Protein AF-A0A2G9SB66-F1 (afdb_monomer_lite)

Foldseek 3Di:
DPVLLVVVVVVVVVVCVVVPPDDDDPPDLVPDQQNVHCVSVQPDPVNDDDQDHPVCSVVGDDPDDDDAPDPPDPVVPDDDDPPPDDPDDDPDDPDDDCPCVVCVPVDDDDDDDDDDDDDDDDYDDYYDDDDDDVCPVVVVVVVVVVVVVVVVVVVVVVVVVVVVVVVVVVVVVVVVVVVVVVVVVVVVVVVVVVVVVVVVVVVVVVVVVVVVVVVVVVVVVVVVVVVVVVVVVVVVVVVVVVVVVVVVVVVVVVVVVVVVVVVVVVVVVVVVVVVVVVVVVVVVVVVVVVVVVVVVVVVVVVVVVVVVVVVVVVVVVVVVVVVVVVVVVVVVVVVVVVVVVVVVVVVVVVVVVVVVVVVVVVVVVVVVVVVVVDDDDDDDDDDD

Secondary structure (DSSP, 8-state):
--HHHHHHHHHHHHHHHHTTS--S-TT-TTS-TTTT-HHHHHT-GGG--SS--TTTTTTSPPS-----SSTT--TTSPPPP-------PPP--SS---TTGGGTT----S----------------------TTHHHHHHHHHHHHHHHHHHHHHHHHHHHHHHHHHHHHHHHHHHHHHHHHHHHHHHHHHHHHHHHHHHHHHHHHHHHHHHHHHHHHHHHHHHHHHHHHHHHHHHHHHHHHHHHHHHHHHHHHHHHHHHHHHHHHHHHHHHHHHHHHHHHHHHHHHHHHHHHHHHHHHHHHHHHHHHHHHHHHHHHHHHHHHHHHHHHHHHHHHHHHHHHHHHHHHHHHHHHHHHHHHHHHHHHHHHHHHHS-----------

Organism: Aquarana catesbeiana (NCBI:txid8400)

Radius of gyration: 98.51 Å; chains: 1; bounding box: 204×55×291 Å

Structure (mmCIF, N/CA/C/O backbone):
data_AF-A0A2G9SB66-F1
#
_entry.id   AF-A0A2G9SB66-F1
#
loop_
_atom_site.group_PDB
_atom_site.id
_atom_site.type_symbol
_atom_site.label_atom_id
_atom_site.label_alt_id
_atom_site.label_comp_id
_atom_site.label_asym_id
_atom_site.label_entity_id
_atom_site.label_seq_id
_atom_site.pdbx_PDB_ins_code
_atom_site.Cartn_x
_atom_site.Cartn_y
_atom_site.Cartn_z
_atom_site.occupancy
_atom_site.B_iso_or_equiv
_atom_site.auth_seq_id
_atom_site.auth_comp_id
_atom_site.auth_asym_id
_atom_site.auth_atom_id
_atom_site.pdbx_PDB_model_num
ATOM 1 N N . MET A 1 1 ? -60.143 -0.992 37.366 1.00 46.59 1 MET A N 1
ATOM 2 C CA . MET A 1 1 ? -60.555 -1.541 36.050 1.00 46.59 1 MET A CA 1
ATOM 3 C C . MET A 1 1 ? -60.877 -0.515 34.950 1.00 46.59 1 MET A C 1
ATOM 5 O O . MET A 1 1 ? -60.920 -0.914 33.799 1.00 46.59 1 MET A O 1
ATOM 9 N N . GLY A 1 2 ? -61.050 0.791 35.213 1.00 39.53 2 GLY A N 1
ATOM 10 C CA . GLY A 1 2 ? -61.321 1.770 34.135 1.00 39.53 2 GLY A CA 1
ATOM 11 C C . GLY A 1 2 ? -60.092 2.332 33.397 1.00 39.53 2 GLY A C 1
ATOM 12 O O . GLY A 1 2 ? -60.243 2.923 32.334 1.00 39.53 2 GLY A O 1
ATOM 13 N N . PHE A 1 3 ? -58.884 2.172 33.949 1.00 41.81 3 PHE A N 1
ATOM 14 C CA . PHE A 1 3 ? -57.670 2.823 33.432 1.00 41.81 3 PHE A CA 1
ATOM 15 C C . PHE A 1 3 ? -57.090 2.136 32.185 1.00 41.81 3 PHE A C 1
ATOM 17 O O . PHE A 1 3 ? -56.619 2.819 31.282 1.00 41.81 3 PHE A O 1
ATOM 24 N N . VAL A 1 4 ? -57.191 0.805 32.088 1.00 47.50 4 VAL A N 1
ATOM 25 C CA . VAL A 1 4 ? -56.616 0.025 30.974 1.00 47.50 4 VAL A CA 1
ATOM 26 C C . VAL A 1 4 ? -57.403 0.225 29.675 1.00 47.50 4 VAL A C 1
ATOM 28 O O . VAL A 1 4 ? -56.800 0.349 28.615 1.00 47.50 4 VAL A O 1
ATOM 31 N N . LEU A 1 5 ? -58.733 0.371 29.747 1.00 48.47 5 LEU A N 1
ATOM 32 C CA . LEU A 1 5 ? -59.561 0.734 28.587 1.00 48.47 5 LEU A CA 1
ATOM 33 C C . LEU A 1 5 ? -59.215 2.133 28.055 1.00 48.47 5 LEU A C 1
ATOM 35 O O . LEU A 1 5 ? -59.156 2.329 26.845 1.00 48.47 5 LEU A O 1
ATOM 39 N N . ILE A 1 6 ? -58.928 3.088 28.945 1.00 52.72 6 ILE A N 1
ATOM 40 C CA . ILE A 1 6 ? -58.537 4.452 28.563 1.00 52.72 6 ILE A CA 1
ATOM 41 C C . ILE A 1 6 ? -57.126 4.462 27.963 1.00 52.72 6 ILE A C 1
ATOM 43 O O . ILE A 1 6 ? -56.923 5.090 26.927 1.00 52.72 6 ILE A O 1
ATOM 47 N N . LEU A 1 7 ? -56.169 3.730 28.547 1.00 50.16 7 LEU A N 1
ATOM 48 C CA . LEU A 1 7 ? -54.811 3.630 28.004 1.00 50.16 7 LEU A CA 1
ATOM 49 C C . LEU A 1 7 ? -54.794 2.961 26.627 1.00 50.16 7 LEU A C 1
ATOM 51 O O . LEU A 1 7 ? -54.100 3.442 25.740 1.00 50.16 7 LEU A O 1
ATOM 55 N N . ASN A 1 8 ? -55.592 1.908 26.417 1.00 50.53 8 ASN A N 1
ATOM 56 C CA . ASN A 1 8 ? -55.697 1.255 25.111 1.00 50.53 8 ASN A CA 1
ATOM 57 C C . ASN A 1 8 ? -56.425 2.127 24.081 1.00 50.53 8 ASN A C 1
ATOM 59 O O . ASN A 1 8 ? -56.052 2.113 22.912 1.00 50.53 8 ASN A O 1
ATOM 63 N N . LEU A 1 9 ? -57.413 2.931 24.494 1.00 56.03 9 LEU A N 1
ATOM 64 C CA . LEU A 1 9 ? -57.993 3.960 23.628 1.00 56.03 9 LEU A CA 1
ATOM 65 C C . LEU A 1 9 ? -56.943 5.004 23.227 1.00 56.03 9 LEU A C 1
ATOM 67 O O . LEU A 1 9 ? -56.914 5.387 22.065 1.00 56.03 9 LEU A O 1
ATOM 71 N N . ILE A 1 10 ? -56.066 5.424 24.146 1.00 55.38 10 ILE A N 1
ATOM 72 C CA . ILE A 1 10 ? -54.988 6.398 23.895 1.00 55.38 10 ILE A CA 1
ATOM 73 C C . ILE A 1 10 ? -53.865 5.797 23.029 1.00 55.38 10 ILE A C 1
ATOM 75 O O . ILE A 1 10 ? -53.384 6.461 22.114 1.00 55.38 10 ILE A O 1
ATOM 79 N N . LEU A 1 11 ? -53.479 4.540 23.255 1.00 50.62 11 LEU A N 1
ATOM 80 C CA . LEU A 1 11 ? -52.480 3.817 22.456 1.00 50.62 11 LEU A CA 1
ATOM 81 C C . LEU A 1 11 ? -52.990 3.523 21.040 1.00 50.62 11 LEU A C 1
ATOM 83 O O . LEU A 1 11 ? -52.266 3.759 20.077 1.00 50.62 11 LEU A O 1
ATOM 87 N N . ASN A 1 12 ? -54.261 3.138 20.885 1.00 51.59 12 ASN A N 1
ATOM 88 C CA . ASN A 1 12 ? -54.898 3.036 19.568 1.00 51.59 12 ASN A CA 1
ATOM 89 C C . ASN A 1 12 ? -55.065 4.413 18.897 1.00 51.59 12 ASN A C 1
ATOM 91 O O . ASN A 1 12 ? -54.964 4.515 17.675 1.00 51.59 12 ASN A O 1
ATOM 95 N N . PHE A 1 13 ? -55.250 5.490 19.674 1.00 55.44 13 PHE A N 1
ATOM 96 C CA . PHE A 1 13 ? -55.208 6.871 19.171 1.00 55.44 13 PHE A CA 1
ATOM 97 C C . PHE A 1 13 ? -53.812 7.266 18.659 1.00 55.44 13 PHE A C 1
ATOM 99 O O . PHE A 1 13 ? -53.699 8.048 17.715 1.00 55.44 13 PHE A O 1
ATOM 106 N N . LEU A 1 14 ? -52.746 6.704 19.242 1.00 51.25 14 LEU A N 1
ATOM 107 C CA . LEU A 1 14 ? -51.374 6.840 18.747 1.00 51.25 14 LEU A CA 1
ATOM 108 C C . LEU A 1 14 ? -51.097 5.950 17.524 1.00 51.25 14 LEU A C 1
ATOM 110 O O . LEU A 1 14 ? -50.378 6.368 16.623 1.00 51.25 14 LEU A O 1
ATOM 114 N N . GLU A 1 15 ? -51.680 4.756 17.424 1.00 46.62 15 GLU A N 1
ATOM 115 C CA . GLU A 1 15 ? -51.518 3.900 16.236 1.00 46.62 15 GLU A CA 1
ATOM 116 C C . GLU A 1 15 ? -52.249 4.477 15.003 1.00 46.62 15 GLU A C 1
ATOM 118 O O . GLU A 1 15 ? -51.768 4.409 13.869 1.00 46.62 15 GLU A O 1
ATOM 123 N N . LEU A 1 16 ? -53.366 5.170 15.238 1.00 50.53 16 LEU A N 1
ATOM 124 C CA . LEU A 1 16 ? -54.054 6.067 14.298 1.00 50.53 16 LEU A CA 1
ATOM 125 C C . LEU A 1 16 ? -53.162 7.188 13.740 1.00 50.53 16 LEU A C 1
ATOM 127 O O . LEU A 1 16 ? -53.366 7.634 12.607 1.00 50.53 16 LEU A O 1
ATOM 131 N N . TYR A 1 17 ? -52.186 7.636 14.534 1.00 52.22 17 TYR A N 1
ATOM 132 C CA . TYR A 1 17 ? -51.200 8.648 14.156 1.00 52.22 17 TYR A CA 1
ATOM 133 C C . TYR A 1 17 ? -50.240 8.126 13.076 1.00 52.22 17 TYR A C 1
ATOM 135 O O . TYR A 1 17 ? -49.825 8.875 12.194 1.00 52.22 17 TYR A O 1
ATOM 143 N N . LEU A 1 18 ? -49.936 6.823 13.106 1.00 49.81 18 LEU A N 1
ATOM 144 C CA . LEU A 1 18 ? -49.008 6.156 12.187 1.00 49.81 18 LEU A CA 1
ATOM 145 C C . LEU A 1 18 ? -49.665 5.715 10.868 1.00 49.81 18 LEU A C 1
ATOM 147 O O . LEU A 1 18 ? -48.988 5.655 9.845 1.00 49.81 18 LEU A O 1
ATOM 151 N N . LYS A 1 19 ? -50.980 5.448 10.853 1.00 49.50 19 LYS A N 1
ATOM 152 C CA . LYS A 1 19 ? -51.727 4.979 9.662 1.00 49.50 19 LYS A CA 1
ATOM 153 C C . LYS A 1 19 ? -52.372 6.093 8.815 1.00 49.50 19 LYS A C 1
ATOM 155 O O . LYS A 1 19 ? -53.178 5.806 7.935 1.00 49.50 19 LYS A O 1
ATOM 160 N N . GLY A 1 20 ? -52.006 7.360 9.031 1.00 49.94 20 GLY A N 1
ATOM 161 C CA . GLY A 1 20 ? -52.327 8.457 8.103 1.00 49.94 20 GLY A CA 1
ATOM 162 C C . GLY A 1 20 ? -53.784 8.939 8.098 1.00 49.94 20 GLY A C 1
ATOM 163 O O . GLY A 1 20 ? -54.185 9.631 7.167 1.00 49.94 20 GLY A O 1
ATOM 164 N N . CYS A 1 21 ? -54.580 8.622 9.125 1.00 48.62 21 CYS A N 1
ATOM 165 C CA . CYS A 1 21 ? -55.985 9.053 9.207 1.00 48.62 21 CYS A CA 1
ATOM 166 C C . CYS A 1 21 ? -56.178 10.443 9.859 1.00 48.62 21 CYS A C 1
ATOM 168 O O . CYS A 1 21 ? -57.268 11.003 9.802 1.00 48.62 21 CYS A O 1
ATOM 170 N N . PHE A 1 22 ? -55.121 11.038 10.429 1.00 49.59 22 PHE A N 1
ATOM 171 C CA . PHE A 1 22 ? -55.110 12.407 10.967 1.00 49.59 22 PHE A CA 1
ATOM 172 C C . PHE A 1 22 ? -54.059 13.281 10.259 1.00 49.59 22 PHE A C 1
ATOM 174 O O . PHE A 1 22 ? -53.043 13.663 10.838 1.00 49.59 22 PHE A O 1
ATOM 181 N N . SER A 1 23 ? -54.279 13.619 8.986 1.00 50.44 23 SER A N 1
ATOM 182 C CA . SER A 1 23 ? -53.474 14.629 8.283 1.00 50.44 23 SER A CA 1
ATOM 183 C C . SER A 1 23 ? -53.982 16.053 8.588 1.00 50.44 23 SER A C 1
ATOM 185 O O . SER A 1 23 ? -54.852 16.558 7.878 1.00 50.44 23 SER A O 1
ATOM 187 N N . SER A 1 24 ? -53.382 16.677 9.617 1.00 48.66 24 SER A N 1
ATOM 188 C CA . SER A 1 24 ? -53.450 18.088 10.099 1.00 48.66 24 SER A CA 1
ATOM 189 C C . SER A 1 24 ? -54.167 18.315 11.445 1.00 48.66 24 SER A C 1
ATOM 191 O O . SER A 1 24 ? -55.290 17.856 11.625 1.00 48.66 24 SER A O 1
ATOM 193 N N . PRO A 1 25 ? -53.643 19.193 12.331 1.00 48.09 25 PRO A N 1
ATOM 194 C CA . PRO A 1 25 ? -52.315 19.195 12.951 1.00 48.09 25 PRO A CA 1
ATOM 195 C C . PRO A 1 25 ? -52.434 19.093 14.492 1.00 48.09 25 PRO A C 1
ATOM 197 O O . PRO A 1 25 ? -53.213 19.813 15.116 1.00 48.09 25 PRO A O 1
ATOM 200 N N . LEU A 1 26 ? -51.609 18.269 15.147 1.00 53.44 26 LEU A N 1
ATOM 201 C CA . LEU A 1 26 ? -51.664 18.043 16.605 1.00 53.44 26 LEU A CA 1
ATOM 202 C C . LEU A 1 26 ? -51.288 19.238 17.507 1.00 53.44 26 LEU A C 1
ATOM 204 O O . LEU A 1 26 ? -51.261 19.088 18.727 1.00 53.44 26 LEU A O 1
ATOM 208 N N . PHE A 1 27 ? -51.036 20.434 16.971 1.00 53.94 27 PHE A N 1
ATOM 209 C CA . PHE A 1 27 ? -50.392 21.496 17.755 1.00 53.94 27 PHE A CA 1
ATOM 210 C C . PHE A 1 27 ? -51.130 22.834 17.866 1.00 53.94 27 PHE A C 1
ATOM 212 O O . PHE A 1 27 ? -50.735 23.635 18.709 1.00 53.94 27 PHE A O 1
ATOM 219 N N . ASN A 1 28 ? -52.234 23.082 17.150 1.00 62.19 28 ASN A N 1
ATOM 220 C CA . ASN A 1 28 ? -53.003 24.317 17.361 1.00 62.19 28 ASN A CA 1
ATOM 221 C C . ASN A 1 28 ? -54.268 24.056 18.198 1.00 62.19 28 ASN A C 1
ATOM 223 O O . ASN A 1 28 ? -55.139 23.279 17.803 1.00 62.19 28 ASN A O 1
ATOM 227 N N . ARG A 1 29 ? -54.384 24.724 19.360 1.00 72.38 29 ARG A N 1
ATOM 228 C CA . ARG A 1 29 ? -55.591 24.695 20.215 1.00 72.38 29 ARG A CA 1
ATOM 229 C C . ARG A 1 29 ? -56.839 25.076 19.419 1.00 72.38 29 ARG A C 1
ATOM 231 O O . ARG A 1 29 ? -57.927 24.602 19.735 1.00 72.38 29 ARG A O 1
ATOM 238 N N . GLU A 1 30 ? -56.685 25.914 18.397 1.00 75.25 30 GLU A N 1
ATOM 239 C CA . GLU A 1 30 ? -57.812 26.451 17.650 1.00 75.25 30 GLU A CA 1
ATOM 240 C C . GLU A 1 30 ? -58.467 25.453 16.695 1.00 75.25 30 GLU A C 1
ATOM 242 O O . GLU A 1 30 ? -59.670 25.557 16.461 1.00 75.25 30 GLU A O 1
ATOM 247 N N . THR A 1 31 ? -57.709 24.477 16.196 1.00 73.50 31 THR A N 1
ATOM 248 C CA . THR A 1 31 ? -58.155 23.504 15.185 1.00 73.50 31 THR A CA 1
ATOM 249 C C . THR A 1 31 ? -58.199 22.073 15.722 1.00 73.50 31 THR A C 1
ATOM 251 O O . THR A 1 31 ? -58.334 21.125 14.954 1.00 73.50 31 THR A O 1
ATOM 254 N N . ARG A 1 32 ? -58.035 21.890 17.038 1.00 78.44 32 ARG A N 1
ATOM 255 C CA . ARG A 1 32 ? -57.995 20.571 17.677 1.00 78.44 32 ARG A CA 1
ATOM 256 C C . ARG A 1 32 ? -59.386 19.933 17.697 1.00 78.44 32 ARG A C 1
ATOM 258 O O . ARG A 1 32 ? -60.339 20.546 18.178 1.00 78.44 32 ARG A O 1
ATOM 265 N N . LEU A 1 33 ? -59.477 18.678 17.252 1.00 77.38 33 LEU A N 1
ATOM 266 C CA . LEU A 1 33 ? -60.689 17.866 17.384 1.00 77.38 33 LEU A CA 1
ATOM 267 C C . LEU A 1 33 ? -61.138 17.801 18.854 1.00 77.38 33 LEU A C 1
ATOM 269 O O . LEU A 1 33 ? -60.320 17.555 19.741 1.00 77.38 33 LEU A O 1
ATOM 273 N N . GLY A 1 34 ? -62.429 18.028 19.113 1.00 80.56 34 GLY A N 1
ATOM 274 C CA . GLY A 1 34 ? -62.985 18.071 20.467 1.00 80.56 34 GLY A CA 1
ATOM 275 C C . GLY A 1 34 ? -63.014 19.467 21.088 1.00 80.56 34 GLY A C 1
ATOM 276 O O . GLY A 1 34 ? -63.507 19.620 22.206 1.00 80.56 34 GLY A O 1
ATOM 277 N N . ARG A 1 35 ? -62.545 20.505 20.375 1.00 81.69 35 ARG A N 1
ATOM 278 C CA . ARG A 1 35 ? -62.674 21.904 20.811 1.00 81.69 35 ARG A CA 1
ATOM 279 C C . ARG A 1 35 ? -64.134 22.293 21.047 1.00 81.69 35 ARG A C 1
ATOM 281 O O . ARG A 1 35 ? -64.403 22.994 22.019 1.00 81.69 35 ARG A O 1
ATOM 288 N N . ASN A 1 36 ? -65.060 21.850 20.194 1.00 84.88 36 ASN A N 1
ATOM 289 C CA . ASN A 1 36 ? -66.479 22.192 20.345 1.00 84.88 36 ASN A CA 1
ATOM 290 C C . ASN A 1 36 ? -67.245 21.164 21.199 1.00 84.88 36 ASN A C 1
ATOM 292 O O . ASN A 1 36 ? -68.473 21.190 21.244 1.00 84.88 36 ASN A O 1
ATOM 296 N N . GLY A 1 37 ? -66.530 20.269 21.891 1.00 84.00 37 GLY A N 1
ATOM 297 C CA . GLY A 1 37 ? -67.088 19.291 22.820 1.00 84.00 37 GLY A CA 1
ATOM 298 C C . GLY A 1 37 ? -66.748 17.842 22.467 1.00 84.00 37 GLY A C 1
ATOM 299 O O . GLY A 1 37 ? -66.375 17.507 21.344 1.00 84.00 37 GLY A O 1
ATOM 300 N N . VAL A 1 38 ? -66.919 16.956 23.451 1.00 85.94 38 VAL A N 1
ATOM 301 C CA . VAL A 1 38 ? -66.577 15.524 23.341 1.00 85.94 38 VAL A CA 1
ATOM 302 C C . VAL A 1 38 ? -67.373 14.789 22.255 1.00 85.94 38 VAL A C 1
ATOM 304 O O . VAL A 1 38 ? -66.909 13.795 21.705 1.00 85.94 38 VAL A O 1
ATOM 307 N N . GLU A 1 39 ? -68.549 15.298 21.892 1.00 90.00 39 GLU A N 1
ATOM 308 C CA . GLU A 1 39 ? -69.418 14.692 20.881 1.00 90.00 39 GLU A CA 1
ATOM 309 C C . GLU A 1 39 ? -68.798 14.670 19.473 1.00 90.00 39 GLU A C 1
ATOM 311 O O . GLU A 1 39 ? -69.117 13.794 18.670 1.00 90.00 39 GLU A O 1
ATOM 316 N N . GLU A 1 40 ? -67.873 15.588 19.169 1.00 86.56 40 GLU A N 1
ATOM 317 C CA . GLU A 1 40 ? -67.088 15.545 17.926 1.00 86.56 40 GLU A CA 1
ATOM 318 C C . GLU A 1 40 ? -66.171 14.320 17.871 1.00 86.56 40 GLU A C 1
ATOM 320 O O . GLU A 1 40 ? -66.023 13.700 16.821 1.00 86.56 40 GLU A O 1
ATOM 325 N N . ILE A 1 41 ? -65.591 13.952 19.016 1.00 83.50 41 ILE A N 1
ATOM 326 C CA . ILE A 1 41 ? -64.713 12.789 19.148 1.00 83.50 41 ILE A CA 1
ATOM 327 C C . ILE A 1 41 ? -65.552 11.513 19.056 1.00 83.50 41 ILE A C 1
ATOM 329 O O . ILE A 1 41 ? -65.206 10.605 18.304 1.00 83.50 41 ILE A O 1
ATOM 333 N N . LYS A 1 42 ? -66.696 11.464 19.755 1.00 85.31 42 LYS A N 1
ATOM 334 C CA . LYS A 1 42 ? -67.567 10.279 19.785 1.00 85.31 42 LYS A CA 1
ATOM 335 C C . LYS A 1 42 ? -68.100 9.862 18.413 1.00 85.31 42 LYS A C 1
ATOM 337 O O . LYS A 1 42 ? -68.255 8.669 18.162 1.00 85.31 42 LYS A O 1
ATOM 342 N N . ARG A 1 43 ? -68.383 10.825 17.527 1.00 87.25 43 ARG A N 1
ATOM 343 C CA . ARG A 1 43 ? -68.896 10.571 16.166 1.00 87.25 43 ARG A CA 1
ATOM 344 C C . ARG A 1 43 ? -67.809 10.269 15.131 1.00 87.25 43 ARG A C 1
ATOM 346 O O . ARG A 1 43 ? -68.138 10.045 13.967 1.00 87.25 43 ARG A O 1
ATOM 353 N N . HIS A 1 44 ? -66.532 10.292 15.513 1.00 84.25 44 HIS A N 1
ATOM 354 C CA . HIS A 1 44 ? -65.445 10.052 14.574 1.00 84.25 44 HIS A CA 1
ATOM 355 C C . HIS A 1 44 ? -65.490 8.614 14.039 1.00 84.25 44 HIS A C 1
ATOM 357 O O . HIS A 1 44 ? -65.635 7.662 14.805 1.00 84.25 44 HIS A O 1
ATOM 363 N N . LEU A 1 45 ? -65.315 8.454 12.722 1.00 84.00 45 LEU A N 1
ATOM 364 C CA . LEU A 1 45 ? -65.464 7.169 12.023 1.00 84.00 45 LEU A CA 1
ATOM 365 C C . LEU A 1 45 ? -64.574 6.058 12.591 1.00 84.00 45 LEU A C 1
ATOM 367 O O . LEU A 1 45 ? -64.977 4.902 12.577 1.00 84.00 45 LEU A O 1
ATOM 371 N N . PHE A 1 46 ? -63.406 6.409 13.134 1.00 78.69 46 PHE A N 1
ATOM 372 C CA . PHE A 1 46 ? -62.510 5.454 13.789 1.00 78.69 46 PHE A CA 1
ATOM 373 C C . PHE A 1 46 ? -63.166 4.676 14.940 1.00 78.69 46 PHE A C 1
ATOM 375 O O . PHE A 1 46 ? -62.918 3.487 15.091 1.00 78.69 46 PHE A O 1
ATOM 382 N N . PHE A 1 47 ? -63.999 5.331 15.753 1.00 83.19 47 PHE A N 1
ATOM 383 C CA . PHE A 1 47 ? -64.610 4.693 16.922 1.00 83.19 47 PHE A CA 1
ATOM 384 C C . PHE A 1 47 ? -65.852 3.872 16.569 1.00 83.19 47 PHE A C 1
ATOM 386 O O . PHE A 1 47 ? -66.436 3.239 17.446 1.00 83.19 47 PHE A O 1
ATOM 393 N N . LYS A 1 48 ? -66.262 3.851 15.295 1.00 84.44 48 LYS A N 1
ATOM 394 C CA . LYS A 1 48 ? -67.388 3.039 14.847 1.00 84.44 48 LYS A CA 1
ATOM 395 C C . LYS A 1 48 ? -66.962 1.575 14.767 1.00 84.44 48 LYS A C 1
ATOM 397 O O . LYS A 1 48 ? -66.122 1.211 13.950 1.00 84.44 48 LYS A O 1
ATOM 402 N N . ASN A 1 49 ? -67.565 0.745 15.604 1.00 82.62 49 ASN A N 1
ATOM 403 C CA . ASN A 1 49 ? -67.326 -0.689 15.658 1.00 82.62 49 ASN A CA 1
ATOM 404 C C . ASN A 1 49 ? -68.590 -1.415 16.147 1.00 82.62 49 ASN A C 1
ATOM 406 O O . ASN A 1 49 ? -69.517 -0.771 16.638 1.00 82.62 49 ASN A O 1
ATOM 410 N N . ASP A 1 50 ? -68.594 -2.742 16.030 1.00 87.00 50 ASP A N 1
ATOM 411 C CA . ASP A 1 50 ? -69.740 -3.584 16.403 1.00 87.00 50 ASP A CA 1
ATOM 412 C C . ASP A 1 50 ? -69.571 -4.251 17.785 1.00 87.00 50 ASP A C 1
ATOM 414 O O . ASP A 1 50 ? -70.434 -5.010 18.218 1.00 87.00 50 ASP A O 1
ATOM 418 N N . GLN A 1 51 ? -68.452 -4.003 18.479 1.00 82.69 51 GLN A N 1
ATOM 419 C CA . GLN A 1 51 ? -68.100 -4.653 19.749 1.00 82.69 51 GLN A CA 1
ATOM 420 C C . GLN A 1 51 ? -68.561 -3.860 20.978 1.00 82.69 51 GLN A C 1
ATOM 422 O O . GLN A 1 51 ? -68.857 -4.455 22.012 1.00 82.69 51 GLN A O 1
ATOM 427 N N . TRP A 1 52 ? -68.620 -2.530 20.891 1.00 89.50 52 TRP A N 1
ATOM 428 C CA . TRP A 1 52 ? -69.023 -1.661 21.996 1.00 89.50 52 TRP A CA 1
ATOM 429 C C . TRP A 1 52 ? -69.662 -0.354 21.507 1.00 89.50 52 TRP A C 1
ATOM 431 O O . TRP A 1 52 ? -69.403 0.113 20.399 1.00 89.50 52 TRP A O 1
ATOM 441 N N . ALA A 1 53 ? -70.469 0.268 22.373 1.00 89.50 53 ALA A N 1
ATOM 442 C CA . ALA A 1 53 ? -70.999 1.624 22.210 1.00 89.50 53 ALA A CA 1
ATOM 443 C C . ALA A 1 53 ? -70.528 2.519 23.369 1.00 89.50 53 ALA A C 1
ATOM 445 O O . ALA A 1 53 ? -70.099 2.020 24.409 1.00 89.50 53 ALA A O 1
ATOM 446 N N . TRP A 1 54 ? -70.589 3.846 23.216 1.00 88.62 54 TRP A N 1
ATOM 447 C CA . TRP A 1 54 ? -70.078 4.785 24.227 1.00 88.62 54 TRP A CA 1
ATOM 448 C C . TRP A 1 54 ? -70.766 4.644 25.590 1.00 88.62 54 TRP A C 1
ATOM 450 O O . TRP A 1 54 ? -70.129 4.852 26.621 1.00 88.62 54 TRP A O 1
ATOM 460 N N . GLU A 1 55 ? -72.046 4.279 25.600 1.00 89.62 55 GLU A N 1
ATOM 461 C CA . GLU A 1 55 ? -72.861 4.095 26.801 1.00 89.62 55 GLU A CA 1
ATOM 462 C C . GLU A 1 55 ? -72.535 2.785 27.528 1.00 89.62 55 GLU A C 1
ATOM 464 O O . GLU A 1 55 ? -72.644 2.723 28.749 1.00 89.62 55 GLU A O 1
ATOM 469 N N . THR A 1 56 ? -72.106 1.758 26.789 1.00 87.62 56 THR A N 1
ATOM 470 C CA . THR A 1 56 ? -71.864 0.396 27.297 1.00 87.62 56 THR A CA 1
ATOM 471 C C . THR A 1 56 ? -70.382 0.033 27.373 1.00 87.62 56 THR A C 1
ATOM 473 O O . THR A 1 56 ? -70.032 -1.078 27.760 1.00 87.62 56 THR A O 1
ATOM 476 N N . LEU A 1 57 ? -69.485 0.967 27.044 1.00 87.69 57 LEU A N 1
ATOM 477 C CA . LEU A 1 57 ? -68.040 0.735 26.954 1.00 87.69 57 LEU A CA 1
ATOM 478 C C . LEU A 1 57 ? -67.433 0.146 28.238 1.00 87.69 57 LEU A C 1
ATOM 480 O O . LEU A 1 57 ? -66.476 -0.615 28.164 1.00 87.69 57 LEU A O 1
ATOM 484 N N . ARG A 1 58 ? -67.967 0.502 29.416 1.00 85.81 58 ARG A N 1
ATOM 485 C CA . ARG A 1 58 ? -67.479 -0.016 30.708 1.00 85.81 58 ARG A CA 1
ATOM 486 C C . ARG A 1 58 ? -67.901 -1.455 30.989 1.00 85.81 58 ARG A C 1
ATOM 488 O O . ARG A 1 58 ? -67.225 -2.114 31.772 1.00 85.81 58 ARG A O 1
ATOM 495 N N . ASP A 1 59 ? -68.980 -1.901 30.357 1.00 86.38 59 ASP A N 1
ATOM 496 C CA . ASP A 1 59 ? -69.529 -3.247 30.512 1.00 86.38 59 ASP A CA 1
ATOM 497 C C . ASP A 1 59 ? -69.034 -4.191 29.402 1.00 86.38 59 ASP A C 1
ATOM 499 O O . ASP A 1 59 ? -69.139 -5.410 29.523 1.00 86.38 59 ASP A O 1
ATOM 503 N N . ALA A 1 60 ? -68.478 -3.641 28.315 1.00 86.31 60 ALA A N 1
ATOM 504 C CA . ALA A 1 60 ? -67.828 -4.412 27.263 1.00 86.31 60 ALA A CA 1
ATOM 505 C C . ALA A 1 60 ? -66.553 -5.099 27.781 1.00 86.31 60 ALA A C 1
ATOM 507 O O . ALA A 1 60 ? -65.825 -4.566 28.622 1.00 86.31 60 ALA A O 1
ATOM 508 N N . VAL A 1 61 ? -66.255 -6.286 27.247 1.00 85.19 61 VAL A N 1
ATOM 509 C CA . VA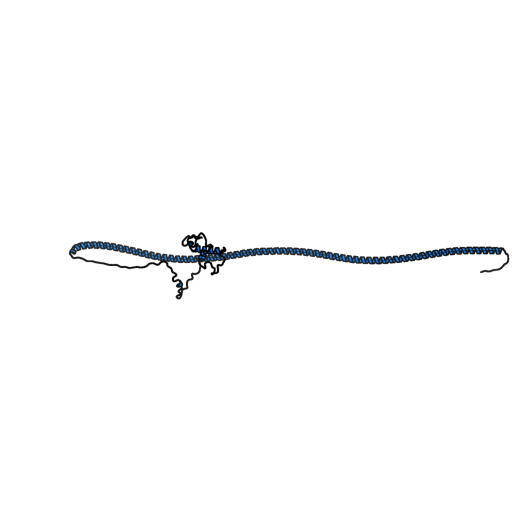L A 1 61 ? -65.052 -7.036 27.626 1.00 85.19 61 VAL A CA 1
ATOM 510 C C . VAL A 1 61 ? -63.813 -6.261 27.178 1.00 85.19 61 VAL A C 1
ATOM 512 O O . VAL A 1 61 ? -63.638 -5.980 25.991 1.00 85.19 61 VAL A O 1
ATOM 515 N N . ALA A 1 62 ? -62.954 -5.903 28.136 1.00 83.25 62 ALA A N 1
ATOM 516 C CA . ALA A 1 62 ? -61.713 -5.203 27.840 1.00 83.25 62 ALA A CA 1
ATOM 517 C C . ALA A 1 62 ? -60.774 -6.095 27.001 1.00 83.25 62 ALA A C 1
ATOM 519 O O . ALA A 1 62 ? -60.693 -7.294 27.266 1.00 83.25 62 ALA A O 1
ATOM 520 N N . PRO A 1 63 ? -60.020 -5.534 26.034 1.00 84.50 63 PRO A N 1
ATOM 521 C CA . PRO A 1 63 ? -59.123 -6.317 25.177 1.00 84.50 63 PRO A CA 1
ATOM 522 C C . PRO A 1 63 ? -58.061 -7.118 25.938 1.00 84.50 63 PRO A C 1
ATOM 524 O O . PRO A 1 63 ? -57.637 -8.175 25.483 1.00 84.50 63 PRO A O 1
ATOM 527 N N . VAL A 1 64 ? -57.628 -6.600 27.089 1.00 84.81 64 VAL A N 1
ATOM 528 C CA . VAL A 1 64 ? -56.709 -7.271 28.006 1.00 84.81 64 VAL A CA 1
ATOM 529 C C . VAL A 1 64 ? -57.369 -7.286 29.374 1.00 84.81 64 VAL A C 1
ATOM 531 O O . VAL A 1 64 ? -57.603 -6.231 29.970 1.00 84.81 64 VAL A O 1
ATOM 534 N N . VAL A 1 65 ? -57.683 -8.486 29.847 1.00 86.44 65 VAL A N 1
ATOM 535 C CA . VAL A 1 65 ? -58.136 -8.732 31.214 1.00 86.44 65 VAL A CA 1
ATOM 536 C C . VAL A 1 65 ? -56.919 -9.247 31.981 1.00 86.44 65 VAL A C 1
ATOM 538 O O . VAL A 1 65 ? -56.395 -10.290 31.600 1.00 86.44 65 VAL A O 1
ATOM 541 N N . PRO A 1 66 ? -56.410 -8.516 32.989 1.00 86.69 66 PRO A N 1
ATOM 542 C CA . PRO A 1 66 ? -55.270 -8.984 33.761 1.00 86.69 66 PRO A CA 1
ATOM 543 C C . PRO A 1 66 ? -55.690 -10.163 34.640 1.00 86.69 66 PRO A C 1
ATOM 545 O O . PRO A 1 66 ? -56.687 -10.079 35.362 1.00 86.69 66 PRO A O 1
ATOM 548 N N . ASP A 1 67 ? -54.907 -11.235 34.596 1.00 89.75 67 ASP A N 1
ATOM 549 C CA . ASP A 1 67 ? -55.059 -12.368 35.502 1.00 89.75 67 ASP A CA 1
ATOM 550 C C . ASP A 1 67 ? -54.456 -11.991 36.858 1.00 89.75 67 ASP A C 1
ATOM 552 O O . ASP A 1 67 ? -53.238 -11.946 37.018 1.00 89.75 67 ASP A O 1
ATOM 556 N N . LEU A 1 68 ? -55.317 -11.669 37.826 1.00 90.06 68 LEU A N 1
ATOM 557 C CA . LEU A 1 68 ? -54.904 -11.307 39.182 1.00 90.06 68 LEU A CA 1
ATOM 558 C C . LEU A 1 68 ? -54.918 -12.540 40.083 1.00 90.06 68 LEU A C 1
ATOM 560 O O . LEU A 1 68 ? -55.924 -13.245 40.182 1.00 90.06 68 LEU A O 1
ATOM 564 N N . THR A 1 69 ? -53.807 -12.775 40.771 1.00 90.56 69 THR A N 1
ATOM 565 C CA . THR A 1 69 ? -53.636 -13.900 41.699 1.00 90.56 69 THR A CA 1
ATOM 566 C C . THR A 1 69 ? -54.155 -13.599 43.107 1.00 90.56 69 THR A C 1
ATOM 568 O O . THR A 1 69 ? -54.530 -14.520 43.832 1.00 90.56 69 THR A O 1
ATOM 571 N N . SER A 1 70 ? -54.202 -12.320 43.498 1.00 92.88 70 SER A N 1
ATOM 572 C CA . SER A 1 70 ? -54.695 -11.850 44.800 1.00 92.88 70 SER A CA 1
ATOM 573 C C . SER A 1 70 ? -55.173 -10.391 44.746 1.00 92.88 70 SER A C 1
ATOM 575 O O . SER A 1 70 ? -54.990 -9.699 43.746 1.00 92.88 70 SER A O 1
ATOM 577 N N . ASP A 1 71 ? -55.789 -9.913 45.828 1.00 91.06 71 ASP A N 1
ATOM 578 C CA . ASP A 1 71 ? -56.216 -8.517 46.004 1.00 91.06 71 ASP A CA 1
ATOM 579 C C . ASP A 1 71 ? -55.049 -7.529 46.177 1.00 91.06 71 ASP A C 1
ATOM 581 O O . ASP A 1 71 ? -55.229 -6.326 45.984 1.00 91.06 71 ASP A O 1
ATOM 585 N N . VAL A 1 72 ? -53.857 -8.040 46.489 1.00 90.31 72 VAL A N 1
ATOM 586 C CA . VAL A 1 72 ? -52.598 -7.291 46.614 1.00 90.31 72 VAL A CA 1
ATOM 587 C C . VAL A 1 72 ? -51.628 -7.557 45.456 1.00 90.31 72 VAL A C 1
ATOM 589 O O . VAL A 1 72 ? -50.446 -7.243 45.560 1.00 90.31 72 VAL A O 1
ATOM 592 N N . ASP A 1 73 ? -52.097 -8.148 44.353 1.00 88.69 73 ASP A N 1
ATOM 593 C CA . ASP A 1 73 ? -51.266 -8.452 43.185 1.00 88.69 73 ASP A CA 1
ATOM 594 C C . ASP A 1 73 ? -50.814 -7.168 42.462 1.00 88.69 73 ASP A C 1
ATOM 596 O O . ASP A 1 73 ? -51.626 -6.429 41.895 1.00 88.69 73 ASP A O 1
ATOM 600 N N . THR A 1 74 ? -49.504 -6.912 42.472 1.00 89.94 74 THR A N 1
ATOM 601 C CA . THR A 1 74 ? -48.869 -5.757 41.822 1.00 89.94 74 THR A CA 1
ATOM 602 C C . THR A 1 74 ? -48.133 -6.112 40.527 1.00 89.94 74 THR A C 1
ATOM 604 O O . THR A 1 74 ? -47.418 -5.271 40.002 1.00 89.94 74 THR A O 1
ATOM 607 N N . SER A 1 75 ? -48.320 -7.311 39.964 1.00 90.50 75 SER A N 1
ATOM 608 C CA . SER A 1 75 ? -47.582 -7.806 38.780 1.00 90.50 75 SER A CA 1
ATOM 609 C C . SER A 1 75 ? -47.731 -6.965 37.506 1.00 90.50 75 SER A C 1
ATOM 611 O O . SER A 1 75 ? -46.907 -7.060 36.602 1.00 90.50 75 SER A O 1
ATOM 613 N N . ASN A 1 76 ? -48.783 -6.147 37.415 1.00 89.44 76 ASN A N 1
ATOM 614 C CA . ASN A 1 76 ? -49.007 -5.221 36.300 1.00 89.44 76 ASN A CA 1
ATOM 615 C C . ASN A 1 76 ? -48.389 -3.825 36.540 1.00 89.44 76 ASN A C 1
ATOM 617 O O . ASN A 1 76 ? -48.663 -2.903 35.770 1.00 89.44 76 ASN A O 1
ATOM 621 N N . PHE A 1 77 ? -47.618 -3.649 37.615 1.00 87.94 77 PHE A N 1
ATOM 622 C CA . PHE A 1 77 ? -46.839 -2.449 37.908 1.00 87.94 77 PHE A CA 1
ATOM 623 C C . PHE A 1 77 ? -45.353 -2.785 37.784 1.00 87.94 77 PHE A C 1
ATOM 625 O O . PHE A 1 77 ? -44.927 -3.849 38.225 1.00 87.94 77 PHE A O 1
ATOM 632 N N . ASP A 1 78 ? -44.577 -1.880 37.189 1.00 89.25 78 ASP A N 1
ATOM 633 C CA . ASP A 1 78 ? -43.124 -2.026 37.142 1.00 89.25 78 ASP A CA 1
ATOM 634 C C . ASP A 1 78 ? -42.537 -1.941 38.558 1.00 89.25 78 ASP A C 1
ATOM 636 O O . ASP A 1 78 ? -42.998 -1.147 39.388 1.00 89.25 78 ASP A O 1
ATOM 640 N N . ASP A 1 79 ? -41.492 -2.729 38.813 1.00 85.88 79 ASP A N 1
ATOM 641 C CA . ASP A 1 79 ? -40.730 -2.637 40.053 1.00 85.88 79 ASP A CA 1
ATOM 642 C C . ASP A 1 79 ? -40.058 -1.262 40.123 1.00 85.88 79 ASP A C 1
ATOM 644 O O . ASP A 1 79 ? -39.236 -0.895 39.279 1.00 85.88 79 ASP A O 1
ATOM 648 N N . LEU A 1 80 ? -40.424 -0.478 41.135 1.00 80.62 80 LEU A N 1
ATOM 649 C CA . LEU A 1 80 ? -39.758 0.787 41.408 1.00 80.62 80 LEU A CA 1
ATOM 650 C C . LEU A 1 80 ? -38.397 0.487 42.038 1.00 80.62 80 LEU A C 1
ATOM 652 O O . LEU A 1 80 ? -38.317 -0.226 43.039 1.00 80.62 80 LEU A O 1
ATOM 656 N N . GLU A 1 81 ? -37.328 1.042 41.466 1.00 80.31 81 GLU A N 1
ATOM 657 C CA . GLU A 1 81 ? -36.009 0.998 42.096 1.00 80.31 81 GLU A CA 1
ATOM 658 C C . GLU A 1 81 ? -36.089 1.673 43.474 1.00 80.31 81 GLU A C 1
ATOM 660 O O . GLU A 1 81 ? -36.619 2.780 43.602 1.00 80.31 81 GLU A O 1
ATOM 665 N N . GLU A 1 82 ? -35.582 1.009 44.519 1.00 71.44 82 GLU A N 1
ATOM 666 C CA . GLU A 1 82 ? -35.446 1.631 45.838 1.00 71.44 82 GLU A CA 1
ATOM 667 C C . GLU A 1 82 ? -34.503 2.832 45.713 1.00 71.44 82 GLU A C 1
ATOM 669 O O . GLU A 1 82 ? -33.284 2.665 45.597 1.00 71.44 82 GLU A O 1
ATOM 674 N N . ASP A 1 83 ? -35.056 4.044 45.745 1.00 65.69 83 ASP A N 1
ATOM 675 C CA . ASP A 1 83 ? -34.260 5.259 45.850 1.00 65.69 83 ASP A CA 1
ATOM 676 C C . ASP A 1 83 ? -33.629 5.281 47.247 1.00 65.69 83 ASP A C 1
ATOM 678 O O . ASP A 1 83 ? -34.286 5.505 48.264 1.00 65.69 83 ASP A O 1
ATOM 682 N N . LYS A 1 84 ? -32.338 4.946 47.313 1.00 57.09 84 LYS A N 1
ATOM 683 C CA . LYS A 1 84 ? -31.545 4.837 48.548 1.00 57.09 84 LYS A CA 1
ATOM 684 C C . LYS A 1 84 ? -31.107 6.224 49.031 1.00 57.09 84 LYS A C 1
ATOM 686 O O . LYS A 1 84 ? -29.937 6.415 49.360 1.00 57.09 84 LYS A O 1
ATOM 691 N N . GLY A 1 85 ? -32.029 7.181 49.021 1.00 59.75 85 GLY A N 1
ATOM 692 C CA . GLY A 1 85 ? -31.859 8.499 49.615 1.00 59.75 85 GLY A CA 1
ATOM 693 C C . GLY A 1 85 ? -32.130 8.435 51.114 1.00 59.75 85 GLY A C 1
ATOM 694 O O . GLY A 1 85 ? -33.094 7.804 51.546 1.00 59.75 85 GLY A O 1
ATOM 695 N N . ASP A 1 86 ? -31.268 9.066 51.909 1.00 62.78 86 ASP A N 1
ATOM 696 C CA . ASP A 1 86 ? -31.516 9.280 53.333 1.00 62.78 86 ASP A CA 1
ATOM 697 C C . ASP A 1 86 ? -32.891 9.946 53.507 1.00 62.78 86 ASP A C 1
ATOM 699 O O . ASP A 1 86 ? -33.193 10.921 52.819 1.00 62.78 86 ASP A O 1
ATOM 703 N N . GLU A 1 87 ? -33.737 9.422 54.399 1.00 64.62 87 GLU A N 1
ATOM 704 C CA . GLU A 1 87 ? -35.045 10.017 54.694 1.00 64.62 87 GLU A CA 1
ATOM 705 C C . GLU A 1 87 ? -34.857 11.481 55.144 1.00 64.62 87 GLU A C 1
ATOM 707 O O . GLU A 1 87 ? -34.490 11.765 56.289 1.00 64.62 87 GLU A O 1
ATOM 712 N N . GLU A 1 88 ? -35.082 12.432 54.231 1.00 70.38 88 GLU A N 1
ATOM 713 C CA . GLU A 1 88 ? -34.969 13.859 54.519 1.00 70.38 88 GLU A CA 1
ATOM 714 C C . GLU A 1 88 ? -36.101 14.278 55.460 1.00 70.38 88 GLU A C 1
ATOM 716 O O . GLU A 1 88 ? -37.252 14.490 55.072 1.00 70.38 88 GLU A O 1
ATOM 721 N N . THR A 1 89 ? -35.771 14.404 56.741 1.00 79.56 89 THR A N 1
ATOM 722 C CA . THR A 1 89 ? -36.688 14.927 57.751 1.00 79.56 89 THR A CA 1
ATOM 723 C C . THR A 1 89 ? -36.522 16.434 57.894 1.00 79.56 89 THR A C 1
ATOM 725 O O . THR A 1 89 ? -35.438 16.996 57.718 1.00 79.56 89 THR A O 1
ATOM 728 N N . PHE A 1 90 ? -37.611 17.126 58.240 1.00 82.94 90 PHE A N 1
ATOM 729 C CA . PHE A 1 90 ? -37.520 18.550 58.545 1.00 82.94 90 PHE A CA 1
ATOM 730 C C . PHE A 1 90 ? -36.544 18.785 59.714 1.00 82.94 90 PHE A C 1
ATOM 732 O O . PHE A 1 90 ? -36.631 18.092 60.732 1.00 82.94 90 PHE A O 1
ATOM 739 N N . PRO A 1 91 ? -35.653 19.789 59.628 1.00 84.50 91 PRO A N 1
ATOM 740 C CA . PRO A 1 91 ? -34.722 20.100 60.707 1.00 84.50 91 PRO A CA 1
ATOM 741 C C . PRO A 1 91 ? -35.467 20.551 61.968 1.00 84.50 91 PRO A C 1
ATOM 743 O O . PRO A 1 91 ? -36.521 21.184 61.880 1.00 84.50 91 PRO A O 1
ATOM 746 N N . MET A 1 92 ? -34.894 20.277 63.148 1.00 79.44 92 MET A N 1
ATOM 747 C CA . MET A 1 92 ? -35.506 20.611 64.441 1.00 79.44 92 MET A CA 1
ATOM 748 C C . MET A 1 92 ? -35.713 22.137 64.567 1.00 79.44 92 MET A C 1
ATOM 750 O O . MET A 1 92 ? -34.732 22.889 64.645 1.00 79.44 92 MET A O 1
ATOM 754 N N . PRO A 1 93 ? -36.965 22.630 64.567 1.00 82.38 93 PRO A N 1
ATOM 755 C CA . PRO A 1 93 ? -37.213 24.059 64.485 1.00 82.38 93 PRO A CA 1
ATOM 756 C C . PRO A 1 93 ? -37.012 24.731 65.852 1.00 82.38 93 PRO A C 1
ATOM 758 O O . PRO A 1 93 ? -37.493 24.258 66.878 1.00 82.38 93 PRO A O 1
ATOM 761 N N . LYS A 1 94 ? -36.305 25.869 65.867 1.00 82.75 94 LYS A N 1
ATOM 762 C CA . LYS A 1 94 ? -36.039 26.681 67.078 1.00 82.75 94 LYS A CA 1
ATOM 763 C C . LYS A 1 94 ? -37.172 27.663 67.423 1.00 82.75 94 LYS A C 1
ATOM 765 O O . LYS A 1 94 ? -37.105 28.346 68.440 1.00 82.75 94 LYS A O 1
ATOM 770 N N . ALA A 1 95 ? -38.183 27.756 66.561 1.00 87.81 95 ALA A N 1
ATOM 771 C CA . ALA A 1 95 ? -39.387 28.575 66.696 1.00 87.81 95 ALA A CA 1
ATOM 772 C C . ALA A 1 95 ? -40.539 27.925 65.902 1.00 87.81 95 ALA A C 1
ATOM 774 O O . ALA A 1 95 ? -40.326 26.942 65.195 1.00 87.81 95 ALA A O 1
ATOM 775 N N . PHE A 1 96 ? -41.763 28.449 65.995 1.00 88.12 96 PHE A N 1
ATOM 776 C CA . PHE A 1 96 ? -42.907 27.892 65.264 1.00 88.12 96 PHE A CA 1
ATOM 777 C C . PHE A 1 96 ? -42.776 28.113 63.745 1.00 88.12 96 PHE A C 1
ATOM 779 O O . PHE A 1 96 ? -42.748 29.253 63.290 1.00 88.12 96 PHE A O 1
ATOM 786 N N . VAL A 1 97 ? -42.720 27.024 62.969 1.00 88.31 97 VAL A N 1
ATOM 787 C CA . VAL A 1 97 ? -42.570 27.049 61.495 1.00 88.31 97 VAL A CA 1
ATOM 788 C C . VAL A 1 97 ? -43.834 26.634 60.735 1.00 88.31 97 VAL A C 1
ATOM 790 O O . VAL A 1 97 ? -43.959 26.918 59.551 1.00 88.31 97 VAL A O 1
ATOM 793 N N . GLY A 1 98 ? -44.797 25.989 61.402 1.00 87.44 98 GLY A N 1
ATOM 794 C CA . GLY A 1 98 ? -46.097 25.667 60.803 1.00 87.44 98 GLY A CA 1
ATOM 795 C C . GLY A 1 98 ? -46.067 24.666 59.639 1.00 87.44 98 GLY A C 1
ATOM 796 O O . GLY A 1 98 ? -47.038 24.605 58.894 1.00 87.44 98 GLY A O 1
ATOM 797 N N . ASN A 1 99 ? -45.009 23.859 59.487 1.00 87.00 99 ASN A N 1
ATOM 798 C CA . ASN A 1 99 ? -44.821 22.948 58.342 1.00 87.00 99 ASN A CA 1
ATOM 799 C C . ASN A 1 99 ? -45.997 21.986 58.089 1.00 87.00 99 ASN A C 1
ATOM 801 O O . ASN A 1 99 ? -46.187 21.545 56.963 1.00 87.00 99 ASN A O 1
ATOM 805 N N . GLN A 1 100 ? -46.787 21.669 59.120 1.00 89.19 100 GLN A N 1
ATOM 806 C CA . GLN A 1 100 ? -47.932 20.760 59.011 1.00 89.19 100 GLN A CA 1
ATOM 807 C C . GLN A 1 100 ? -49.260 21.461 58.675 1.00 89.19 100 GLN A C 1
ATOM 809 O O . GLN A 1 100 ? -50.258 20.800 58.398 1.00 89.19 100 GLN A O 1
ATOM 814 N N . LEU A 1 101 ? -49.296 22.799 58.681 1.00 90.56 101 LEU A N 1
ATOM 815 C CA . LEU A 1 101 ? -50.516 23.569 58.422 1.00 90.56 101 LEU A CA 1
ATOM 816 C C . LEU A 1 101 ? -51.100 23.365 57.010 1.00 90.56 101 LEU A C 1
ATOM 818 O O . LEU A 1 101 ? -52.325 23.281 56.921 1.00 90.56 101 LEU A O 1
ATOM 822 N N . PRO A 1 102 ? -50.305 23.220 55.925 1.00 92.25 102 PRO A N 1
ATOM 823 C CA . PRO A 1 102 ? -50.847 22.939 54.592 1.00 92.25 102 PRO A CA 1
ATOM 824 C C . PRO A 1 102 ? -51.626 21.621 54.492 1.00 92.25 102 PRO A C 1
ATOM 826 O O . PRO A 1 102 ? -52.392 21.453 53.548 1.00 92.25 102 PRO A O 1
ATOM 829 N N . PHE A 1 103 ? -51.451 20.700 55.449 1.00 91.00 103 PHE A N 1
ATOM 830 C CA . PHE A 1 103 ? -52.085 19.379 55.438 1.00 91.00 103 PHE A CA 1
ATOM 831 C C . PHE A 1 103 ? -53.336 19.293 56.324 1.00 91.00 103 PHE A C 1
ATOM 833 O O . PHE A 1 103 ? -54.001 18.256 56.384 1.00 91.00 103 PHE A O 1
ATOM 840 N N . VAL A 1 104 ? -53.703 20.377 57.012 1.00 89.88 104 VAL A N 1
ATOM 841 C CA . VAL A 1 104 ? -54.930 20.414 57.815 1.00 89.88 104 VAL A CA 1
ATOM 842 C C . VAL A 1 104 ? -56.141 20.289 56.885 1.00 89.88 104 VAL A C 1
ATOM 844 O O . VAL A 1 104 ? -56.318 21.082 55.968 1.00 89.88 104 VAL A O 1
ATOM 847 N N . GLY A 1 105 ? -56.985 19.282 57.127 1.00 87.56 105 GLY A N 1
ATOM 848 C CA . GLY A 1 105 ? -58.144 18.971 56.280 1.00 87.56 105 GLY A CA 1
ATOM 849 C C . GLY A 1 105 ? -57.892 17.897 55.217 1.00 87.56 105 GLY A C 1
ATOM 850 O O . GLY A 1 105 ? -58.832 17.526 54.521 1.00 87.56 105 GLY A O 1
ATOM 851 N N . PHE A 1 106 ? -56.672 17.347 55.124 1.00 88.19 106 PHE A N 1
ATOM 852 C CA . PHE A 1 106 ? -56.395 16.187 54.263 1.00 88.19 106 PHE A CA 1
ATOM 853 C C . PHE A 1 106 ? -57.057 14.904 54.766 1.00 88.19 106 PHE A C 1
ATOM 855 O O . PHE A 1 106 ? -57.349 14.002 53.983 1.00 88.19 106 PHE A O 1
ATOM 862 N N . THR A 1 107 ? -57.284 14.795 56.074 1.00 87.94 107 THR A N 1
ATOM 863 C CA . THR A 1 107 ? -57.900 13.604 56.650 1.00 87.94 107 THR A CA 1
ATOM 864 C C . THR A 1 107 ? -59.376 13.526 56.271 1.00 87.94 107 THR A C 1
ATOM 866 O O . THR A 1 107 ? -60.178 14.371 56.665 1.00 87.94 107 THR A O 1
ATOM 869 N N . TYR A 1 108 ? -59.737 12.463 55.557 1.00 85.12 108 TYR A N 1
ATOM 870 C CA . TYR A 1 108 ? -61.104 12.145 55.168 1.00 85.12 108 TYR A CA 1
ATOM 871 C C . TYR A 1 108 ? -61.528 10.815 55.802 1.00 85.12 108 TYR A C 1
ATOM 873 O O . TYR A 1 108 ? -60.846 9.806 55.644 1.00 85.12 108 TYR A O 1
ATOM 881 N N . TYR A 1 109 ? -62.666 10.808 56.501 1.00 80.44 109 TYR A N 1
ATOM 882 C CA . TYR A 1 109 ? -63.312 9.593 57.002 1.00 80.44 109 TYR A CA 1
ATOM 883 C C . TYR A 1 109 ? -64.760 9.571 56.528 1.00 80.44 109 TYR A C 1
ATOM 885 O O . TYR A 1 109 ? -65.478 10.559 56.686 1.00 80.44 109 TYR A O 1
ATOM 893 N N . SER A 1 110 ? -65.204 8.442 55.982 1.00 67.62 110 SER A N 1
ATOM 894 C CA . SER A 1 110 ? -66.544 8.314 55.409 1.00 67.62 110 SER A CA 1
ATOM 895 C C . SER A 1 110 ? -67.658 8.059 56.439 1.00 67.62 110 SER A C 1
ATOM 897 O O . SER A 1 110 ? -68.812 8.329 56.123 1.00 67.62 110 SER A O 1
ATOM 899 N N . ASN A 1 111 ? -67.355 7.619 57.674 1.00 59.94 111 ASN A N 1
ATOM 900 C CA . ASN A 1 111 ? -68.365 7.153 58.644 1.00 59.94 111 ASN A CA 1
ATOM 901 C C . ASN A 1 111 ? -68.217 7.793 60.052 1.00 59.94 111 ASN A C 1
ATOM 903 O O . ASN A 1 111 ? -67.180 7.641 60.693 1.00 59.94 111 ASN A O 1
ATOM 907 N N . ARG A 1 112 ? -69.270 8.445 60.583 1.00 44.78 112 ARG A N 1
ATOM 908 C CA . ARG A 1 112 ? -69.391 8.927 61.986 1.00 44.78 112 ARG A CA 1
ATOM 909 C C . ARG A 1 112 ? -70.772 8.591 62.562 1.00 44.78 112 ARG A C 1
ATOM 911 O O . ARG A 1 112 ? -71.755 9.123 62.054 1.00 44.78 112 ARG A O 1
ATOM 918 N N . GLN A 1 113 ? -70.852 7.822 63.657 1.00 46.72 113 GLN A N 1
ATOM 919 C CA . GLN A 1 113 ? -72.086 7.680 64.449 1.00 46.72 113 GLN A CA 1
ATOM 920 C C . GLN A 1 113 ? -71.847 7.132 65.888 1.00 46.72 113 GLN A C 1
ATOM 922 O O . GLN A 1 113 ? -71.241 6.079 66.047 1.00 46.72 113 GLN A O 1
ATOM 927 N N . TYR A 1 114 ? -72.396 7.865 66.880 1.00 47.19 114 TYR A N 1
ATOM 928 C CA . TYR A 1 114 ? -72.773 7.531 68.283 1.00 47.19 114 TYR A CA 1
ATOM 929 C C . TYR A 1 114 ? -71.776 7.605 69.465 1.00 47.19 114 TYR A C 1
ATOM 931 O O . TYR A 1 114 ? -70.828 6.837 69.525 1.00 47.19 114 TYR A O 1
ATOM 939 N N . LEU A 1 115 ? -72.128 8.430 70.478 1.00 45.41 115 LEU A N 1
ATOM 940 C CA . LEU A 1 115 ? -71.963 8.192 71.933 1.00 45.41 115 LEU A CA 1
ATOM 941 C C . LEU A 1 115 ? -73.016 8.990 72.752 1.00 45.41 115 LEU A C 1
ATOM 943 O O . LEU A 1 115 ? -73.182 10.188 72.519 1.00 45.41 115 LEU A O 1
ATOM 947 N N . ALA A 1 116 ? -73.682 8.329 73.713 1.00 43.44 116 ALA A N 1
ATOM 948 C CA . ALA A 1 116 ? -74.456 8.882 74.846 1.00 43.44 116 ALA A CA 1
ATOM 949 C C . ALA A 1 116 ? -74.563 7.820 75.985 1.00 43.44 116 ALA A C 1
ATOM 951 O O . ALA A 1 116 ? -74.541 6.631 75.677 1.00 43.44 116 ALA A O 1
ATOM 952 N N . ASP A 1 117 ? -74.683 8.244 77.255 1.00 45.75 117 ASP A N 1
ATOM 953 C CA . ASP A 1 117 ? -74.623 7.465 78.534 1.00 45.75 117 ASP A CA 1
ATOM 954 C C . ASP A 1 117 ? -75.849 7.772 79.454 1.00 45.75 117 ASP A C 1
ATOM 956 O O . ASP A 1 117 ? -76.480 8.801 79.160 1.00 45.75 117 ASP A O 1
ATOM 960 N N . PRO A 1 118 ? -76.281 6.952 80.476 1.00 52.00 118 PRO A N 1
ATOM 961 C CA . PRO A 1 118 ? -76.054 7.289 81.932 1.00 52.00 118 PRO A CA 1
ATOM 962 C C . PRO A 1 118 ? -76.271 6.223 83.104 1.00 52.00 118 PRO A C 1
ATOM 964 O O . PRO A 1 118 ? -77.100 5.324 82.987 1.00 52.00 118 PRO A O 1
ATOM 967 N N . ALA A 1 119 ? -75.640 6.481 84.290 1.00 42.00 119 ALA A N 1
ATOM 968 C CA . ALA A 1 119 ? -76.057 6.549 85.756 1.00 42.00 119 ALA A CA 1
ATOM 969 C C . ALA A 1 119 ? -76.534 5.380 86.728 1.00 42.00 119 ALA A C 1
ATOM 971 O O . ALA A 1 119 ? -77.113 4.383 86.313 1.00 42.00 119 ALA A O 1
ATOM 972 N N . GLU A 1 120 ? -76.320 5.594 88.068 1.00 50.66 120 GLU A N 1
ATOM 973 C CA . GLU A 1 120 ? -76.297 4.728 89.319 1.00 50.66 120 GLU A CA 1
ATOM 974 C C . GLU A 1 120 ? -77.527 4.740 90.319 1.00 50.66 120 GLU A C 1
ATOM 976 O O . GLU A 1 120 ? -78.333 5.668 90.223 1.00 50.66 120 GLU A O 1
ATOM 981 N N . ASN A 1 121 ? -77.611 3.810 91.340 1.00 39.38 121 ASN A N 1
ATOM 982 C CA . ASN A 1 121 ? -77.834 4.008 92.842 1.00 39.38 121 ASN A CA 1
ATOM 983 C C . ASN A 1 121 ? -78.330 2.773 93.740 1.00 39.38 121 ASN A C 1
ATOM 985 O O . ASN A 1 121 ? -78.742 1.776 93.148 1.00 39.38 121 ASN A O 1
ATOM 989 N N . PRO A 1 122 ? -78.312 2.812 95.132 1.00 64.81 122 PRO A N 1
ATOM 990 C CA . PRO A 1 122 ? -78.263 1.671 96.131 1.00 64.81 122 PRO A CA 1
ATOM 991 C C . PRO A 1 122 ? -79.225 1.656 97.413 1.00 64.81 122 PRO A C 1
ATOM 993 O O . PRO A 1 122 ? -80.074 2.535 97.523 1.00 64.81 122 PRO A O 1
ATOM 996 N N . ASP A 1 123 ? -79.024 0.697 98.384 1.00 40.94 123 ASP A N 1
ATOM 997 C CA . ASP A 1 123 ? -79.011 0.759 99.919 1.00 40.94 123 ASP A CA 1
ATOM 998 C C . ASP A 1 123 ? -80.024 0.070 100.957 1.00 40.94 123 ASP A C 1
ATOM 1000 O O . ASP A 1 123 ? -81.229 0.015 100.720 1.00 40.94 123 ASP A O 1
ATOM 1004 N N . ASP A 1 124 ? -79.471 -0.356 102.145 1.00 38.88 124 ASP A N 1
ATOM 1005 C CA . ASP A 1 124 ? -79.867 -0.404 103.630 1.00 38.88 124 ASP A CA 1
ATOM 1006 C C . ASP A 1 124 ? -80.772 -1.460 104.448 1.00 38.88 124 ASP A C 1
ATOM 1008 O O . ASP A 1 124 ? -81.217 -2.469 103.916 1.00 38.88 124 ASP A O 1
ATOM 1012 N N . ASN A 1 125 ? -81.005 -1.259 105.792 1.00 41.31 125 ASN A N 1
ATOM 1013 C CA . ASN A 1 125 ? -80.741 -2.095 107.044 1.00 41.31 125 ASN A CA 1
ATOM 1014 C C . ASN A 1 125 ? -81.892 -2.571 108.060 1.00 41.31 125 ASN A C 1
ATOM 1016 O O . ASN A 1 125 ? -83.001 -2.054 108.024 1.00 41.31 125 ASN A O 1
ATOM 1020 N N . ARG A 1 126 ? -81.518 -3.396 109.102 1.00 40.69 126 ARG A N 1
ATOM 1021 C CA . ARG A 1 126 ? -81.805 -3.465 110.618 1.00 40.69 126 ARG A CA 1
ATOM 1022 C C . ARG A 1 126 ? -83.069 -3.985 111.439 1.00 40.69 126 ARG A C 1
ATOM 1024 O O . ARG A 1 126 ? -84.176 -3.494 111.285 1.00 40.69 126 ARG A O 1
ATOM 1031 N N . SER A 1 127 ? -82.757 -4.700 112.574 1.00 39.06 127 SER A N 1
ATOM 1032 C CA . SER A 1 127 ? -83.268 -4.734 114.027 1.00 39.06 127 SER A CA 1
ATOM 1033 C C . SER A 1 127 ? -84.686 -5.255 114.456 1.00 39.06 127 SER A C 1
ATOM 1035 O O . SER A 1 127 ? -85.562 -5.249 113.614 1.00 39.06 127 SER A O 1
ATOM 1037 N N . SER A 1 128 ? -85.110 -5.587 115.720 1.00 40.19 128 SER A N 1
ATOM 1038 C CA . SER A 1 128 ? -84.615 -6.110 117.053 1.00 40.19 128 SER A CA 1
ATOM 1039 C C . SER A 1 128 ? -85.767 -6.178 118.137 1.00 40.19 128 SER A C 1
ATOM 1041 O O . SER A 1 128 ? -86.659 -5.335 118.085 1.00 40.19 128 SER A O 1
ATOM 1043 N N . SER A 1 129 ? -85.657 -7.050 119.182 1.00 38.12 129 SER A N 1
ATOM 1044 C CA . SER A 1 129 ? -86.062 -6.918 120.642 1.00 38.12 129 SER A CA 1
ATOM 1045 C C . SER A 1 129 ? -87.150 -7.838 121.319 1.00 38.12 129 SER A C 1
ATOM 1047 O O . SER A 1 129 ? -87.922 -8.494 120.634 1.00 38.12 129 SER A O 1
ATOM 1049 N N . LYS A 1 130 ? -87.110 -7.967 122.681 1.00 37.97 130 LYS A N 1
ATOM 1050 C CA . LYS A 1 130 ? -87.392 -9.148 123.588 1.00 37.97 130 LYS A CA 1
ATOM 1051 C C . LYS A 1 130 ? -88.488 -8.974 124.707 1.00 37.97 130 LYS A C 1
ATOM 1053 O O . LYS A 1 130 ? -89.016 -7.885 124.879 1.00 37.97 130 LYS A O 1
ATOM 1058 N N . VAL A 1 131 ? -88.754 -10.063 125.480 1.00 44.12 131 VAL A N 1
ATOM 1059 C CA . VAL A 1 131 ? -89.932 -10.481 126.330 1.00 44.12 131 VAL A CA 1
ATOM 1060 C C . VAL A 1 131 ? -89.628 -10.664 127.868 1.00 44.12 131 VAL A C 1
ATOM 1062 O O . VAL A 1 131 ? -88.470 -10.539 128.256 1.00 44.12 131 VAL A O 1
ATOM 1065 N N . ASP A 1 132 ? -90.639 -10.990 128.723 1.00 41.75 132 ASP A N 1
ATOM 1066 C CA . ASP A 1 132 ? -90.688 -11.092 130.222 1.00 41.75 132 ASP A CA 1
ATOM 1067 C C . ASP A 1 132 ? -90.986 -12.518 130.845 1.00 41.75 132 ASP A C 1
ATOM 1069 O O . ASP A 1 132 ? -91.415 -13.453 130.169 1.00 41.75 132 ASP A O 1
ATOM 1073 N N . LYS A 1 133 ? -90.774 -12.649 132.172 1.00 50.53 133 LYS A N 1
ATOM 1074 C CA . LYS A 1 133 ? -90.401 -13.753 133.120 1.00 50.53 133 LYS A CA 1
ATOM 1075 C C . LYS A 1 133 ? -91.035 -15.174 133.222 1.00 50.53 133 LYS A C 1
ATOM 1077 O O . LYS A 1 133 ? -90.401 -15.982 133.897 1.00 50.53 133 LYS A O 1
ATOM 1082 N N . ASN A 1 134 ? -92.130 -15.586 132.559 1.00 49.91 134 ASN A N 1
ATOM 1083 C CA . ASN A 1 134 ? -92.402 -17.051 132.352 1.00 49.91 134 ASN A CA 1
ATOM 1084 C C . ASN A 1 134 ? -91.395 -17.683 131.372 1.00 49.91 134 ASN A C 1
ATOM 1086 O O . ASN A 1 134 ? -91.271 -18.901 131.222 1.00 49.91 134 ASN A O 1
ATOM 1090 N N . LEU A 1 135 ? -90.658 -16.779 130.734 1.00 55.66 135 LEU A N 1
ATOM 1091 C CA . LEU A 1 135 ? -89.287 -16.917 130.320 1.00 55.66 135 LEU A CA 1
ATOM 1092 C C . LEU A 1 135 ? -88.461 -17.765 131.296 1.00 55.66 135 LEU A C 1
ATOM 1094 O O . LEU A 1 135 ? -88.003 -18.768 130.836 1.00 55.66 135 LEU A O 1
ATOM 1098 N N . VAL A 1 136 ? -88.264 -17.488 132.589 1.00 53.75 136 VAL A N 1
ATOM 1099 C CA . VAL A 1 136 ? -87.087 -17.995 133.359 1.00 53.75 136 VAL A CA 1
ATOM 1100 C C . VAL A 1 136 ? -86.842 -19.526 133.362 1.00 53.75 136 VAL A C 1
ATOM 1102 O O . VAL A 1 136 ? -85.697 -19.946 133.215 1.00 53.75 136 VAL A O 1
ATOM 1105 N N . GLU A 1 137 ? -87.866 -20.376 133.440 1.00 54.88 137 GLU A N 1
ATOM 1106 C CA . GLU A 1 137 ? -87.702 -21.849 133.393 1.00 54.88 137 GLU A CA 1
ATOM 1107 C C . GLU A 1 137 ? -87.668 -22.403 131.956 1.00 54.88 137 GLU A C 1
ATOM 1109 O O . GLU A 1 137 ? -86.842 -23.257 131.618 1.00 54.88 137 GLU A O 1
ATOM 1114 N N . ASN A 1 138 ? -88.502 -21.847 131.067 1.00 59.06 138 ASN A N 1
ATOM 1115 C CA . ASN A 1 138 ? -88.365 -22.038 129.619 1.00 59.06 138 ASN A CA 1
ATOM 1116 C C . ASN A 1 138 ? -87.029 -21.490 129.113 1.00 59.06 138 ASN A C 1
ATOM 1118 O O . ASN A 1 138 ? -86.500 -22.001 128.144 1.00 59.06 138 ASN A O 1
ATOM 1122 N N . LEU A 1 139 ? -86.472 -20.491 129.789 1.00 60.94 139 LEU A N 1
ATOM 1123 C CA . LEU A 1 139 ? -85.191 -19.857 129.570 1.00 60.94 139 LEU A CA 1
ATOM 1124 C C . LEU A 1 139 ? -84.120 -20.770 130.091 1.00 60.94 139 LEU A C 1
ATOM 1126 O O . LEU A 1 139 ? -83.116 -20.797 129.443 1.00 60.94 139 LEU A O 1
ATOM 1130 N N . GLN A 1 140 ? -84.270 -21.538 131.169 1.00 65.44 140 GLN A N 1
ATOM 1131 C CA . GLN A 1 140 ? -83.240 -22.516 131.540 1.00 65.44 140 GLN A CA 1
ATOM 1132 C C . GLN A 1 140 ? -83.130 -23.649 130.512 1.00 65.44 140 GLN A C 1
ATOM 1134 O O . GLN A 1 140 ? -82.027 -23.972 130.081 1.00 65.44 140 GLN A O 1
ATOM 1139 N N . LYS A 1 141 ? -84.257 -24.200 130.037 1.00 73.75 141 LYS A N 1
ATOM 1140 C CA . LYS A 1 141 ? -84.248 -25.158 128.912 1.00 73.75 141 LYS A CA 1
ATOM 1141 C C . LYS A 1 141 ? -83.805 -24.514 127.600 1.00 73.75 141 LYS A C 1
ATOM 1143 O O . LYS A 1 141 ? -83.039 -25.114 126.857 1.00 73.75 141 LYS A O 1
ATOM 1148 N N . SER A 1 142 ? -84.256 -23.294 127.330 1.00 74.69 142 SER A N 1
ATOM 1149 C CA . SER A 1 142 ? -83.839 -22.521 126.165 1.00 74.69 142 SER A CA 1
ATOM 1150 C C . SER A 1 142 ? -82.390 -22.075 126.293 1.00 74.69 142 SER A C 1
ATOM 1152 O O . SER A 1 142 ? -81.765 -21.936 125.268 1.00 74.69 142 SER A O 1
ATOM 1154 N N . ILE A 1 143 ? -81.835 -21.882 127.488 1.00 77.94 143 ILE A N 1
ATOM 1155 C CA . ILE A 1 143 ? -80.426 -21.569 127.750 1.00 77.94 143 ILE A CA 1
ATOM 1156 C C . ILE A 1 143 ? -79.623 -22.809 127.417 1.00 77.94 143 ILE A C 1
ATOM 1158 O O . ILE A 1 143 ? -78.701 -22.683 126.641 1.00 77.94 143 ILE A O 1
ATOM 1162 N N . TYR A 1 144 ? -80.028 -23.999 127.869 1.00 79.44 144 TYR A N 1
ATOM 1163 C CA . TYR A 1 144 ? -79.350 -25.240 127.486 1.00 79.44 144 TYR A CA 1
ATOM 1164 C C . TYR A 1 144 ? -79.398 -25.490 125.966 1.00 79.44 144 TYR A C 1
ATOM 1166 O O . TYR A 1 144 ? -78.386 -25.799 125.346 1.00 79.44 144 TYR A O 1
ATOM 1174 N N . GLN A 1 145 ? -80.557 -25.279 125.331 1.00 80.31 145 GLN A N 1
ATOM 1175 C CA . GLN A 1 145 ? -80.694 -25.361 123.870 1.00 80.31 145 GLN A CA 1
ATOM 1176 C C . GLN A 1 145 ? -79.909 -24.262 123.142 1.00 80.31 145 GLN A C 1
ATOM 1178 O O . GLN A 1 145 ? -79.362 -24.508 122.075 1.00 80.31 145 GLN A O 1
ATOM 1183 N N . LEU A 1 146 ? -79.840 -23.053 123.702 1.00 80.31 146 LEU A N 1
ATOM 1184 C CA . LEU A 1 146 ? -79.054 -21.944 123.165 1.00 80.31 146 LEU A CA 1
ATOM 1185 C C . LEU A 1 146 ? -77.558 -22.159 123.396 1.00 80.31 146 LEU A C 1
ATOM 1187 O O . LEU A 1 146 ? -76.778 -21.697 122.583 1.00 80.31 146 LEU A O 1
ATOM 1191 N N . GLU A 1 147 ? -77.150 -22.851 124.456 1.00 81.12 147 GLU A N 1
ATOM 1192 C CA . GLU A 1 147 ? -75.771 -23.261 124.729 1.00 81.12 147 GLU A CA 1
ATOM 1193 C C . GLU A 1 147 ? -75.338 -24.339 123.732 1.00 81.12 147 GLU A C 1
ATOM 1195 O O . GLU A 1 147 ? -74.252 -24.244 123.169 1.00 81.12 147 GLU A O 1
ATOM 1200 N N . GLU A 1 148 ? -76.208 -25.309 123.437 1.00 85.38 148 GLU A N 1
ATOM 1201 C CA . GLU A 1 148 ? -75.989 -26.313 122.391 1.00 85.38 148 GLU A CA 1
ATOM 1202 C C . GLU A 1 148 ? -75.964 -25.681 120.988 1.00 85.38 148 GLU A C 1
ATOM 1204 O O . GLU A 1 148 ? -75.063 -25.953 120.196 1.00 85.38 148 GLU A O 1
ATOM 1209 N N . GLN A 1 149 ? -76.900 -24.775 120.683 1.00 83.94 149 GLN A N 1
ATOM 1210 C CA . GLN A 1 149 ? -76.888 -24.005 119.434 1.00 83.94 149 GLN A CA 1
ATOM 1211 C C . GLN A 1 149 ? -75.656 -23.109 119.331 1.00 83.94 149 GLN A C 1
ATOM 1213 O O . GLN A 1 149 ? -75.042 -23.057 118.275 1.00 83.94 149 GLN A O 1
ATOM 1218 N N . LEU A 1 150 ? -75.254 -22.445 120.415 1.00 86.12 150 LEU A N 1
ATOM 1219 C CA . LEU A 1 150 ? -74.039 -21.639 120.461 1.00 86.12 150 LEU A CA 1
ATOM 1220 C C . LEU A 1 150 ? -72.800 -22.509 120.252 1.00 86.12 150 LEU A C 1
ATOM 1222 O O . LEU A 1 150 ? -71.877 -22.070 119.578 1.00 86.12 150 LEU A O 1
ATOM 1226 N N . HIS A 1 151 ? -72.774 -23.733 120.782 1.00 86.44 151 HIS A N 1
ATOM 1227 C CA . HIS A 1 151 ? -71.683 -24.674 120.549 1.00 86.44 151 HIS A CA 1
ATOM 1228 C C . HIS A 1 151 ? -71.608 -25.108 119.078 1.00 86.44 151 HIS A C 1
ATOM 1230 O O . HIS A 1 151 ? -70.534 -25.044 118.482 1.00 86.44 151 HIS A O 1
ATOM 1236 N N . ASN A 1 152 ? -72.746 -25.459 118.472 1.00 88.25 152 ASN A N 1
ATOM 1237 C CA . ASN A 1 152 ? -72.829 -25.810 117.051 1.00 88.25 152 ASN A CA 1
ATOM 1238 C C . ASN A 1 152 ? -72.451 -24.627 116.143 1.00 88.25 152 ASN A C 1
ATOM 1240 O O . ASN A 1 152 ? -71.677 -24.795 115.205 1.00 88.25 152 ASN A O 1
ATOM 1244 N N . GLU A 1 153 ? -72.940 -23.421 116.439 1.00 88.56 153 GLU A N 1
ATOM 1245 C CA . GLU A 1 153 ? -72.582 -22.191 115.722 1.00 88.56 153 GLU A CA 1
ATOM 1246 C C . GLU A 1 153 ? -71.105 -21.836 115.908 1.00 88.56 153 GLU A C 1
ATOM 1248 O O . GLU A 1 153 ? -70.451 -21.417 114.959 1.00 88.56 153 GLU A O 1
ATOM 1253 N N . MET A 1 154 ? -70.542 -22.045 117.100 1.00 91.12 154 MET A N 1
ATOM 1254 C CA . MET A 1 154 ? -69.115 -21.849 117.355 1.00 91.12 154 MET A CA 1
ATOM 1255 C C . MET A 1 154 ? -68.270 -22.827 116.530 1.00 91.12 154 MET A C 1
ATOM 1257 O O . MET A 1 154 ? -67.309 -22.398 115.897 1.00 91.12 154 MET A O 1
ATOM 1261 N N . GLN A 1 155 ? -68.668 -24.100 116.447 1.00 90.62 155 GLN A N 1
ATOM 1262 C CA . GLN A 1 155 ? -68.010 -25.091 115.594 1.00 90.62 155 GLN A CA 1
ATOM 1263 C C . GLN A 1 155 ? -68.118 -24.725 114.104 1.00 90.62 155 GLN A C 1
ATOM 1265 O O . GLN A 1 155 ? -67.123 -24.770 113.381 1.00 90.62 155 GLN A O 1
ATOM 1270 N N . LEU A 1 156 ? -69.297 -24.303 113.640 1.00 90.12 156 LEU A N 1
ATOM 1271 C CA . LEU A 1 156 ? -69.521 -23.908 112.247 1.00 90.12 156 LEU A CA 1
ATOM 1272 C C . LEU A 1 156 ? -68.745 -22.631 111.889 1.00 90.12 156 LEU A C 1
ATOM 1274 O O . LEU A 1 156 ? -68.174 -22.521 110.802 1.00 90.12 156 LEU A O 1
ATOM 1278 N N . LYS A 1 157 ? -68.663 -21.683 112.826 1.00 91.50 157 LYS A N 1
ATOM 1279 C CA . LYS A 1 157 ? -67.848 -20.470 112.726 1.00 91.50 157 LYS A CA 1
ATOM 1280 C C . LYS A 1 157 ? -66.363 -20.813 112.651 1.00 91.50 157 LYS A C 1
ATOM 1282 O O . LYS A 1 157 ? -65.684 -20.255 111.794 1.00 91.50 157 LYS A O 1
ATOM 1287 N N . ASP A 1 158 ? -65.869 -21.749 113.458 1.00 91.75 158 ASP A N 1
ATOM 1288 C CA . ASP A 1 158 ? -64.475 -22.202 113.405 1.00 91.75 158 ASP A CA 1
ATOM 1289 C C . ASP A 1 158 ? -64.158 -22.935 112.087 1.00 91.75 158 ASP A C 1
ATOM 1291 O O . ASP A 1 158 ? -63.119 -22.684 111.474 1.00 91.75 158 ASP A O 1
ATOM 1295 N N . GLU A 1 159 ? -65.073 -23.767 111.579 1.00 93.25 159 GLU A N 1
ATOM 1296 C CA . GLU A 1 159 ? -64.943 -24.412 110.265 1.00 93.25 159 GLU A CA 1
ATOM 1297 C C . GLU A 1 159 ? -64.929 -23.397 109.111 1.00 93.25 159 GLU A C 1
ATOM 1299 O O . GLU A 1 159 ? -64.124 -23.506 108.179 1.00 93.25 159 GLU A O 1
ATOM 1304 N N . MET A 1 160 ? -65.809 -22.393 109.153 1.00 91.81 160 MET A N 1
ATOM 1305 C CA . MET A 1 160 ? -65.858 -21.325 108.152 1.00 91.81 160 MET A CA 1
ATOM 1306 C C . MET A 1 160 ? -64.633 -20.416 108.238 1.00 91.81 160 MET A C 1
ATOM 1308 O O . MET A 1 160 ? -64.080 -20.031 107.206 1.00 91.81 160 MET A O 1
ATOM 1312 N N . GLU A 1 161 ? -64.154 -20.127 109.444 1.00 91.62 161 GLU A N 1
ATOM 1313 C CA . GLU A 1 161 ? -62.918 -19.387 109.668 1.00 91.62 161 GLU A CA 1
ATOM 1314 C C . GLU A 1 161 ? -61.712 -20.174 109.138 1.00 91.62 161 GLU A C 1
ATOM 1316 O O . GLU A 1 161 ? -60.860 -19.606 108.454 1.00 91.62 161 GLU A O 1
ATOM 1321 N N . GLN A 1 162 ? -61.669 -21.494 109.339 1.00 93.62 162 GLN A N 1
ATOM 1322 C CA . GLN A 1 162 ? -60.639 -22.355 108.763 1.00 93.62 162 GLN A CA 1
ATOM 1323 C C . GLN A 1 162 ? -60.710 -22.384 107.230 1.00 93.62 162 GLN A C 1
ATOM 1325 O O . GLN A 1 162 ? -59.676 -22.252 106.575 1.00 93.62 162 GLN A O 1
ATOM 1330 N N . LYS A 1 163 ? -61.903 -22.499 106.630 1.00 94.25 163 LYS A N 1
ATOM 1331 C CA . LYS A 1 163 ? -62.080 -22.423 105.167 1.00 94.25 163 LYS A CA 1
ATOM 1332 C C . LYS A 1 163 ? -61.647 -21.069 104.611 1.00 94.25 163 LYS A C 1
ATOM 1334 O O . LYS A 1 163 ? -60.959 -21.036 103.593 1.00 94.25 163 LYS A O 1
ATOM 1339 N N . CYS A 1 164 ? -61.986 -19.975 105.290 1.00 92.31 164 CYS A N 1
ATOM 1340 C CA . CYS A 1 164 ? -61.561 -18.627 104.925 1.00 92.31 164 CYS A CA 1
ATOM 1341 C C . CYS A 1 164 ? -60.031 -18.498 104.985 1.00 92.31 164 CYS A C 1
ATOM 1343 O O . CYS A 1 164 ? -59.407 -18.098 104.003 1.00 92.31 164 CYS A O 1
ATOM 1345 N N . ARG A 1 165 ? -59.399 -18.961 106.076 1.00 93.62 165 ARG A N 1
ATOM 1346 C CA . ARG A 1 165 ? -57.931 -19.016 106.209 1.00 93.62 165 ARG A CA 1
ATOM 1347 C C . ARG A 1 165 ? -57.290 -19.838 105.086 1.00 93.62 165 ARG A C 1
ATOM 1349 O O . ARG A 1 165 ? -56.337 -19.382 104.464 1.00 93.62 165 ARG A O 1
ATOM 1356 N N . MET A 1 166 ? -57.828 -21.019 104.781 1.00 93.56 166 MET A N 1
ATOM 1357 C CA . MET A 1 166 ? -57.326 -21.879 103.702 1.00 93.56 166 MET A CA 1
ATOM 1358 C C . MET A 1 166 ? -57.504 -21.255 102.312 1.00 93.56 166 MET A C 1
ATOM 1360 O O . MET A 1 166 ? -56.627 -21.408 101.462 1.00 93.56 166 MET A O 1
ATOM 1364 N N . SER A 1 167 ? -58.616 -20.558 102.069 1.00 92.69 167 SER A N 1
ATOM 1365 C CA . SER A 1 167 ? -58.868 -19.838 100.817 1.00 92.69 167 SER A CA 1
ATOM 1366 C C . SER A 1 167 ? -57.913 -18.658 100.649 1.00 92.69 167 SER A C 1
ATOM 1368 O O . SER A 1 167 ? -57.338 -18.509 99.576 1.00 92.69 167 SER A O 1
ATOM 1370 N N . ASN A 1 168 ? -57.670 -17.882 101.710 1.00 92.12 168 ASN A N 1
ATOM 1371 C CA . ASN A 1 168 ? -56.700 -16.784 101.692 1.00 92.12 168 ASN A CA 1
ATOM 1372 C C . ASN A 1 168 ? -55.284 -17.290 101.388 1.00 92.12 168 ASN A C 1
ATOM 1374 O O . ASN A 1 168 ? -54.623 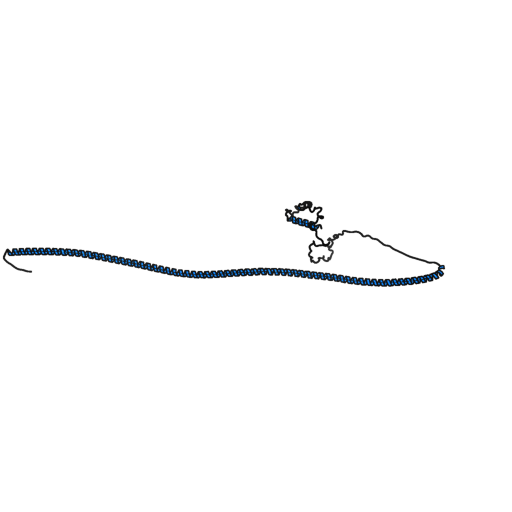-16.743 100.517 1.00 92.12 168 ASN A O 1
ATOM 1378 N N . ILE A 1 169 ? -54.858 -18.409 101.990 1.00 95.00 169 ILE A N 1
ATOM 1379 C CA . ILE A 1 169 ? -53.555 -19.025 101.676 1.00 95.00 169 ILE A CA 1
ATOM 1380 C C . ILE A 1 169 ? -53.459 -19.428 100.195 1.00 95.00 169 ILE A C 1
ATOM 1382 O O . ILE A 1 169 ? -52.393 -19.314 99.592 1.00 95.00 169 ILE A O 1
ATOM 1386 N N . LYS A 1 170 ? -54.543 -19.939 99.596 1.00 95.25 170 LYS A N 1
ATOM 1387 C CA . LYS A 1 170 ? -54.565 -20.278 98.163 1.00 95.25 170 LYS A CA 1
ATOM 1388 C C . LYS A 1 170 ? -54.520 -19.031 97.285 1.00 95.25 170 LYS A C 1
ATOM 1390 O O . LYS A 1 170 ? -53.804 -19.034 96.291 1.00 95.25 170 LYS A O 1
ATOM 1395 N N . LEU A 1 171 ? -55.255 -17.988 97.657 1.00 94.44 171 LEU A N 1
ATOM 1396 C CA . LEU A 1 171 ? -55.275 -16.723 96.933 1.00 94.44 171 LEU A CA 1
ATOM 1397 C C . LEU A 1 171 ? -53.894 -16.054 96.956 1.00 94.44 171 LEU A C 1
ATOM 1399 O O . LEU A 1 171 ? -53.396 -15.684 95.901 1.00 94.44 171 LEU A O 1
ATOM 1403 N N . ASP A 1 172 ? -53.224 -16.032 98.110 1.00 93.81 172 ASP A N 1
ATOM 1404 C CA . ASP A 1 172 ? -51.852 -15.524 98.243 1.00 93.81 172 ASP A CA 1
ATOM 1405 C C . ASP A 1 172 ? -50.852 -16.297 97.369 1.00 93.81 172 ASP A C 1
ATOM 1407 O O . ASP A 1 172 ? -49.913 -15.712 96.831 1.00 93.81 172 ASP A O 1
ATOM 1411 N N . LYS A 1 173 ? -51.034 -17.618 97.214 1.00 96.06 173 LYS A N 1
ATOM 1412 C CA . LYS A 1 173 ? -50.207 -18.429 96.305 1.00 96.06 173 LYS A CA 1
ATOM 1413 C C . LYS A 1 173 ? -50.440 -18.052 94.845 1.00 96.06 173 LYS A C 1
ATOM 1415 O O . LYS A 1 173 ? -49.472 -17.797 94.141 1.00 96.06 173 LYS A O 1
ATOM 1420 N N . ILE A 1 174 ? -51.700 -17.952 94.423 1.00 95.25 174 ILE A N 1
ATOM 1421 C CA . ILE A 1 174 ? -52.058 -17.561 93.051 1.00 95.25 174 ILE A CA 1
ATOM 1422 C C . ILE A 1 174 ? -51.562 -16.143 92.743 1.00 95.25 174 ILE A C 1
ATOM 1424 O O . ILE A 1 174 ? -51.062 -15.896 91.652 1.00 95.25 174 ILE A O 1
ATOM 1428 N N . MET A 1 175 ? -51.657 -15.214 93.699 1.00 93.25 175 MET A N 1
ATOM 1429 C CA . MET A 1 175 ? -51.126 -13.858 93.535 1.00 93.25 175 MET A CA 1
ATOM 1430 C C . MET A 1 175 ? -49.611 -13.865 93.308 1.00 93.25 175 MET A C 1
ATOM 1432 O O . MET A 1 175 ? -49.140 -13.203 92.391 1.00 93.25 175 MET A O 1
ATOM 1436 N N . LYS A 1 176 ? -48.855 -14.656 94.082 1.00 95.81 176 LYS A N 1
ATOM 1437 C CA . LYS A 1 176 ? -47.403 -14.795 93.885 1.00 95.81 176 LYS A CA 1
ATOM 1438 C C . LYS A 1 176 ? -47.053 -15.415 92.534 1.00 95.81 176 LYS A C 1
ATOM 1440 O O . LYS A 1 176 ? -46.164 -14.909 91.862 1.00 95.81 176 LYS A O 1
ATOM 1445 N N . GLU A 1 177 ? -47.763 -16.463 92.122 1.00 95.12 177 GLU A N 1
ATOM 1446 C CA . GLU A 1 177 ? -47.569 -17.095 90.809 1.00 95.12 177 GLU A CA 1
ATOM 1447 C C . GLU A 1 177 ? -47.869 -16.113 89.664 1.00 95.12 177 GLU A C 1
ATOM 1449 O O . GLU A 1 177 ? -47.122 -16.047 88.691 1.00 95.12 177 GLU A O 1
ATOM 1454 N N . LEU A 1 178 ? -48.917 -15.293 89.796 1.00 94.75 178 LEU A N 1
ATOM 1455 C CA . LEU A 1 178 ? -49.255 -14.259 88.816 1.00 94.75 178 LEU A CA 1
ATOM 1456 C C . LEU A 1 178 ? -48.186 -13.157 88.742 1.00 94.75 178 LEU A C 1
ATOM 1458 O O . LEU A 1 178 ? -47.848 -12.706 87.647 1.00 94.75 178 LEU A O 1
ATOM 1462 N N . ASP A 1 179 ? -47.642 -12.736 89.886 1.00 94.38 179 ASP A N 1
ATOM 1463 C CA . ASP A 1 179 ? -46.543 -11.767 89.946 1.00 94.38 179 ASP A CA 1
ATOM 1464 C C . ASP A 1 179 ? -45.258 -12.331 89.313 1.00 94.38 179 ASP A C 1
ATOM 1466 O O . ASP A 1 179 ? -44.564 -11.631 88.567 1.00 94.38 179 ASP A O 1
ATOM 1470 N N . GLU A 1 180 ? -44.943 -13.603 89.569 1.00 95.56 180 GLU A N 1
ATOM 1471 C CA . GLU A 1 180 ? -43.817 -14.315 88.956 1.00 95.56 180 GLU A CA 1
ATOM 1472 C C . GLU A 1 180 ? -43.981 -14.424 87.434 1.00 95.56 180 GLU A C 1
ATOM 1474 O O . GLU A 1 180 ? -43.057 -14.067 86.699 1.00 95.56 180 GLU A O 1
ATOM 1479 N N . GLU A 1 181 ? -45.160 -14.820 86.950 1.00 94.44 181 GLU A N 1
ATOM 1480 C CA . GLU A 1 181 ? -45.484 -14.892 85.519 1.00 94.44 181 GLU A CA 1
ATOM 1481 C C . GLU A 1 181 ? -45.422 -13.505 84.856 1.00 94.44 181 GLU A C 1
ATOM 1483 O O . GLU A 1 181 ? -44.871 -13.337 83.766 1.00 94.44 181 GLU A O 1
ATOM 1488 N N . GLY A 1 182 ? -45.913 -12.467 85.541 1.00 94.75 182 GLY A N 1
ATOM 1489 C CA . GLY A 1 182 ? -45.818 -11.081 85.085 1.00 94.75 182 GLY A CA 1
ATOM 1490 C C . GLY A 1 182 ? -44.369 -10.611 84.924 1.00 94.75 182 GLY A C 1
ATOM 1491 O O . GLY A 1 182 ? -44.039 -9.921 83.954 1.00 94.75 182 GLY A O 1
ATOM 1492 N N . ASN A 1 183 ? -43.481 -11.013 85.834 1.00 94.81 183 ASN A N 1
ATOM 1493 C CA . ASN A 1 183 ? -42.051 -10.727 85.734 1.00 94.81 183 ASN A CA 1
ATOM 1494 C C . ASN A 1 183 ? -41.379 -11.527 84.607 1.00 94.81 183 ASN A C 1
ATOM 1496 O O . ASN A 1 183 ? -40.577 -10.966 83.858 1.00 94.81 183 ASN A O 1
ATOM 1500 N N . GLN A 1 184 ? -41.732 -12.803 84.431 1.00 95.31 184 GLN A N 1
ATOM 1501 C CA . GLN A 1 184 ? -41.243 -13.618 83.314 1.00 95.31 184 GLN A CA 1
ATOM 1502 C C . GLN A 1 184 ? -41.660 -13.033 81.962 1.00 95.31 184 GLN A C 1
ATOM 1504 O O . GLN A 1 184 ? -40.826 -12.903 81.066 1.00 95.31 184 GLN A O 1
ATOM 1509 N N . ARG A 1 185 ? -42.915 -12.587 81.835 1.00 95.50 185 ARG A N 1
ATOM 1510 C CA . ARG A 1 185 ? -43.424 -11.938 80.623 1.00 95.50 185 ARG A CA 1
ATOM 1511 C C . ARG A 1 185 ? -42.647 -10.669 80.283 1.00 95.50 185 ARG A C 1
ATOM 1513 O O . ARG A 1 185 ? -42.233 -10.517 79.139 1.00 95.50 185 ARG A O 1
ATOM 1520 N N . LYS A 1 186 ? -42.379 -9.801 81.266 1.00 95.25 186 LYS A N 1
ATOM 1521 C CA . LYS A 1 186 ? -41.546 -8.597 81.069 1.00 95.25 186 LYS A CA 1
ATOM 1522 C C . LYS A 1 186 ? -40.128 -8.943 80.606 1.00 95.25 186 LYS A C 1
ATOM 1524 O O . LYS A 1 186 ? -39.585 -8.270 79.731 1.00 95.25 186 LYS A O 1
ATOM 1529 N N . ASN A 1 187 ? -39.531 -9.998 81.164 1.00 95.50 187 ASN A N 1
ATOM 1530 C CA . ASN A 1 187 ? -38.206 -10.461 80.748 1.00 95.50 187 ASN A CA 1
ATOM 1531 C C . ASN A 1 187 ? -38.217 -10.970 79.299 1.00 95.50 187 ASN A C 1
ATOM 1533 O O . ASN A 1 187 ? -37.349 -10.589 78.518 1.00 95.50 187 ASN A O 1
ATOM 1537 N N . LEU A 1 188 ? -39.210 -11.782 78.921 1.00 95.25 188 LEU A N 1
ATOM 1538 C CA . LEU A 1 188 ? -39.365 -12.273 77.549 1.00 95.25 188 LEU A CA 1
ATOM 1539 C C . LEU A 1 188 ? -39.607 -11.132 76.556 1.00 95.25 188 LEU A C 1
ATOM 1541 O O . LEU A 1 188 ? -38.991 -11.110 75.498 1.00 95.25 188 LEU A O 1
ATOM 1545 N N . GLU A 1 189 ? -40.443 -10.158 76.907 1.00 94.88 189 GLU A N 1
ATOM 1546 C CA . GLU A 1 189 ? -40.731 -8.987 76.072 1.00 94.88 189 GLU A CA 1
ATOM 1547 C C . GLU A 1 189 ? -39.471 -8.134 75.831 1.00 94.88 189 GLU A C 1
ATOM 1549 O O . GLU A 1 189 ? -39.210 -7.703 74.707 1.00 94.88 189 GLU A O 1
ATOM 1554 N N . SER A 1 190 ? -38.616 -7.988 76.851 1.00 95.44 190 SER A N 1
ATOM 1555 C CA . SER A 1 190 ? -37.294 -7.360 76.721 1.00 95.44 190 SER A CA 1
ATOM 1556 C C . SER A 1 190 ? -36.364 -8.141 75.782 1.00 95.44 190 SER A C 1
ATOM 1558 O O . SER A 1 190 ? -35.735 -7.553 74.899 1.00 95.44 190 SER A O 1
ATOM 1560 N N . VAL A 1 191 ? -36.311 -9.473 75.914 1.00 96.75 191 VAL A N 1
ATOM 1561 C CA . VAL A 1 191 ? -35.494 -10.343 75.048 1.00 96.75 191 VAL A CA 1
ATOM 1562 C C . VAL A 1 191 ? -35.979 -10.298 73.598 1.00 96.75 191 VAL A C 1
ATOM 1564 O O . VAL A 1 191 ? -35.156 -10.206 72.687 1.00 96.75 191 VAL A O 1
ATOM 1567 N N . VAL A 1 192 ? -37.293 -10.304 73.360 1.00 95.69 192 VAL A N 1
ATOM 1568 C CA . VAL A 1 192 ? -37.869 -10.175 72.013 1.00 95.69 192 VAL A CA 1
ATOM 1569 C C . VAL A 1 192 ? -37.506 -8.821 71.410 1.00 95.69 192 VAL A C 1
ATOM 1571 O O . VAL A 1 192 ? -36.946 -8.784 70.316 1.00 95.69 192 VAL A O 1
ATOM 1574 N N . SER A 1 193 ? -37.706 -7.724 72.149 1.00 95.88 193 SER A N 1
ATOM 1575 C CA . SER A 1 193 ? -37.347 -6.379 71.680 1.00 95.88 193 SER A CA 1
ATOM 1576 C C . SER A 1 193 ? -35.853 -6.254 71.350 1.00 95.88 193 SER A C 1
ATOM 1578 O O . SER A 1 193 ? -35.476 -5.628 70.357 1.00 95.88 193 SER A O 1
ATOM 1580 N N . GLN A 1 194 ? -34.981 -6.869 72.154 1.00 96.31 194 GLN A N 1
ATOM 1581 C CA . GLN A 1 194 ? -33.544 -6.907 71.888 1.00 96.31 194 GLN A CA 1
ATOM 1582 C C . GLN A 1 194 ? -33.217 -7.727 70.629 1.00 96.31 194 GLN A C 1
ATOM 1584 O O . GLN A 1 194 ? -32.450 -7.273 69.779 1.00 96.31 194 GLN A O 1
ATOM 1589 N N . THR A 1 195 ? -33.846 -8.893 70.466 1.00 95.38 195 THR A N 1
ATOM 1590 C CA . THR A 1 195 ? -33.661 -9.767 69.296 1.00 95.38 195 THR A CA 1
ATOM 1591 C C . THR A 1 195 ? -34.119 -9.089 68.002 1.00 95.38 195 THR A C 1
ATOM 1593 O O . THR A 1 195 ? -33.461 -9.200 66.969 1.00 95.38 195 THR A O 1
ATOM 1596 N N . GLU A 1 196 ? -35.223 -8.342 68.039 1.00 95.06 196 GLU A N 1
ATOM 1597 C CA . GLU A 1 196 ? -35.725 -7.578 66.892 1.00 95.06 196 GLU A CA 1
ATOM 1598 C C . GLU A 1 196 ? -34.752 -6.476 66.460 1.00 95.06 196 GLU A C 1
ATOM 1600 O O . GLU A 1 196 ? -34.493 -6.310 65.264 1.00 95.06 196 GLU A O 1
ATOM 1605 N N . LYS A 1 197 ? -34.146 -5.768 67.423 1.00 96.56 197 LYS A N 1
ATOM 1606 C CA . LYS A 1 197 ? -33.089 -4.782 67.145 1.00 96.56 197 LYS A CA 1
ATOM 1607 C C . LYS A 1 197 ? -31.860 -5.438 66.521 1.00 96.56 197 LYS A C 1
ATOM 1609 O O . LYS A 1 197 ? -31.325 -4.928 65.538 1.00 96.56 197 LYS A O 1
ATOM 1614 N N . GLU A 1 198 ? -31.423 -6.578 67.051 1.00 96.00 198 GLU A N 1
ATOM 1615 C CA . GLU A 1 198 ? -30.295 -7.336 66.496 1.00 96.00 198 GLU A CA 1
ATOM 1616 C C . GLU A 1 198 ? -30.581 -7.836 65.076 1.00 96.00 198 GLU A C 1
ATOM 1618 O O . GLU A 1 198 ? -29.729 -7.702 64.197 1.00 96.00 198 GLU A O 1
ATOM 1623 N N . LYS A 1 199 ? -31.800 -8.321 64.811 1.00 96.19 199 LYS A N 1
ATOM 1624 C CA . LYS A 1 199 ? -32.248 -8.708 63.468 1.00 96.19 199 LYS A CA 1
ATOM 1625 C C . LYS A 1 199 ? -32.191 -7.530 62.496 1.00 96.19 199 LYS A C 1
ATOM 1627 O O . LYS A 1 199 ? -31.672 -7.691 61.394 1.00 96.19 199 LYS A O 1
ATOM 1632 N N . MET A 1 200 ? -32.684 -6.355 62.891 1.00 95.62 200 MET A N 1
ATOM 1633 C CA . MET A 1 200 ? -32.643 -5.152 62.052 1.00 95.62 200 MET A CA 1
ATOM 1634 C C . MET A 1 200 ? -31.196 -4.737 61.736 1.00 95.62 200 MET A C 1
ATOM 1636 O O . MET A 1 200 ? -30.866 -4.461 60.583 1.00 95.62 200 MET A O 1
ATOM 1640 N N . MET A 1 201 ? -30.308 -4.779 62.733 1.00 95.94 201 MET A N 1
ATOM 1641 C CA . MET A 1 201 ? -28.879 -4.490 62.556 1.00 95.94 201 MET A CA 1
ATOM 1642 C C . MET A 1 201 ? -28.189 -5.490 61.619 1.00 95.94 201 MET A C 1
ATOM 1644 O O . MET A 1 201 ? -27.382 -5.095 60.774 1.00 95.94 201 MET A O 1
ATOM 1648 N N . LEU A 1 202 ? -28.489 -6.785 61.749 1.00 95.88 202 LEU A N 1
ATOM 1649 C CA . LEU A 1 202 ? -27.952 -7.815 60.860 1.00 95.88 202 LEU A CA 1
ATOM 1650 C C . LEU A 1 202 ? -28.485 -7.661 59.435 1.00 95.88 202 LEU A C 1
ATOM 1652 O O . LEU A 1 202 ? -27.696 -7.766 58.501 1.00 95.88 202 LEU A O 1
ATOM 1656 N N . GLN A 1 203 ? -29.771 -7.344 59.265 1.00 95.81 203 GLN A N 1
ATOM 1657 C CA . GLN A 1 203 ? -30.365 -7.085 57.953 1.00 95.81 203 GLN A CA 1
ATOM 1658 C C . GLN A 1 203 ? -29.695 -5.893 57.259 1.00 95.81 203 GLN A C 1
ATOM 1660 O O . GLN A 1 203 ? -29.333 -5.993 56.089 1.00 95.81 203 GLN A O 1
ATOM 1665 N N . HIS A 1 204 ? -29.464 -4.794 57.985 1.00 96.31 204 HIS A N 1
ATOM 1666 C CA . HIS A 1 204 ? -28.741 -3.640 57.450 1.00 96.31 204 HIS A CA 1
ATOM 1667 C C . HIS A 1 204 ? -27.328 -4.025 56.995 1.00 96.31 204 HIS A C 1
ATOM 1669 O O . HIS A 1 204 ? -26.929 -3.704 55.878 1.00 96.31 204 HIS A O 1
ATOM 1675 N N . ARG A 1 205 ? -26.581 -4.771 57.823 1.00 96.81 205 ARG A N 1
ATOM 1676 C CA . ARG A 1 205 ? -25.240 -5.258 57.454 1.00 96.81 205 ARG A CA 1
ATOM 1677 C C . ARG A 1 205 ? -25.274 -6.146 56.213 1.00 96.81 205 ARG A C 1
ATOM 1679 O O . ARG A 1 205 ? -24.403 -6.017 55.362 1.00 96.81 205 ARG A O 1
ATOM 1686 N N . LEU A 1 206 ? -26.264 -7.030 56.096 1.00 95.56 206 LEU A N 1
ATOM 1687 C CA . LEU A 1 206 ? -26.426 -7.922 54.945 1.00 95.56 206 LEU A CA 1
ATOM 1688 C C . LEU A 1 206 ? -26.684 -7.119 53.663 1.00 95.56 206 LEU A C 1
ATOM 1690 O O . LEU A 1 206 ? -25.999 -7.330 52.665 1.00 95.56 206 LEU A O 1
ATOM 1694 N N . ASN A 1 207 ? -27.573 -6.126 53.730 1.00 95.31 207 ASN A N 1
ATOM 1695 C CA . ASN A 1 207 ? -27.843 -5.208 52.625 1.00 95.31 207 ASN A CA 1
ATOM 1696 C C . ASN A 1 207 ? -26.600 -4.375 52.248 1.00 95.31 207 ASN A C 1
ATOM 1698 O O . ASN A 1 207 ? -26.345 -4.157 51.065 1.00 95.31 207 ASN A O 1
ATOM 1702 N N . GLU A 1 208 ? -25.796 -3.926 53.219 1.00 95.62 208 GLU A N 1
ATOM 1703 C CA . GLU A 1 208 ? -24.525 -3.242 52.941 1.00 95.62 208 GLU A CA 1
ATOM 1704 C C . GLU A 1 208 ? -23.503 -4.156 52.258 1.00 95.62 208 GLU A C 1
ATOM 1706 O O . GLU A 1 208 ? -22.841 -3.730 51.310 1.00 95.62 208 GLU A O 1
ATOM 1711 N N . TYR A 1 209 ? -23.364 -5.406 52.711 1.00 94.19 209 TYR A N 1
ATOM 1712 C CA . TYR A 1 209 ? -22.492 -6.381 52.052 1.00 94.19 209 TYR A CA 1
ATOM 1713 C C . TYR A 1 209 ? -22.960 -6.685 50.632 1.00 94.19 209 TYR A C 1
ATOM 1715 O O . TYR A 1 209 ? -22.131 -6.771 49.728 1.00 94.19 209 TYR A O 1
ATOM 1723 N N . GLN A 1 210 ? -24.270 -6.783 50.421 1.00 95.25 210 GLN A N 1
ATOM 1724 C CA . GLN A 1 210 ? -24.841 -6.998 49.101 1.00 95.25 210 GLN A CA 1
ATOM 1725 C C . GLN A 1 210 ? -24.569 -5.814 48.163 1.00 95.25 210 GLN A C 1
ATOM 1727 O O . GLN A 1 210 ? -24.046 -6.027 47.074 1.00 95.25 210 GLN A O 1
ATOM 1732 N N . ARG A 1 211 ? -24.786 -4.566 48.609 1.00 95.12 211 ARG A N 1
ATOM 1733 C CA . ARG A 1 211 ? -24.437 -3.362 47.824 1.00 95.12 211 ARG A CA 1
ATOM 1734 C C . ARG A 1 211 ? -22.951 -3.317 47.461 1.00 95.12 211 ARG A C 1
ATOM 1736 O O . ARG A 1 211 ? -22.607 -2.978 46.333 1.00 95.12 211 ARG A O 1
ATOM 1743 N N . LYS A 1 212 ? -22.064 -3.666 48.402 1.00 95.75 212 LYS A N 1
ATOM 1744 C CA . LYS A 1 212 ? -20.613 -3.725 48.148 1.00 95.75 212 LYS A CA 1
ATOM 1745 C C . LYS A 1 212 ? -20.266 -4.784 47.104 1.00 95.75 212 LYS A C 1
ATOM 1747 O O . LYS A 1 212 ? -19.520 -4.487 46.178 1.00 95.75 212 LYS A O 1
ATOM 1752 N N . ALA A 1 213 ? -20.842 -5.980 47.212 1.00 94.12 213 ALA A N 1
ATOM 1753 C CA . ALA A 1 213 ? -20.636 -7.048 46.239 1.00 94.12 213 ALA A CA 1
ATOM 1754 C C . ALA A 1 213 ? -21.168 -6.671 44.844 1.00 94.12 213 ALA A C 1
ATOM 1756 O O . ALA A 1 213 ? -20.500 -6.922 43.845 1.00 94.12 213 ALA A O 1
ATOM 1757 N N . GLU A 1 214 ? -22.335 -6.027 44.760 1.00 94.50 214 GLU A N 1
ATOM 1758 C CA . GLU A 1 214 ? -22.905 -5.519 43.503 1.00 94.50 214 GLU A CA 1
ATOM 1759 C C . GLU A 1 214 ? -22.003 -4.455 42.861 1.00 94.50 214 GLU A C 1
ATOM 1761 O O . GLU A 1 214 ? -21.750 -4.496 41.655 1.00 94.50 214 GLU A O 1
ATOM 1766 N N . GLN A 1 215 ? -21.451 -3.544 43.666 1.00 94.56 215 GLN A N 1
ATOM 1767 C CA . GLN A 1 215 ? -20.516 -2.525 43.194 1.00 94.56 215 GLN A CA 1
ATOM 1768 C C . GLN A 1 215 ? -19.202 -3.142 42.690 1.00 94.56 215 GLN A C 1
ATOM 1770 O O . GLN A 1 215 ? -18.735 -2.797 41.602 1.00 94.56 215 GLN A O 1
ATOM 1775 N N . GLU A 1 216 ? -18.621 -4.092 43.426 1.00 94.88 216 GLU A N 1
ATOM 1776 C CA . GLU A 1 216 ? -17.434 -4.838 42.986 1.00 94.88 216 GLU A CA 1
ATOM 1777 C C . GLU A 1 216 ? -17.711 -5.611 41.690 1.00 94.88 216 GLU A C 1
ATOM 1779 O O . GLU A 1 216 ? -16.925 -5.536 40.747 1.00 94.88 216 GLU A O 1
ATOM 1784 N N . MET A 1 217 ? -18.867 -6.269 41.580 1.00 94.12 217 MET A N 1
ATOM 1785 C CA . MET A 1 217 ? -19.280 -6.963 40.358 1.00 94.12 217 MET A CA 1
ATOM 1786 C C . MET A 1 217 ? -19.426 -6.016 39.165 1.00 94.12 217 MET A C 1
ATOM 1788 O O . MET A 1 217 ? -18.984 -6.358 38.067 1.00 94.12 217 MET A O 1
ATOM 1792 N N . SER A 1 218 ? -20.001 -4.825 39.360 1.00 94.38 218 SER A N 1
ATOM 1793 C CA . SER A 1 218 ? -20.093 -3.811 38.304 1.00 94.38 218 SER A CA 1
ATOM 1794 C C . SER A 1 218 ? -18.704 -3.360 37.853 1.00 94.38 218 SER A C 1
ATOM 1796 O O . SER A 1 218 ? -18.410 -3.381 36.662 1.00 94.38 218 SER A O 1
ATOM 1798 N N . THR A 1 219 ? -17.815 -3.034 38.796 1.00 95.81 219 THR A N 1
ATOM 1799 C CA . THR A 1 219 ? -16.456 -2.574 38.461 1.00 95.81 219 THR A CA 1
ATOM 1800 C C . THR A 1 219 ? -15.628 -3.656 37.763 1.00 95.81 219 THR A C 1
ATOM 1802 O O . THR A 1 219 ? -14.937 -3.363 36.788 1.00 95.81 219 THR A O 1
ATOM 1805 N N . LEU A 1 220 ? -15.727 -4.919 38.192 1.00 95.81 220 LEU A N 1
ATOM 1806 C CA . LEU A 1 220 ? -15.069 -6.049 37.528 1.00 95.81 220 LEU A CA 1
ATOM 1807 C C . LEU A 1 220 ? -15.625 -6.293 36.121 1.00 95.81 220 LEU A C 1
ATOM 1809 O O . LEU A 1 220 ? -14.870 -6.640 35.212 1.00 95.81 220 LEU A O 1
ATOM 1813 N N . LYS A 1 221 ? -16.932 -6.098 35.920 1.00 96.00 221 LYS A N 1
ATOM 1814 C CA . LYS A 1 221 ? -17.565 -6.210 34.602 1.00 96.00 221 LYS A CA 1
ATOM 1815 C C . LYS A 1 221 ? -17.062 -5.125 33.648 1.00 96.00 221 LYS A C 1
ATOM 1817 O O . LYS A 1 221 ? -16.725 -5.450 32.511 1.00 96.00 221 LYS A O 1
ATOM 1822 N N . ASP A 1 222 ? -16.942 -3.887 34.121 1.00 95.88 222 ASP A N 1
ATOM 1823 C CA . ASP A 1 222 ? -16.397 -2.774 33.336 1.00 95.88 222 ASP A CA 1
ATOM 1824 C C . ASP A 1 222 ? -14.922 -3.017 32.975 1.00 95.88 222 ASP A C 1
ATOM 1826 O O . ASP A 1 222 ? -14.536 -2.905 31.810 1.00 95.88 222 ASP A O 1
ATOM 1830 N N . GLN A 1 223 ? -14.107 -3.468 33.938 1.00 96.44 223 GLN A N 1
ATOM 1831 C CA . GLN A 1 223 ? -12.705 -3.837 33.698 1.00 96.44 223 GLN A CA 1
ATOM 1832 C C . GLN A 1 223 ? -12.564 -4.972 32.675 1.00 96.44 223 GLN A C 1
ATOM 1834 O O . GLN A 1 223 ? -11.672 -4.938 31.825 1.00 96.44 223 GLN A O 1
ATOM 1839 N N . LEU A 1 224 ? -13.439 -5.981 32.731 1.00 95.94 224 LEU A N 1
ATOM 1840 C CA . LEU A 1 224 ? -13.441 -7.082 31.770 1.00 95.94 224 LEU A CA 1
ATOM 1841 C C . LEU A 1 224 ? -13.791 -6.597 30.357 1.00 95.94 224 LEU A C 1
ATOM 1843 O O . LEU A 1 224 ? -13.185 -7.050 29.385 1.00 95.94 224 LEU A O 1
ATOM 1847 N N . GLU A 1 225 ? -14.755 -5.687 30.235 1.00 95.62 225 GLU A N 1
ATOM 1848 C CA . GLU A 1 225 ? -15.154 -5.113 28.951 1.00 95.62 225 GLU A CA 1
ATOM 1849 C C . GLU A 1 225 ? -14.033 -4.256 28.346 1.00 95.62 225 GLU A C 1
ATOM 1851 O O . GLU A 1 225 ? -13.731 -4.367 27.156 1.00 95.62 225 GLU A O 1
ATOM 1856 N N . ASP A 1 226 ? -13.331 -3.473 29.163 1.00 96.62 226 ASP A N 1
ATOM 1857 C CA . ASP A 1 226 ? -12.180 -2.696 28.706 1.00 96.62 226 ASP A CA 1
ATOM 1858 C C . ASP A 1 226 ? -10.993 -3.585 28.313 1.00 96.62 226 ASP A C 1
ATOM 1860 O O . ASP A 1 226 ? -10.371 -3.355 27.271 1.00 96.62 226 ASP A O 1
ATOM 1864 N N . LEU A 1 227 ? -10.724 -4.666 29.055 1.00 95.88 227 LEU A N 1
ATOM 1865 C CA . LEU A 1 227 ? -9.727 -5.668 28.659 1.00 95.88 227 LEU A CA 1
ATOM 1866 C C . LEU A 1 227 ? -10.079 -6.334 27.321 1.00 95.88 227 LEU A C 1
ATOM 1868 O O . LEU A 1 227 ? -9.188 -6.543 26.492 1.00 95.88 227 LEU A O 1
ATOM 1872 N N . LYS A 1 228 ? -11.362 -6.625 27.063 1.00 96.25 228 LYS A N 1
ATOM 1873 C CA . LYS A 1 228 ? -11.816 -7.141 25.760 1.00 96.25 228 LYS A CA 1
ATOM 1874 C C . LYS A 1 228 ? -11.581 -6.136 24.636 1.00 96.25 228 LYS A C 1
ATOM 1876 O O . LYS A 1 228 ? -11.041 -6.523 23.600 1.00 96.25 228 LYS A O 1
ATOM 1881 N N . LYS A 1 229 ? -11.908 -4.854 24.838 1.00 96.31 229 LYS A N 1
ATOM 1882 C CA . LYS A 1 229 ? -11.638 -3.792 23.849 1.00 96.31 229 LYS A CA 1
ATOM 1883 C C . LYS A 1 229 ? -10.145 -3.666 23.552 1.00 96.31 229 LYS A C 1
ATOM 1885 O O . LYS A 1 229 ? -9.756 -3.580 22.390 1.00 96.31 229 LYS A O 1
ATOM 1890 N N . VAL A 1 230 ? -9.294 -3.691 24.581 1.00 96.06 230 VAL A N 1
ATOM 1891 C CA . VAL A 1 230 ? -7.830 -3.651 24.416 1.00 96.06 230 VAL A CA 1
ATOM 1892 C C . VAL A 1 230 ? -7.333 -4.879 23.651 1.00 96.06 230 VAL A C 1
ATOM 1894 O O . VAL A 1 230 ? -6.520 -4.740 22.738 1.00 96.06 230 VAL A O 1
ATOM 1897 N N . SER A 1 231 ? -7.846 -6.070 23.967 1.00 95.44 231 SER A N 1
ATOM 1898 C CA . SER A 1 231 ? -7.508 -7.308 23.257 1.00 95.44 231 SER A CA 1
ATOM 1899 C C . SER A 1 231 ? -7.898 -7.248 21.774 1.00 95.44 231 SER A C 1
ATOM 1901 O O . SER A 1 231 ? -7.071 -7.545 20.911 1.00 95.44 231 SER A O 1
ATOM 1903 N N . GLN A 1 232 ? -9.110 -6.783 21.464 1.00 95.62 232 GLN A N 1
ATOM 1904 C CA . GLN A 1 232 ? -9.583 -6.619 20.089 1.00 95.62 232 GLN A CA 1
ATOM 1905 C C . GLN A 1 232 ? -8.760 -5.573 19.323 1.00 95.62 232 GLN A C 1
ATOM 1907 O O . GLN A 1 232 ? -8.347 -5.812 18.188 1.00 95.62 232 GLN A O 1
ATOM 1912 N N . ASN A 1 233 ? -8.450 -4.436 19.952 1.00 95.94 233 ASN A N 1
ATOM 1913 C CA . ASN A 1 233 ? -7.581 -3.418 19.360 1.00 95.94 233 ASN A CA 1
ATOM 1914 C C . ASN A 1 233 ? -6.178 -3.970 19.075 1.00 95.94 233 ASN A C 1
ATOM 1916 O O . ASN A 1 233 ? -5.636 -3.714 18.002 1.00 95.94 233 ASN A O 1
ATOM 1920 N N . SER A 1 234 ? -5.621 -4.768 19.992 1.00 96.00 234 SER A N 1
ATOM 1921 C CA . SER A 1 234 ? -4.332 -5.445 19.811 1.00 96.00 234 SER A CA 1
ATOM 1922 C C . SER A 1 234 ? -4.345 -6.385 18.597 1.00 96.00 234 SER A C 1
ATOM 1924 O O . SER A 1 234 ? -3.430 -6.345 17.770 1.00 96.00 234 SER A O 1
ATOM 1926 N N . GLN A 1 235 ? -5.417 -7.167 18.416 1.00 95.81 235 GLN A N 1
ATOM 1927 C CA . GLN A 1 235 ? -5.594 -8.022 17.235 1.00 95.81 235 GLN A CA 1
ATOM 1928 C C . GLN A 1 235 ? -5.617 -7.205 15.935 1.00 95.81 235 GLN A C 1
ATOM 1930 O O . GLN A 1 235 ? -4.846 -7.499 15.023 1.00 95.81 235 GLN A O 1
ATOM 1935 N N . ILE A 1 236 ? -6.400 -6.122 15.884 1.00 96.62 236 ILE A N 1
ATOM 1936 C CA . ILE A 1 236 ? -6.464 -5.226 14.715 1.00 96.62 236 ILE A CA 1
ATOM 1937 C C . ILE A 1 236 ? -5.090 -4.608 14.417 1.00 96.62 236 ILE A C 1
ATOM 1939 O O . ILE A 1 236 ? -4.688 -4.498 13.257 1.00 96.62 236 ILE A O 1
ATOM 1943 N N . THR A 1 237 ? -4.346 -4.186 15.444 1.00 95.44 237 THR A N 1
ATOM 1944 C CA . THR A 1 237 ? -2.996 -3.643 15.244 1.00 95.44 237 THR A CA 1
ATOM 1945 C C . THR A 1 237 ? -2.020 -4.699 14.737 1.00 95.44 237 THR A C 1
ATOM 1947 O O . THR A 1 237 ? -1.229 -4.394 13.850 1.00 95.44 237 THR A O 1
ATOM 1950 N N . ASN A 1 238 ? -2.109 -5.941 15.218 1.00 97.31 238 ASN A N 1
ATOM 1951 C CA . ASN A 1 238 ? -1.268 -7.038 14.740 1.00 97.31 238 ASN A CA 1
ATOM 1952 C C . ASN A 1 238 ? -1.563 -7.380 13.276 1.00 97.31 238 ASN A C 1
ATOM 1954 O O . ASN A 1 238 ? -0.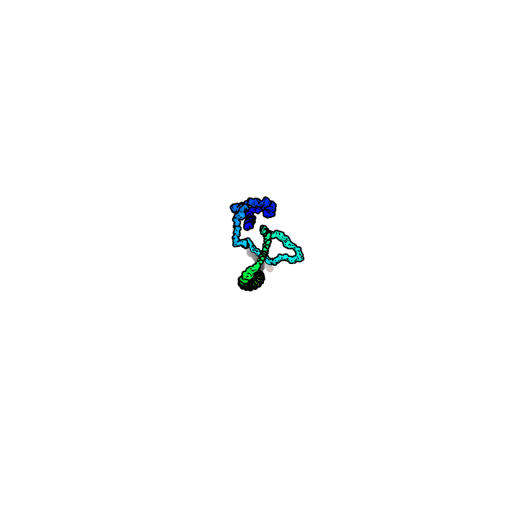633 -7.543 12.490 1.00 97.31 238 ASN A O 1
ATOM 1958 N N . GLU A 1 239 ? -2.834 -7.412 12.872 1.00 97.75 239 GLU A N 1
ATOM 1959 C CA . GLU A 1 239 ? -3.214 -7.600 11.467 1.00 97.75 239 GLU A CA 1
ATOM 1960 C C . GLU A 1 239 ? -2.670 -6.480 10.574 1.00 97.75 239 GLU A C 1
ATOM 1962 O O . GLU A 1 239 ? -2.113 -6.754 9.509 1.00 97.75 239 GLU A O 1
ATOM 1967 N N . LYS A 1 240 ? -2.756 -5.220 11.022 1.00 97.81 240 LYS A N 1
ATOM 1968 C CA . LYS A 1 240 ? -2.160 -4.081 10.307 1.00 97.81 240 LYS A CA 1
ATOM 1969 C C . LYS A 1 240 ? -0.643 -4.203 10.194 1.00 97.81 240 LYS A C 1
ATOM 1971 O O . LYS A 1 240 ? -0.103 -3.927 9.128 1.00 97.81 240 LYS A O 1
ATOM 1976 N N . ILE A 1 241 ? 0.042 -4.630 11.255 1.00 98.00 241 ILE A N 1
ATOM 1977 C CA . ILE A 1 241 ? 1.492 -4.868 11.228 1.00 98.00 241 ILE A CA 1
ATOM 1978 C C . ILE A 1 241 ? 1.831 -5.946 10.195 1.00 98.00 241 ILE A C 1
ATOM 1980 O O . ILE A 1 241 ? 2.723 -5.732 9.382 1.00 98.00 241 ILE A O 1
ATOM 1984 N N . ILE A 1 242 ? 1.091 -7.059 10.158 1.00 98.19 242 ILE A N 1
ATOM 1985 C CA . ILE A 1 242 ? 1.296 -8.131 9.169 1.00 98.19 242 ILE A CA 1
ATOM 1986 C C . ILE A 1 242 ? 1.079 -7.612 7.739 1.00 98.19 242 ILE A C 1
ATOM 1988 O O . ILE A 1 242 ? 1.872 -7.912 6.847 1.00 98.19 242 ILE A O 1
ATOM 1992 N N . GLN A 1 243 ? 0.040 -6.806 7.508 1.00 98.06 243 GLN A N 1
ATOM 1993 C CA . GLN A 1 243 ? -0.221 -6.202 6.196 1.00 98.06 243 GLN A CA 1
ATOM 1994 C C . GLN A 1 243 ? 0.900 -5.247 5.766 1.00 98.06 243 GLN A C 1
ATOM 1996 O O . GLN A 1 243 ? 1.354 -5.320 4.626 1.00 98.06 243 GLN A O 1
ATOM 2001 N N . LEU A 1 244 ? 1.371 -4.385 6.672 1.00 98.12 244 LEU A N 1
ATOM 2002 C CA . LEU A 1 244 ? 2.482 -3.469 6.405 1.00 98.12 244 LEU A CA 1
ATOM 2003 C C . LEU A 1 244 ? 3.791 -4.223 6.151 1.00 98.12 244 LEU A C 1
ATOM 2005 O O . LEU A 1 244 ? 4.536 -3.855 5.247 1.00 98.12 244 LEU A O 1
ATOM 2009 N N . GLN A 1 245 ? 4.048 -5.301 6.894 1.00 98.06 245 GLN A N 1
ATOM 2010 C CA . GLN A 1 245 ? 5.211 -6.161 6.681 1.00 98.06 245 GLN A CA 1
ATOM 2011 C C . GLN A 1 245 ? 5.178 -6.783 5.280 1.00 98.06 245 GLN A C 1
ATOM 2013 O O . GLN A 1 245 ? 6.166 -6.726 4.556 1.00 98.06 245 GLN A O 1
ATOM 2018 N N . LYS A 1 246 ? 4.013 -7.286 4.855 1.00 98.25 246 LYS A N 1
ATOM 2019 C CA . LYS A 1 246 ? 3.833 -7.844 3.513 1.00 98.25 246 LYS A CA 1
ATOM 2020 C C . LYS A 1 246 ? 4.051 -6.797 2.415 1.00 98.25 246 LYS A C 1
ATOM 2022 O O . LYS A 1 246 ? 4.725 -7.080 1.433 1.00 98.25 246 LYS A O 1
ATOM 2027 N N . GLN A 1 247 ? 3.519 -5.586 2.589 1.00 98.06 247 GLN A N 1
ATOM 2028 C CA . GLN A 1 247 ? 3.743 -4.483 1.646 1.00 98.06 247 GLN A CA 1
ATOM 2029 C C . GLN A 1 247 ? 5.224 -4.098 1.552 1.00 98.06 247 GLN A C 1
ATOM 2031 O O . GLN A 1 247 ? 5.713 -3.792 0.466 1.00 98.06 247 GLN A O 1
ATOM 2036 N N . LEU A 1 248 ? 5.943 -4.127 2.677 1.00 98.31 248 LEU A N 1
ATOM 2037 C CA . LEU A 1 248 ? 7.379 -3.871 2.710 1.00 98.31 248 LEU A CA 1
ATOM 2038 C C . LEU A 1 248 ? 8.162 -4.958 1.959 1.00 98.31 248 LEU A C 1
ATOM 2040 O O . LEU A 1 248 ? 9.067 -4.632 1.192 1.00 98.31 248 LEU A O 1
ATOM 2044 N N . ASP A 1 249 ? 7.805 -6.228 2.147 1.00 98.19 249 ASP A N 1
ATOM 2045 C CA . ASP A 1 249 ? 8.438 -7.354 1.454 1.00 98.19 249 ASP A CA 1
ATOM 2046 C C . ASP A 1 249 ? 8.183 -7.291 -0.062 1.00 98.19 249 ASP A C 1
ATOM 2048 O O . ASP A 1 249 ? 9.128 -7.368 -0.847 1.00 98.19 249 ASP A O 1
ATOM 2052 N N . GLU A 1 250 ? 6.940 -7.029 -0.480 1.00 98.25 250 GLU A N 1
ATOM 2053 C CA . GLU A 1 250 ? 6.577 -6.843 -1.892 1.00 98.25 250 GLU A CA 1
ATOM 2054 C C . GLU A 1 250 ? 7.358 -5.674 -2.525 1.00 98.25 250 GLU A C 1
ATOM 2056 O O . GLU A 1 250 ? 7.932 -5.816 -3.607 1.00 98.25 250 GLU A O 1
ATOM 2061 N N . ALA A 1 251 ? 7.451 -4.526 -1.843 1.00 97.94 251 ALA A N 1
ATOM 2062 C CA . ALA A 1 251 ? 8.224 -3.378 -2.320 1.00 97.94 251 ALA A CA 1
ATOM 2063 C C . ALA A 1 251 ? 9.729 -3.686 -2.438 1.00 97.94 251 ALA A C 1
ATOM 2065 O O . ALA A 1 251 ? 10.378 -3.255 -3.394 1.00 97.94 251 ALA A O 1
ATOM 2066 N N . ASN A 1 252 ? 10.287 -4.455 -1.501 1.00 98.12 252 ASN A N 1
ATOM 2067 C CA . ASN A 1 252 ? 11.684 -4.885 -1.552 1.00 98.12 252 ASN A CA 1
ATOM 2068 C C . ASN A 1 252 ? 11.958 -5.829 -2.730 1.00 98.12 252 ASN A C 1
ATOM 2070 O O . ASN A 1 252 ? 13.000 -5.701 -3.380 1.00 98.12 252 ASN A O 1
ATOM 2074 N N . ASP A 1 253 ? 11.036 -6.742 -3.035 1.00 98.44 253 ASP A N 1
ATOM 2075 C CA . ASP A 1 253 ? 11.147 -7.627 -4.197 1.00 98.44 253 ASP A CA 1
ATOM 2076 C C . ASP A 1 253 ? 11.091 -6.839 -5.512 1.00 98.44 253 ASP A C 1
ATOM 2078 O O . ASP A 1 253 ? 11.905 -7.077 -6.411 1.00 98.44 253 ASP A O 1
ATOM 2082 N N . PHE A 1 254 ? 10.215 -5.830 -5.603 1.00 98.38 254 PHE A N 1
ATOM 2083 C CA . PHE A 1 254 ? 10.190 -4.911 -6.744 1.00 98.38 254 PHE A CA 1
ATOM 2084 C C . PHE A 1 254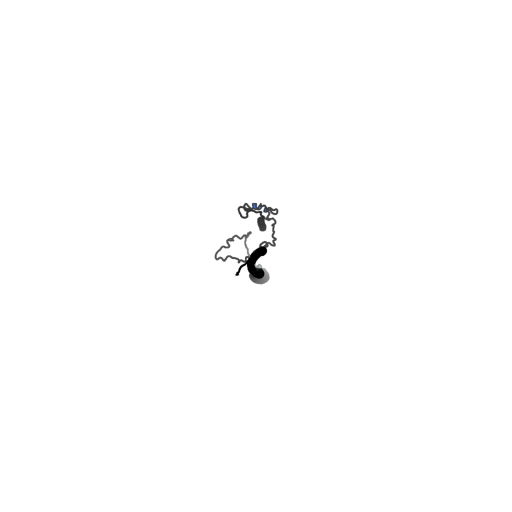 ? 11.506 -4.142 -6.901 1.00 98.38 254 PHE A C 1
ATOM 2086 O O . PHE A 1 254 ? 12.053 -4.101 -8.003 1.00 98.38 254 PHE A O 1
ATOM 2093 N N . LEU A 1 255 ? 12.059 -3.594 -5.813 1.00 98.19 255 LEU A N 1
ATOM 2094 C CA . LEU A 1 255 ? 13.342 -2.882 -5.846 1.00 98.19 255 LEU A CA 1
ATOM 2095 C C . LEU A 1 255 ? 14.499 -3.787 -6.289 1.00 98.19 255 LEU A C 1
ATOM 2097 O O . LEU A 1 255 ? 15.369 -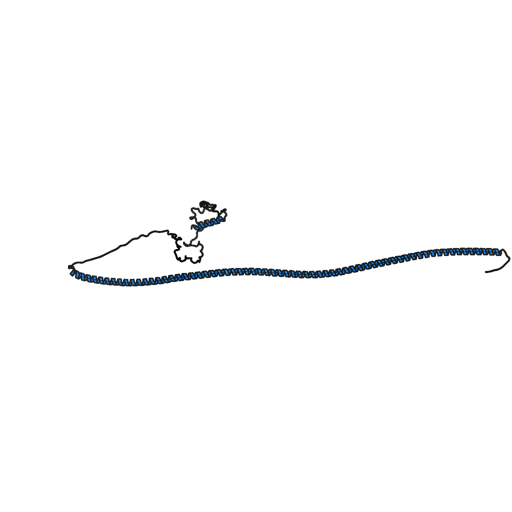3.352 -7.049 1.00 98.19 255 LEU A O 1
ATOM 2101 N N . ARG A 1 256 ? 14.519 -5.056 -5.859 1.00 98.31 256 ARG A N 1
ATOM 2102 C CA . ARG A 1 256 ? 15.516 -6.034 -6.328 1.00 98.31 256 ARG A CA 1
ATOM 2103 C C . ARG A 1 256 ? 15.372 -6.308 -7.820 1.00 98.31 256 ARG A C 1
ATOM 2105 O O . ARG A 1 256 ? 16.367 -6.249 -8.540 1.00 98.31 256 ARG A O 1
ATOM 2112 N N . ALA A 1 257 ? 14.150 -6.550 -8.292 1.00 98.06 257 ALA A N 1
ATOM 2113 C CA . ALA A 1 257 ? 13.887 -6.781 -9.708 1.00 98.06 257 ALA A CA 1
ATOM 2114 C C . ALA A 1 257 ? 14.289 -5.570 -10.569 1.00 98.06 257 ALA A C 1
ATOM 2116 O O . ALA A 1 257 ? 14.930 -5.738 -11.610 1.00 98.06 257 ALA A O 1
ATOM 2117 N N . GLU A 1 258 ? 13.980 -4.351 -10.122 1.00 97.69 258 GLU A N 1
ATOM 2118 C CA . GLU A 1 258 ? 14.368 -3.117 -10.807 1.00 97.69 258 GLU A CA 1
ATOM 2119 C C . GLU A 1 258 ? 15.895 -2.953 -10.850 1.00 97.69 258 GLU A C 1
ATOM 2121 O O . GLU A 1 258 ? 16.461 -2.736 -11.925 1.00 97.69 258 GLU A O 1
ATOM 2126 N N . SER A 1 259 ? 16.586 -3.165 -9.727 1.00 98.19 259 SER A N 1
ATOM 2127 C CA . SER A 1 259 ? 18.054 -3.156 -9.662 1.00 98.19 259 SER A CA 1
ATOM 2128 C C . SER A 1 259 ? 18.687 -4.152 -10.647 1.00 98.19 259 SER A C 1
ATOM 2130 O O . SER A 1 259 ? 19.591 -3.794 -11.409 1.00 98.19 259 SER A O 1
ATOM 2132 N N . ASP A 1 260 ? 18.160 -5.377 -10.719 1.00 98.38 260 ASP A N 1
ATOM 2133 C CA . ASP A 1 260 ? 18.627 -6.402 -11.657 1.00 98.38 260 ASP A CA 1
ATOM 2134 C C . ASP A 1 260 ? 18.394 -5.998 -13.120 1.00 98.38 260 ASP A C 1
ATOM 2136 O O . ASP A 1 260 ? 19.254 -6.216 -13.983 1.00 98.38 260 ASP A O 1
ATOM 2140 N N . THR A 1 261 ? 17.245 -5.387 -13.431 1.00 97.94 261 THR A N 1
ATOM 2141 C CA . THR A 1 261 ? 16.982 -4.861 -14.781 1.00 97.94 261 THR A CA 1
ATOM 2142 C C . THR A 1 261 ? 17.934 -3.722 -15.137 1.00 97.94 261 THR A C 1
ATOM 2144 O O . THR A 1 261 ? 18.490 -3.722 -16.237 1.00 97.94 261 THR A O 1
ATOM 2147 N N . ALA A 1 262 ? 18.211 -2.810 -14.203 1.00 98.38 262 ALA A N 1
ATOM 2148 C CA . ALA A 1 262 ? 19.156 -1.720 -14.398 1.00 98.38 262 ALA A CA 1
ATOM 2149 C C . ALA A 1 262 ? 20.582 -2.246 -14.624 1.00 98.38 262 ALA A C 1
ATOM 2151 O O . ALA A 1 262 ? 21.291 -1.752 -15.503 1.00 98.38 262 ALA A O 1
ATOM 2152 N N . ALA A 1 263 ? 21.001 -3.283 -13.893 1.00 98.31 263 ALA A N 1
ATOM 2153 C CA . ALA A 1 263 ? 22.292 -3.936 -14.096 1.00 98.31 263 ALA A CA 1
ATOM 2154 C C . ALA A 1 263 ? 22.400 -4.573 -15.494 1.00 98.31 263 ALA A C 1
ATOM 2156 O O . ALA A 1 263 ? 23.411 -4.392 -16.181 1.00 98.31 263 ALA A O 1
ATOM 2157 N N . ARG A 1 264 ? 21.344 -5.257 -15.961 1.00 98.12 264 ARG A N 1
ATOM 2158 C CA . ARG A 1 264 ? 21.280 -5.811 -17.327 1.00 98.12 264 ARG A CA 1
ATOM 2159 C C . ARG A 1 264 ? 21.356 -4.720 -18.395 1.00 98.12 264 ARG A C 1
ATOM 2161 O O . ARG A 1 264 ? 22.131 -4.860 -19.340 1.00 98.12 264 ARG A O 1
ATOM 2168 N N . LEU A 1 265 ? 20.618 -3.623 -18.225 1.00 98.19 265 LEU A N 1
ATOM 2169 C CA . LEU A 1 265 ? 20.651 -2.486 -19.149 1.00 98.19 265 LEU A CA 1
ATOM 2170 C C . LEU A 1 265 ? 22.036 -1.833 -19.204 1.00 98.19 265 LEU A C 1
ATOM 2172 O O . LEU A 1 265 ? 22.538 -1.581 -20.295 1.00 98.19 265 LEU A O 1
ATOM 2176 N N . ARG A 1 266 ? 22.705 -1.635 -18.059 1.00 98.38 266 ARG A N 1
ATOM 2177 C CA . ARG A 1 266 ? 24.089 -1.123 -18.018 1.00 98.38 266 ARG A CA 1
ATOM 2178 C C . ARG A 1 266 ? 25.064 -2.050 -18.740 1.00 98.38 266 ARG A C 1
ATOM 2180 O O . ARG A 1 266 ? 25.941 -1.577 -19.460 1.00 98.38 266 ARG A O 1
ATOM 2187 N N . LYS A 1 267 ? 24.915 -3.370 -18.583 1.00 98.25 267 LYS A N 1
ATOM 2188 C CA . LYS A 1 267 ? 25.734 -4.344 -19.319 1.00 98.25 267 LYS A CA 1
ATOM 2189 C C . LYS A 1 267 ? 25.510 -4.226 -20.831 1.00 98.25 267 LYS A C 1
ATOM 2191 O O . LYS A 1 267 ? 26.488 -4.107 -21.565 1.00 98.25 267 LYS A O 1
ATOM 2196 N N . GLY A 1 268 ? 24.252 -4.166 -21.273 1.00 98.06 268 GLY A N 1
ATOM 2197 C CA . GLY A 1 268 ? 23.904 -3.967 -22.685 1.00 98.06 268 GLY A CA 1
ATOM 2198 C C . GLY A 1 268 ? 24.421 -2.638 -23.246 1.00 98.06 268 GLY A C 1
ATOM 2199 O O . GLY A 1 268 ? 24.971 -2.602 -24.343 1.00 98.06 268 GLY A O 1
ATOM 2200 N N . GLN A 1 269 ? 24.340 -1.553 -22.470 1.00 97.94 269 GLN A N 1
ATOM 2201 C CA . GLN A 1 269 ? 24.907 -0.255 -22.841 1.00 97.94 269 GLN A CA 1
ATOM 2202 C C . GLN A 1 269 ? 26.428 -0.340 -23.027 1.00 97.94 269 GLN A C 1
ATOM 2204 O O . GLN A 1 269 ? 26.956 0.174 -24.008 1.00 97.94 269 GLN A O 1
ATOM 2209 N N . ASN A 1 270 ? 27.141 -1.014 -22.122 1.00 98.00 270 ASN A N 1
ATOM 2210 C CA . ASN A 1 270 ? 28.591 -1.186 -22.229 1.00 98.00 270 ASN A CA 1
ATOM 2211 C C . ASN A 1 270 ? 28.991 -2.016 -23.458 1.00 98.00 270 ASN A C 1
ATOM 2213 O O . ASN A 1 270 ? 30.003 -1.721 -24.093 1.00 98.00 270 ASN A O 1
ATOM 2217 N N . GLU A 1 271 ? 28.218 -3.048 -23.799 1.00 98.31 271 GLU A N 1
ATOM 2218 C CA . GLU A 1 271 ? 28.422 -3.841 -25.015 1.00 98.31 271 GLU A CA 1
ATOM 2219 C C . GLU A 1 271 ? 28.176 -2.998 -26.273 1.00 98.31 271 GLU A C 1
ATOM 2221 O O . GLU A 1 271 ? 29.042 -2.950 -27.146 1.00 98.31 271 GLU A O 1
ATOM 2226 N N . MET A 1 272 ? 27.074 -2.242 -26.322 1.00 98.00 272 MET A N 1
ATOM 2227 C CA . MET A 1 272 ? 26.776 -1.333 -27.433 1.00 98.00 272 MET A CA 1
ATOM 2228 C C . MET A 1 272 ? 27.878 -0.279 -27.611 1.00 98.00 272 MET A C 1
ATOM 2230 O O . MET A 1 272 ? 28.387 -0.101 -28.715 1.00 98.00 272 MET A O 1
ATOM 2234 N N . THR A 1 273 ? 28.339 0.355 -26.530 1.00 98.56 273 THR A N 1
ATOM 2235 C CA . THR A 1 273 ? 29.447 1.325 -26.573 1.00 98.56 273 THR A CA 1
ATOM 2236 C C . THR A 1 273 ? 30.727 0.712 -27.149 1.00 98.56 273 THR A C 1
ATOM 2238 O O . THR A 1 273 ? 31.406 1.353 -27.951 1.00 98.56 273 THR A O 1
ATOM 2241 N N . LYS A 1 274 ? 31.049 -0.547 -26.812 1.00 98.44 274 LYS A N 1
ATOM 2242 C CA . LYS A 1 274 ? 32.190 -1.255 -27.419 1.00 98.44 274 LYS A CA 1
ATOM 2243 C C . LYS A 1 274 ? 31.996 -1.458 -28.921 1.00 98.44 274 LYS A C 1
ATOM 2245 O O . LYS A 1 274 ? 32.940 -1.237 -29.674 1.00 98.44 274 LYS A O 1
ATOM 2250 N N . THR A 1 275 ? 30.797 -1.846 -29.360 1.00 98.31 275 THR A N 1
ATOM 2251 C CA . THR A 1 275 ? 30.512 -2.018 -30.796 1.00 98.31 275 THR A CA 1
ATOM 2252 C C . THR A 1 275 ? 30.591 -0.699 -31.564 1.00 98.31 275 THR A C 1
ATOM 2254 O O . THR A 1 275 ? 31.166 -0.665 -32.648 1.00 98.31 275 THR A O 1
ATOM 2257 N N . ILE A 1 276 ? 30.113 0.405 -30.981 1.00 98.50 276 ILE A N 1
ATOM 2258 C CA . ILE A 1 276 ? 30.232 1.746 -31.569 1.00 98.50 276 ILE A CA 1
ATOM 2259 C C . ILE A 1 276 ? 31.708 2.118 -31.730 1.00 98.50 276 ILE A C 1
ATOM 2261 O O . ILE A 1 276 ? 32.125 2.463 -32.832 1.00 98.50 276 ILE A O 1
ATOM 2265 N N . ALA A 1 277 ? 32.523 1.954 -30.684 1.00 98.31 277 ALA A N 1
ATOM 2266 C CA . ALA A 1 277 ? 33.954 2.252 -30.750 1.00 98.31 277 ALA A CA 1
ATOM 2267 C C . ALA A 1 277 ? 34.688 1.416 -31.821 1.00 98.31 277 ALA A C 1
ATOM 2269 O O . ALA A 1 277 ? 35.583 1.921 -32.503 1.00 98.31 277 ALA A O 1
ATOM 2270 N N . GLN A 1 278 ? 34.300 0.148 -32.001 1.00 98.38 278 GLN A N 1
ATOM 2271 C CA . GLN A 1 278 ? 34.832 -0.713 -33.064 1.00 98.38 278 GLN A CA 1
ATOM 2272 C C . GLN A 1 278 ? 34.438 -0.214 -34.460 1.00 98.38 278 GLN A C 1
ATOM 2274 O O . GLN A 1 278 ? 35.292 -0.130 -35.342 1.00 98.38 278 GLN A O 1
ATOM 2279 N N . LEU A 1 279 ? 33.170 0.157 -34.662 1.00 98.19 279 LEU A N 1
ATOM 2280 C CA . LEU A 1 279 ? 32.695 0.703 -35.936 1.00 98.19 279 LEU A CA 1
ATOM 2281 C C . LEU A 1 279 ? 33.349 2.051 -36.261 1.00 98.19 279 LEU A C 1
ATOM 2283 O O . LEU A 1 279 ? 33.726 2.285 -37.406 1.00 98.19 279 LEU A O 1
ATOM 2287 N N . GLU A 1 280 ? 33.554 2.918 -35.270 1.00 98.31 280 GLU A N 1
ATOM 2288 C CA . GLU A 1 280 ? 34.277 4.183 -35.435 1.00 98.31 280 GLU A CA 1
ATOM 2289 C C . GLU A 1 280 ? 35.751 3.979 -35.810 1.00 98.31 280 GLU A C 1
ATOM 2291 O O . GLU A 1 280 ? 36.316 4.778 -36.560 1.00 98.31 280 GLU A O 1
ATOM 2296 N N . ALA A 1 281 ? 36.398 2.931 -35.291 1.00 98.31 281 ALA A N 1
ATOM 2297 C CA . ALA A 1 281 ? 37.759 2.572 -35.683 1.00 98.31 281 ALA A CA 1
ATOM 2298 C C . ALA A 1 281 ? 37.808 2.070 -37.135 1.00 98.31 281 ALA A C 1
ATOM 2300 O O . ALA A 1 281 ? 38.627 2.550 -37.917 1.00 98.31 281 ALA A O 1
ATOM 2301 N N . LEU A 1 282 ? 36.885 1.180 -37.518 1.00 98.31 282 LEU A N 1
ATOM 2302 C CA . LEU A 1 282 ? 36.789 0.673 -38.889 1.00 98.31 282 LEU A CA 1
ATOM 2303 C C . LEU A 1 282 ? 36.479 1.793 -39.892 1.00 98.31 282 LEU A C 1
ATOM 2305 O O . LEU A 1 282 ? 37.054 1.838 -40.976 1.00 98.31 282 LEU A O 1
ATOM 2309 N N . ASN A 1 283 ? 35.596 2.724 -39.529 1.00 98.19 283 ASN A N 1
ATOM 2310 C CA . ASN A 1 283 ? 35.255 3.857 -40.383 1.00 98.19 283 ASN A CA 1
ATOM 2311 C C . ASN A 1 283 ? 36.468 4.775 -40.609 1.00 98.19 283 ASN A C 1
ATOM 2313 O O . ASN A 1 283 ? 36.714 5.200 -41.735 1.00 98.19 283 ASN A O 1
ATOM 2317 N N . ARG A 1 284 ? 37.282 5.016 -39.569 1.00 98.12 284 ARG A N 1
ATOM 2318 C CA . ARG A 1 284 ? 38.556 5.743 -39.706 1.00 98.12 284 ARG A CA 1
ATOM 2319 C C . ARG A 1 284 ? 39.526 5.029 -40.650 1.00 98.12 284 ARG A C 1
ATOM 2321 O O . ARG A 1 284 ? 40.065 5.663 -41.550 1.00 98.12 284 ARG A O 1
ATOM 2328 N N . GLU A 1 285 ? 39.686 3.713 -40.511 1.00 98.25 285 GLU A N 1
ATOM 2329 C CA . GLU A 1 285 ? 40.546 2.920 -41.402 1.00 98.25 285 GLU A CA 1
ATOM 2330 C C . GLU A 1 285 ? 40.072 2.973 -42.866 1.00 98.25 285 GLU A C 1
ATOM 2332 O O . GLU A 1 285 ? 40.881 3.116 -43.785 1.00 98.25 285 GLU A O 1
ATOM 2337 N N . LEU A 1 286 ? 38.758 2.896 -43.101 1.00 98.00 286 LEU A N 1
ATOM 2338 C CA . LEU A 1 286 ? 38.180 3.030 -44.440 1.00 98.00 286 LEU A CA 1
ATOM 2339 C C . LEU A 1 286 ? 38.403 4.428 -45.024 1.00 98.00 286 LEU A C 1
ATOM 2341 O O . LEU A 1 286 ? 38.781 4.536 -46.189 1.00 98.00 286 LEU A O 1
ATOM 2345 N N . GLN A 1 287 ? 38.230 5.485 -44.228 1.00 98.38 287 GLN A N 1
ATOM 2346 C CA . GLN A 1 287 ? 38.518 6.857 -44.656 1.00 98.38 287 GLN A CA 1
ATOM 2347 C C . GLN A 1 287 ? 39.986 7.032 -45.058 1.00 98.38 287 GLN A C 1
ATOM 2349 O O . GLN A 1 287 ? 40.269 7.639 -46.093 1.00 98.38 287 GLN A O 1
ATOM 2354 N N . ASP A 1 288 ? 40.920 6.465 -44.295 1.00 98.25 288 ASP A N 1
ATOM 2355 C CA . ASP A 1 288 ? 42.345 6.529 -44.624 1.00 98.25 288 ASP A CA 1
ATOM 2356 C C . ASP A 1 288 ? 42.675 5.725 -45.891 1.00 98.25 288 ASP A C 1
ATOM 2358 O O . ASP A 1 288 ? 43.412 6.209 -46.752 1.00 98.25 288 ASP A O 1
ATOM 2362 N N . ARG A 1 289 ? 42.061 4.547 -46.086 1.00 98.00 289 ARG A N 1
ATOM 2363 C CA . ARG A 1 289 ? 42.168 3.800 -47.353 1.00 98.00 289 ARG A CA 1
ATOM 2364 C C . ARG A 1 289 ? 41.632 4.594 -48.542 1.00 98.00 289 ARG A C 1
ATOM 2366 O O . ARG A 1 289 ? 42.280 4.608 -49.586 1.00 98.00 289 ARG A O 1
ATOM 2373 N N . CYS A 1 290 ? 40.488 5.262 -48.399 1.00 98.00 290 CYS A N 1
ATOM 2374 C CA . CYS A 1 290 ? 39.933 6.119 -49.447 1.00 98.00 290 CYS A CA 1
ATOM 2375 C C . CYS A 1 290 ? 40.905 7.247 -49.816 1.00 98.00 290 CYS A C 1
ATOM 2377 O O . CYS A 1 290 ? 41.194 7.422 -50.997 1.00 98.00 290 CYS A O 1
ATOM 2379 N N . ARG A 1 291 ? 41.488 7.936 -48.826 1.00 98.25 291 ARG A N 1
ATOM 2380 C CA . ARG A 1 291 ? 42.503 8.981 -49.062 1.00 98.25 291 ARG A CA 1
ATOM 2381 C C . ARG A 1 291 ? 43.738 8.448 -49.791 1.00 98.25 291 ARG A C 1
ATOM 2383 O O . ARG A 1 291 ? 44.239 9.096 -50.708 1.00 98.25 291 ARG A O 1
ATOM 2390 N N . LEU A 1 292 ? 44.229 7.266 -49.407 1.00 98.25 292 LEU A N 1
ATOM 2391 C CA . LEU A 1 292 ? 45.367 6.627 -50.078 1.00 98.25 292 LEU A CA 1
ATOM 2392 C C . LEU A 1 292 ? 45.041 6.271 -51.532 1.00 98.25 292 LEU A C 1
ATOM 2394 O O . LEU A 1 292 ? 45.853 6.530 -52.419 1.00 98.25 292 LEU A O 1
ATOM 2398 N N . LEU A 1 293 ? 43.852 5.721 -51.789 1.00 97.81 293 LEU A N 1
ATOM 2399 C CA . LEU A 1 293 ? 43.396 5.40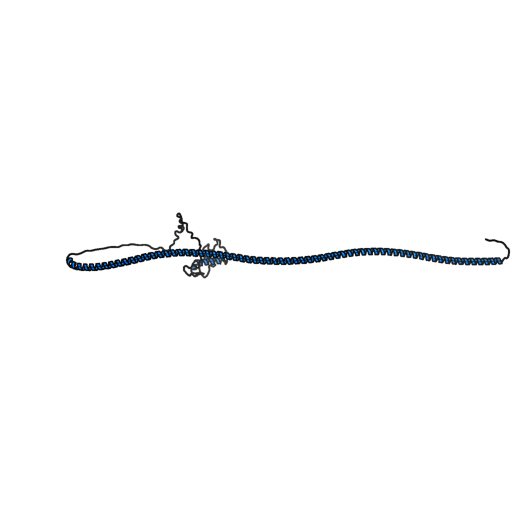1 -53.143 1.00 97.81 293 LEU A CA 1
ATOM 2400 C C . LEU A 1 293 ? 43.223 6.656 -54.004 1.00 97.81 293 LEU A C 1
ATOM 2402 O O . LEU A 1 293 ? 43.614 6.643 -55.168 1.00 97.81 293 LEU A O 1
ATOM 2406 N N . GLU A 1 294 ? 42.695 7.748 -53.449 1.00 98.19 294 GLU A N 1
ATOM 2407 C CA . GLU A 1 294 ? 42.602 9.037 -54.144 1.00 98.19 294 GLU A CA 1
ATOM 2408 C C . GLU A 1 294 ? 43.985 9.585 -54.511 1.00 98.19 294 GLU A C 1
ATOM 2410 O O . GLU A 1 294 ? 44.201 10.011 -55.646 1.00 98.19 294 GLU A O 1
ATOM 2415 N N . SER A 1 295 ? 44.948 9.519 -53.588 1.00 98.19 295 SER A N 1
ATOM 2416 C CA . SER A 1 295 ? 46.325 9.939 -53.858 1.00 98.19 295 SER A CA 1
ATOM 2417 C C . SER A 1 295 ? 46.993 9.070 -54.929 1.00 98.19 295 SER A C 1
ATOM 2419 O O . SER A 1 295 ? 47.619 9.611 -55.842 1.00 98.19 295 SER A O 1
ATOM 2421 N N . ALA A 1 296 ? 46.823 7.746 -54.863 1.00 98.06 296 ALA A N 1
ATOM 2422 C CA . ALA A 1 296 ? 47.344 6.821 -55.865 1.00 98.06 296 ALA A CA 1
ATOM 2423 C C . ALA A 1 296 ? 46.710 7.060 -57.243 1.00 98.06 296 ALA A C 1
ATOM 2425 O O . ALA A 1 296 ? 47.419 7.107 -58.246 1.00 98.06 296 ALA A O 1
ATOM 2426 N N . LYS A 1 297 ? 45.390 7.284 -57.294 1.00 98.38 297 LYS A N 1
ATOM 2427 C CA . LYS A 1 297 ? 44.673 7.650 -58.520 1.00 98.38 297 LYS A CA 1
ATOM 2428 C C . LYS A 1 297 ? 45.261 8.919 -59.140 1.00 98.38 297 LYS A C 1
ATOM 2430 O O . LYS A 1 297 ? 45.603 8.906 -60.318 1.00 98.38 297 LYS A O 1
ATOM 2435 N N . LEU A 1 298 ? 45.418 9.987 -58.353 1.00 98.25 298 LEU A N 1
ATOM 2436 C CA . LEU A 1 298 ? 46.003 11.248 -58.824 1.00 98.25 298 LEU A CA 1
ATOM 2437 C C . LEU A 1 298 ? 47.435 11.066 -59.342 1.00 98.25 298 LEU A C 1
ATOM 2439 O O . LEU A 1 298 ? 47.835 11.739 -60.290 1.00 98.25 298 LEU A O 1
ATOM 2443 N N . GLN A 1 299 ? 48.217 10.175 -58.729 1.00 98.12 299 GLN A N 1
ATOM 2444 C CA . GLN A 1 299 ? 49.563 9.869 -59.205 1.00 98.12 299 GLN A CA 1
ATOM 2445 C C . GLN A 1 299 ? 49.530 9.161 -60.565 1.00 98.12 299 GLN A C 1
ATOM 2447 O O . GLN A 1 299 ? 50.215 9.595 -61.485 1.00 98.12 299 GLN A O 1
ATOM 2452 N N . VAL A 1 300 ? 48.676 8.147 -60.725 1.00 97.88 300 VAL A N 1
ATOM 2453 C CA . VAL A 1 300 ? 48.506 7.442 -62.006 1.00 97.88 300 VAL A CA 1
ATOM 2454 C C . VAL A 1 300 ? 48.009 8.386 -63.104 1.00 97.88 300 VAL A C 1
ATOM 2456 O O . VAL A 1 300 ? 48.484 8.310 -64.234 1.00 97.88 300 VAL A O 1
ATOM 2459 N N . GLU A 1 301 ? 47.096 9.309 -62.791 1.00 98.12 301 GLU A N 1
ATOM 2460 C CA . GLU A 1 301 ? 46.645 10.334 -63.742 1.00 98.12 301 GLU A CA 1
ATOM 2461 C C . GLU A 1 301 ? 47.806 11.228 -64.205 1.00 98.12 301 GLU A C 1
ATOM 2463 O O . GLU A 1 301 ? 47.940 11.493 -65.400 1.00 98.12 301 GLU A O 1
ATOM 2468 N N . LYS A 1 302 ? 48.692 11.651 -63.292 1.00 98.19 302 LYS A N 1
ATOM 2469 C CA . LYS A 1 302 ? 49.901 12.412 -63.654 1.00 98.19 302 LYS A CA 1
ATOM 2470 C C . LYS A 1 302 ? 50.834 11.604 -64.549 1.00 98.19 302 LYS A C 1
ATOM 2472 O O . LYS A 1 302 ? 51.286 12.130 -65.564 1.00 98.19 302 LYS A O 1
ATOM 2477 N N . ASP A 1 303 ? 51.102 10.352 -64.191 1.00 97.94 303 ASP A N 1
ATOM 2478 C CA . ASP A 1 303 ? 51.987 9.471 -64.957 1.00 97.94 303 ASP A CA 1
ATOM 2479 C C . ASP A 1 303 ? 51.420 9.221 -66.365 1.00 97.94 303 ASP A C 1
ATOM 2481 O O . ASP A 1 303 ? 52.158 9.250 -67.351 1.00 97.94 303 ASP A O 1
ATOM 2485 N N . PHE A 1 304 ? 50.096 9.075 -66.489 1.00 98.12 304 PHE A N 1
ATOM 2486 C CA . PHE A 1 304 ? 49.405 8.979 -67.774 1.00 98.12 304 PHE A CA 1
ATOM 2487 C C . PHE A 1 304 ? 49.629 10.225 -68.641 1.00 98.12 304 PHE A C 1
ATOM 2489 O O . PHE A 1 304 ? 50.022 10.096 -69.800 1.00 98.12 304 PHE A O 1
ATOM 2496 N N . PHE A 1 305 ? 49.440 11.431 -68.093 1.00 98.06 305 PHE A N 1
ATOM 2497 C CA . PHE A 1 305 ? 49.691 12.668 -68.843 1.00 98.06 305 PHE A CA 1
ATOM 2498 C C . PHE A 1 305 ? 51.164 12.827 -69.240 1.00 98.06 305 PHE A C 1
ATOM 2500 O O . PHE A 1 305 ? 51.450 13.293 -70.344 1.00 98.06 305 PHE A O 1
ATOM 2507 N N . GLN A 1 306 ? 52.102 12.420 -68.381 1.00 98.00 306 GLN A N 1
ATOM 2508 C CA . GLN A 1 306 ? 53.533 12.440 -68.698 1.00 98.00 306 GLN A CA 1
ATOM 2509 C C . GLN A 1 306 ? 53.875 11.481 -69.842 1.00 98.00 306 GLN A C 1
ATOM 2511 O O . GLN A 1 306 ? 54.556 11.874 -70.790 1.00 98.00 306 GLN A O 1
ATOM 2516 N N . LEU A 1 307 ? 53.367 10.247 -69.791 1.00 97.62 307 LEU A N 1
ATOM 2517 C CA . LEU A 1 307 ? 53.547 9.259 -70.856 1.00 97.62 307 LEU A CA 1
ATOM 2518 C C . LEU A 1 307 ? 52.902 9.714 -72.167 1.00 97.62 307 LEU A C 1
ATOM 2520 O O . LEU A 1 307 ? 53.504 9.551 -73.226 1.00 97.62 307 LEU A O 1
ATOM 2524 N N . GLN A 1 308 ? 51.718 10.327 -72.105 1.00 98.00 308 GLN A N 1
ATOM 2525 C CA . GLN A 1 308 ? 51.051 10.897 -73.273 1.00 98.00 308 GLN A CA 1
ATOM 2526 C C . GLN A 1 308 ? 51.903 12.003 -73.914 1.00 98.00 308 GLN A C 1
ATOM 2528 O O . GLN A 1 308 ? 52.132 11.981 -75.122 1.00 98.00 308 GLN A O 1
ATOM 2533 N N . ALA A 1 309 ? 52.449 12.921 -73.112 1.00 97.88 309 ALA A N 1
ATOM 2534 C CA . ALA A 1 309 ? 53.331 13.978 -73.605 1.00 97.88 309 ALA A CA 1
ATOM 2535 C C . ALA A 1 309 ? 54.626 13.425 -74.230 1.00 97.88 309 ALA A C 1
ATOM 2537 O O . ALA A 1 309 ? 55.065 13.916 -75.275 1.00 97.88 309 ALA A O 1
ATOM 2538 N N . ALA A 1 310 ? 55.219 12.389 -73.623 1.00 97.94 310 ALA A N 1
ATOM 2539 C CA . ALA A 1 310 ? 56.396 11.705 -74.158 1.00 97.94 310 ALA A CA 1
ATOM 2540 C C . ALA A 1 310 ? 56.089 11.010 -75.495 1.00 97.94 310 ALA A C 1
ATOM 2542 O O . ALA A 1 310 ? 56.837 11.174 -76.458 1.00 97.94 310 ALA A O 1
ATOM 2543 N N . LEU A 1 311 ? 54.954 10.307 -75.585 1.00 97.88 311 LEU A N 1
ATOM 2544 C CA . LEU A 1 311 ? 54.482 9.674 -76.816 1.00 97.88 311 LEU A CA 1
ATOM 2545 C C . LEU A 1 311 ? 54.270 10.699 -77.937 1.00 97.88 311 LEU A C 1
ATOM 2547 O O . LEU A 1 311 ? 54.668 10.457 -79.076 1.00 97.88 311 LEU A O 1
ATOM 2551 N N . ASP A 1 312 ? 53.663 11.844 -77.629 1.00 97.81 312 ASP A N 1
ATOM 2552 C CA . ASP A 1 312 ? 53.445 12.903 -78.613 1.00 97.81 312 ASP A CA 1
ATOM 2553 C C . ASP A 1 312 ? 54.766 13.534 -79.078 1.00 97.81 312 ASP A C 1
ATOM 2555 O O . ASP A 1 312 ? 54.882 13.909 -80.246 1.00 97.81 312 ASP A O 1
ATOM 2559 N N . SER A 1 313 ? 55.783 13.614 -78.211 1.00 97.69 313 SER A N 1
ATOM 2560 C CA . SER A 1 313 ? 57.138 14.026 -78.608 1.00 97.69 313 SER A CA 1
ATOM 2561 C C . SER A 1 313 ? 57.778 13.030 -79.563 1.00 97.69 313 SER A C 1
ATOM 2563 O O . SER A 1 313 ? 58.170 13.402 -80.662 1.00 97.69 313 SER A O 1
ATOM 2565 N N . GLU A 1 314 ? 57.762 11.752 -79.204 1.00 97.19 314 GLU A N 1
ATOM 2566 C CA . GLU A 1 314 ? 58.266 10.654 -80.029 1.00 97.19 314 GLU A CA 1
ATOM 2567 C C . GLU A 1 314 ? 57.576 10.560 -81.399 1.00 97.19 314 GLU A C 1
ATOM 2569 O O . GLU A 1 314 ? 58.186 10.178 -82.401 1.00 97.19 314 GLU A O 1
ATOM 2574 N N . ARG A 1 315 ? 56.284 10.904 -81.473 1.00 97.62 315 ARG A N 1
ATOM 2575 C CA . ARG A 1 315 ? 55.555 11.015 -82.744 1.00 97.62 315 ARG A CA 1
ATOM 2576 C C . ARG A 1 315 ? 56.042 12.196 -83.578 1.00 97.62 315 ARG A C 1
ATOM 2578 O O . ARG A 1 315 ? 56.228 12.029 -84.780 1.00 97.62 315 ARG A O 1
ATOM 2585 N N . ARG A 1 316 ? 56.258 13.368 -82.966 1.00 97.06 316 ARG A N 1
ATOM 2586 C CA . ARG A 1 316 ? 56.822 14.538 -83.663 1.00 97.06 316 ARG A CA 1
ATOM 2587 C C . ARG A 1 316 ? 58.215 14.236 -84.204 1.00 97.06 316 ARG A C 1
ATOM 2589 O O . ARG A 1 316 ? 58.456 14.492 -85.378 1.00 97.06 316 ARG A O 1
ATOM 2596 N N . ASP A 1 317 ? 59.073 13.625 -83.394 1.00 96.75 317 ASP A N 1
ATOM 2597 C CA . ASP A 1 317 ? 60.445 13.289 -83.780 1.00 96.75 317 ASP A CA 1
ATOM 2598 C C . ASP A 1 317 ? 60.465 12.263 -84.925 1.00 96.75 317 ASP A C 1
ATOM 2600 O O . ASP A 1 317 ? 61.206 12.421 -85.895 1.00 96.75 317 ASP A O 1
ATOM 2604 N N . ARG A 1 318 ? 59.583 11.248 -84.891 1.00 96.44 318 ARG A N 1
ATOM 2605 C CA . ARG A 1 318 ? 59.411 10.314 -86.022 1.00 96.44 318 ARG A CA 1
ATOM 2606 C C . ARG A 1 318 ? 58.894 10.991 -87.284 1.00 96.44 318 ARG A C 1
ATOM 2608 O O . ARG A 1 318 ? 59.371 10.657 -88.365 1.00 96.44 318 ARG A O 1
ATOM 2615 N N . ASN A 1 319 ? 57.935 11.908 -87.169 1.00 96.38 319 ASN A N 1
ATOM 2616 C CA . ASN A 1 319 ? 57.425 12.651 -88.321 1.00 96.38 319 ASN A CA 1
ATOM 2617 C C . ASN A 1 319 ? 58.534 13.504 -88.951 1.00 96.38 319 ASN A C 1
ATOM 2619 O O . ASN A 1 319 ? 58.734 13.416 -90.157 1.00 96.38 319 ASN A O 1
ATOM 2623 N N . GLN A 1 320 ? 59.316 14.225 -88.140 1.00 96.44 320 GLN A N 1
ATOM 2624 C CA . GLN A 1 320 ? 60.492 14.970 -88.608 1.00 96.44 320 GLN A CA 1
ATOM 2625 C C . GLN A 1 320 ? 61.525 14.046 -89.269 1.00 96.44 320 GLN A C 1
ATOM 2627 O O . GLN A 1 320 ? 62.058 14.358 -90.332 1.00 96.44 320 GLN A O 1
ATOM 2632 N N . GLY A 1 321 ? 61.781 12.873 -88.681 1.00 96.12 321 GLY A N 1
ATOM 2633 C CA . GLY A 1 321 ? 62.633 11.852 -89.288 1.00 96.12 321 GLY A CA 1
ATOM 2634 C C . GLY A 1 321 ? 62.099 11.363 -90.640 1.00 96.12 321 GLY A C 1
ATOM 2635 O O . GLY A 1 321 ? 62.871 11.203 -91.583 1.00 96.12 321 GLY A O 1
ATOM 2636 N N . SER A 1 322 ? 60.783 11.169 -90.764 1.00 96.25 322 SER A N 1
ATOM 2637 C CA . SER A 1 322 ? 60.130 10.785 -92.020 1.00 96.25 322 SER A CA 1
ATOM 2638 C C . SER A 1 322 ? 60.214 11.884 -93.083 1.00 96.25 322 SER A C 1
ATOM 2640 O O . SER A 1 322 ? 60.445 11.564 -94.247 1.00 96.25 322 SER A O 1
ATOM 2642 N N . GLU A 1 323 ? 60.049 13.154 -92.704 1.00 96.12 323 GLU A N 1
ATOM 2643 C CA . GLU A 1 323 ? 60.224 14.309 -93.598 1.00 96.12 323 GLU A CA 1
ATOM 2644 C C . GLU A 1 323 ? 61.663 14.372 -94.126 1.00 96.12 323 GLU A C 1
ATOM 2646 O O . GLU A 1 323 ? 61.869 14.405 -95.337 1.00 96.12 323 GLU A O 1
ATOM 2651 N N . MET A 1 324 ? 62.660 14.243 -93.243 1.00 96.38 324 MET A N 1
ATOM 2652 C CA . MET A 1 324 ? 64.079 14.206 -93.622 1.00 96.38 324 MET A CA 1
ATOM 2653 C C . MET A 1 324 ? 64.399 13.053 -94.585 1.00 96.38 324 MET A C 1
ATOM 2655 O O . MET A 1 324 ? 65.145 13.227 -95.549 1.00 96.38 324 MET A O 1
ATOM 2659 N N . ILE A 1 325 ? 63.841 11.859 -94.346 1.00 95.81 325 ILE A N 1
ATOM 2660 C CA . ILE A 1 325 ? 63.988 10.724 -95.269 1.00 95.81 325 ILE A CA 1
ATOM 2661 C C . ILE A 1 325 ? 63.385 11.069 -96.636 1.00 95.81 325 ILE A C 1
ATOM 2663 O O . ILE A 1 325 ? 64.019 10.793 -97.655 1.00 95.81 325 ILE A O 1
ATOM 2667 N N . GLY A 1 326 ? 62.200 11.684 -96.664 1.00 96.38 326 GLY A N 1
ATOM 2668 C CA . GLY A 1 326 ? 61.555 12.149 -97.892 1.00 96.38 326 GLY A CA 1
ATOM 2669 C C . GLY A 1 326 ? 62.415 13.152 -98.667 1.00 96.38 326 GLY A C 1
ATOM 2670 O O . GLY A 1 326 ? 62.646 12.963 -99.862 1.00 96.38 326 GLY A O 1
ATOM 2671 N N . ASP A 1 327 ? 62.972 14.156 -97.985 1.00 96.50 327 ASP A N 1
ATOM 2672 C CA . ASP A 1 327 ? 63.864 15.159 -98.581 1.00 96.50 327 ASP A CA 1
ATOM 2673 C C . ASP A 1 327 ? 65.136 14.526 -99.162 1.00 96.50 327 ASP A C 1
ATOM 2675 O O . ASP A 1 327 ? 65.558 14.842 -100.281 1.00 96.50 327 ASP A O 1
ATOM 2679 N N . LEU A 1 328 ? 65.748 13.585 -98.434 1.00 95.88 328 LEU A N 1
ATOM 2680 C CA . LEU A 1 328 ? 66.917 12.845 -98.910 1.00 95.88 328 LEU A CA 1
ATOM 2681 C C . LEU A 1 328 ? 66.585 11.975 -100.130 1.00 95.88 328 LEU A C 1
ATOM 2683 O O . LEU A 1 328 ? 67.375 11.935 -101.075 1.00 95.88 328 LEU A O 1
ATOM 2687 N N . GLN A 1 329 ? 65.422 11.317 -100.155 1.00 96.62 329 GLN A N 1
ATOM 2688 C CA . GLN A 1 329 ? 64.951 10.546 -101.311 1.00 96.62 329 GLN A CA 1
ATOM 2689 C C . GLN A 1 329 ? 64.694 11.443 -102.535 1.00 96.62 329 GLN A C 1
ATOM 2691 O O . GLN A 1 329 ? 65.109 11.099 -103.647 1.00 96.62 329 GLN A O 1
ATOM 2696 N N . ALA A 1 330 ? 64.076 12.613 -102.349 1.00 96.44 330 ALA A N 1
ATOM 2697 C CA . ALA A 1 330 ? 63.872 13.604 -103.408 1.00 96.44 330 ALA A CA 1
ATOM 2698 C C . ALA A 1 330 ? 65.210 14.131 -103.963 1.00 96.44 330 ALA A C 1
ATOM 2700 O O . ALA A 1 330 ? 65.408 14.235 -105.173 1.00 96.44 330 ALA A O 1
ATOM 2701 N N . ARG A 1 331 ? 66.189 14.388 -103.089 1.00 96.69 331 ARG A N 1
ATOM 2702 C CA . ARG A 1 331 ? 67.535 14.795 -103.513 1.00 96.69 331 ARG A CA 1
ATOM 2703 C C . ARG A 1 331 ? 68.276 13.681 -104.251 1.00 96.69 331 ARG A C 1
ATOM 2705 O O . ARG A 1 331 ? 68.940 13.950 -105.248 1.00 96.69 331 ARG A O 1
ATOM 2712 N N . MET A 1 332 ? 68.167 12.435 -103.786 1.00 95.56 332 MET A N 1
ATOM 2713 C CA . MET A 1 332 ? 68.752 11.277 -104.466 1.00 95.56 332 MET A CA 1
ATOM 2714 C C . MET A 1 332 ? 68.177 11.088 -105.871 1.00 95.56 332 MET A C 1
ATOM 2716 O O . MET A 1 332 ? 68.942 10.843 -106.799 1.00 95.56 332 MET A O 1
ATOM 2720 N N . THR A 1 333 ? 66.858 11.199 -106.035 1.00 95.81 333 THR A N 1
ATOM 2721 C CA . THR A 1 333 ? 66.200 11.072 -107.347 1.00 95.81 333 THR A CA 1
ATOM 2722 C C . THR A 1 333 ? 66.614 12.196 -108.296 1.00 95.81 333 THR A C 1
ATOM 2724 O O . THR A 1 333 ? 67.018 11.903 -109.418 1.00 95.81 333 THR A O 1
ATOM 2727 N N . SER A 1 334 ? 66.658 13.446 -107.825 1.00 96.06 334 SER A N 1
ATOM 2728 C CA . SER A 1 334 ? 67.190 14.582 -108.595 1.00 96.06 334 SER A CA 1
ATOM 2729 C C . SER A 1 334 ? 68.644 14.358 -109.047 1.00 96.06 334 SER A C 1
ATOM 2731 O O . SER A 1 334 ? 68.948 14.435 -110.236 1.00 96.06 334 SER A O 1
ATOM 2733 N N . LEU A 1 335 ? 69.541 13.942 -108.142 1.00 95.25 335 LEU A N 1
ATOM 2734 C CA . LEU A 1 335 ? 70.931 13.614 -108.498 1.00 95.25 335 LEU A CA 1
ATOM 2735 C C . LEU A 1 335 ? 71.031 12.434 -109.482 1.00 95.25 335 LEU A C 1
ATOM 2737 O O . LEU A 1 335 ? 71.910 12.411 -110.343 1.00 95.25 335 LEU A O 1
ATOM 2741 N N . GLN A 1 336 ? 70.150 11.434 -109.378 1.00 95.75 336 GLN A N 1
ATOM 2742 C CA . GLN A 1 336 ? 70.083 10.331 -110.343 1.00 95.75 336 GLN A CA 1
ATOM 2743 C C . GLN A 1 336 ? 69.649 10.814 -111.733 1.00 95.75 336 GLN A C 1
ATOM 2745 O O . GLN A 1 336 ? 70.168 10.315 -112.735 1.00 95.75 336 GLN A O 1
ATOM 2750 N N . GLU A 1 337 ? 68.714 11.760 -111.809 1.00 95.19 337 GLU A N 1
ATOM 2751 C CA . GLU A 1 337 ? 68.290 12.401 -113.058 1.00 95.19 337 GLU A CA 1
ATOM 2752 C C . GLU A 1 337 ? 69.414 13.246 -113.664 1.00 95.19 337 GLU A C 1
ATOM 2754 O O . GLU A 1 337 ? 69.722 13.082 -114.847 1.00 95.19 337 GLU A O 1
ATOM 2759 N N . GLU A 1 338 ? 70.102 14.059 -112.858 1.00 94.75 338 GLU A N 1
ATOM 2760 C CA . GLU A 1 338 ? 71.284 14.818 -113.284 1.00 94.75 338 GLU A CA 1
ATOM 2761 C C . GLU A 1 338 ? 72.388 13.895 -113.817 1.00 94.75 338 GLU A C 1
ATOM 2763 O O . GLU A 1 338 ? 72.929 14.130 -114.897 1.00 94.75 338 GLU A O 1
ATOM 2768 N N . LEU A 1 339 ? 72.690 12.792 -113.121 1.00 93.88 339 LEU A N 1
ATOM 2769 C CA . LEU A 1 339 ? 73.662 11.798 -113.585 1.00 93.88 339 LEU A CA 1
ATOM 2770 C C . LEU A 1 339 ? 73.249 11.147 -114.911 1.00 93.88 339 LEU A C 1
ATOM 2772 O O . LEU A 1 339 ? 74.105 10.934 -115.771 1.00 93.88 339 LEU A O 1
ATOM 2776 N N . LYS A 1 340 ? 71.963 10.821 -115.100 1.00 95.06 340 LYS A N 1
ATOM 2777 C CA . LYS A 1 340 ? 71.453 10.312 -116.387 1.00 95.06 340 LYS A CA 1
ATOM 2778 C C . LYS A 1 340 ? 71.634 11.350 -117.493 1.00 95.06 340 LYS A C 1
ATOM 2780 O O . LYS A 1 340 ? 72.109 11.003 -118.572 1.00 95.06 340 LYS A O 1
ATOM 2785 N N . HIS A 1 341 ? 71.309 12.612 -117.217 1.00 94.81 341 HIS A N 1
ATOM 2786 C CA . HIS A 1 341 ? 71.475 13.700 -118.175 1.00 94.81 341 HIS A CA 1
ATOM 2787 C C . HIS A 1 341 ? 72.952 13.922 -118.535 1.00 94.81 341 HIS A C 1
ATOM 2789 O O . HIS A 1 341 ? 73.282 14.102 -119.708 1.00 94.81 341 HIS A O 1
ATOM 2795 N N . LEU A 1 342 ? 73.858 13.885 -117.555 1.00 93.88 342 LEU A N 1
ATOM 2796 C CA . LEU A 1 342 ? 75.299 14.012 -117.783 1.00 93.88 342 LEU A CA 1
ATOM 2797 C C . LEU A 1 342 ? 75.856 12.843 -118.598 1.00 93.88 342 LEU A C 1
ATOM 2799 O O . LEU A 1 342 ? 76.647 13.078 -119.507 1.00 93.88 342 LEU A O 1
ATOM 2803 N N . LYS A 1 343 ? 75.415 11.606 -118.333 1.00 95.00 343 LYS A N 1
ATOM 2804 C CA . LYS A 1 343 ? 75.775 10.437 -119.154 1.00 95.00 343 LYS A CA 1
ATOM 2805 C C . LYS A 1 343 ? 75.328 10.607 -120.603 1.00 95.00 343 LYS A C 1
ATOM 2807 O O . LYS A 1 343 ? 76.142 10.440 -121.501 1.00 95.00 343 LYS A O 1
ATOM 2812 N N . HIS A 1 344 ? 74.080 11.017 -120.824 1.00 94.31 344 HIS A N 1
ATOM 2813 C CA . HIS A 1 344 ? 73.558 11.285 -122.168 1.00 94.31 344 HIS A CA 1
ATOM 2814 C C . HIS A 1 344 ? 74.342 12.392 -122.889 1.00 94.31 344 HIS A C 1
ATOM 2816 O O . HIS A 1 344 ? 74.675 12.267 -124.066 1.00 94.31 344 HIS A O 1
ATOM 2822 N N . ASN A 1 345 ? 74.683 13.475 -122.182 1.00 93.69 345 ASN A N 1
ATOM 2823 C CA . ASN A 1 345 ? 75.509 14.550 -122.735 1.00 93.69 345 ASN A CA 1
ATOM 2824 C C . ASN A 1 345 ? 76.925 14.073 -123.080 1.00 93.69 345 ASN A C 1
ATOM 2826 O O . ASN A 1 345 ? 77.458 14.474 -124.111 1.00 93.69 345 ASN A O 1
ATOM 2830 N N . LEU A 1 346 ? 77.527 13.230 -122.236 1.00 93.62 346 LEU A N 1
ATOM 2831 C CA . LEU A 1 346 ? 78.839 12.639 -122.484 1.00 93.62 346 LEU A CA 1
ATOM 2832 C C . LEU A 1 346 ? 78.804 11.731 -123.717 1.00 93.62 346 LEU A C 1
ATOM 2834 O O . LEU A 1 346 ? 79.645 11.887 -124.594 1.00 93.62 346 LEU A O 1
ATOM 2838 N N . GLU A 1 347 ? 77.812 10.844 -123.820 1.00 93.69 347 GLU A N 1
ATOM 2839 C CA . GLU A 1 347 ? 77.616 9.978 -124.989 1.00 93.69 347 GLU A CA 1
ATOM 2840 C C . GLU A 1 347 ? 77.458 10.799 -126.273 1.00 93.69 347 GLU A C 1
ATOM 2842 O O . GLU A 1 347 ? 78.100 10.499 -127.279 1.00 93.69 347 GLU A O 1
ATOM 2847 N N . ARG A 1 348 ? 76.665 11.881 -126.232 1.00 93.50 348 ARG A N 1
ATOM 2848 C CA . ARG A 1 348 ? 76.530 12.821 -127.355 1.00 93.50 348 ARG A CA 1
ATOM 2849 C C . ARG A 1 348 ? 77.867 13.473 -127.708 1.00 93.50 348 ARG A C 1
ATOM 2851 O O . ARG A 1 348 ? 78.265 13.425 -128.864 1.00 93.50 348 ARG A O 1
ATOM 2858 N N . ALA A 1 349 ? 78.582 14.023 -126.728 1.00 91.56 349 ALA A N 1
ATOM 2859 C CA . ALA A 1 349 ? 79.876 14.663 -126.952 1.00 91.56 349 ALA A CA 1
ATOM 2860 C C . ALA A 1 349 ? 80.934 13.679 -127.483 1.00 91.56 349 ALA A C 1
ATOM 2862 O O . ALA A 1 349 ? 81.773 14.049 -128.302 1.00 91.56 349 ALA A O 1
ATOM 2863 N N . GLU A 1 350 ? 80.907 12.415 -127.053 1.00 91.69 350 GLU A N 1
ATOM 2864 C CA . GLU A 1 350 ? 81.764 11.363 -127.603 1.00 91.69 350 GLU A CA 1
ATOM 2865 C C . GLU A 1 350 ? 81.433 11.045 -129.063 1.00 91.69 350 GLU A C 1
ATOM 2867 O O . GLU A 1 350 ? 82.348 10.776 -129.847 1.00 91.69 350 GLU A O 1
ATOM 2872 N N . LEU A 1 351 ? 80.149 11.072 -129.424 1.00 92.00 351 LEU A N 1
ATOM 2873 C CA . LEU A 1 351 ? 79.667 10.877 -130.789 1.00 92.00 351 LEU A CA 1
ATOM 2874 C C . LEU A 1 351 ? 80.105 12.042 -131.682 1.00 92.00 351 LEU A C 1
ATOM 2876 O O . LEU A 1 351 ? 80.757 11.804 -132.698 1.00 92.00 351 LEU A O 1
ATOM 2880 N N . ASP A 1 352 ? 79.881 13.277 -131.231 1.00 90.62 352 ASP A N 1
ATOM 2881 C CA . ASP A 1 352 ? 80.333 14.500 -131.900 1.00 90.62 352 ASP A CA 1
ATOM 2882 C C . ASP A 1 352 ? 81.865 14.500 -132.067 1.00 90.62 352 ASP A C 1
ATOM 2884 O O . ASP A 1 352 ? 82.395 14.817 -133.133 1.00 90.62 352 ASP A O 1
ATOM 2888 N N . ARG A 1 353 ? 82.614 14.071 -131.038 1.00 91.69 353 ARG A N 1
ATOM 2889 C CA . ARG A 1 353 ? 84.078 13.926 -131.098 1.00 91.69 353 ARG A CA 1
ATOM 2890 C C . ARG A 1 353 ? 84.505 12.875 -132.122 1.00 91.69 353 ARG A C 1
ATOM 2892 O O . ARG A 1 353 ? 85.484 13.101 -132.831 1.00 91.69 353 ARG A O 1
ATOM 2899 N N . LYS A 1 354 ? 83.828 11.722 -132.189 1.00 90.31 354 LYS A N 1
ATOM 2900 C CA . LYS A 1 354 ? 84.106 10.681 -133.196 1.00 90.31 354 LYS A CA 1
ATOM 2901 C C . LYS A 1 354 ? 83.837 11.202 -134.604 1.00 90.31 354 LYS A C 1
ATOM 2903 O O . LYS A 1 354 ? 84.690 11.030 -135.467 1.00 90.31 354 LYS A O 1
ATOM 2908 N N . GLU A 1 355 ? 82.714 11.883 -134.816 1.00 89.12 355 GLU A N 1
ATOM 2909 C CA . GLU A 1 355 ? 82.371 12.480 -136.107 1.00 89.12 355 GLU A CA 1
ATOM 2910 C C . GLU A 1 355 ? 83.398 13.542 -136.530 1.00 89.12 355 GLU A C 1
ATOM 2912 O O . GLU A 1 355 ? 83.887 13.516 -137.660 1.00 89.12 355 GLU A O 1
ATOM 2917 N N . ALA A 1 356 ? 83.813 14.418 -135.611 1.00 86.12 356 ALA A N 1
ATOM 2918 C CA . ALA A 1 356 ? 84.876 15.389 -135.857 1.00 86.12 356 ALA A CA 1
ATOM 2919 C C . ALA A 1 356 ? 86.214 14.713 -136.209 1.00 86.12 356 ALA A C 1
ATOM 2921 O O . ALA A 1 356 ? 86.915 15.167 -137.116 1.00 86.12 356 ALA A O 1
ATOM 2922 N N . LEU A 1 357 ? 86.561 13.609 -135.537 1.00 86.50 357 LEU A N 1
ATOM 2923 C CA . LEU A 1 357 ? 87.771 12.834 -135.824 1.00 86.50 357 LEU A CA 1
ATOM 2924 C C . LEU A 1 357 ? 87.701 12.161 -137.204 1.00 86.50 357 LEU A C 1
ATOM 2926 O O . LEU A 1 357 ? 88.682 12.155 -137.944 1.00 86.50 357 LEU A O 1
ATOM 2930 N N . ASP A 1 358 ? 86.536 11.639 -137.587 1.00 86.19 358 ASP A N 1
ATOM 2931 C CA . ASP A 1 358 ? 86.301 11.070 -138.914 1.00 86.19 358 ASP A CA 1
ATOM 2932 C C . ASP A 1 358 ? 86.375 12.135 -140.012 1.00 86.19 358 ASP A C 1
ATOM 2934 O O . ASP A 1 358 ? 86.959 11.892 -141.072 1.00 86.19 358 ASP A O 1
ATOM 2938 N N . LEU A 1 359 ? 85.828 13.329 -139.772 1.00 87.19 359 LEU A N 1
ATOM 2939 C CA . LEU A 1 359 ? 85.952 14.476 -140.674 1.00 87.19 359 LEU A CA 1
ATOM 2940 C C . LEU A 1 359 ? 87.406 14.936 -140.809 1.00 87.19 359 LEU A C 1
ATOM 2942 O O . LEU A 1 359 ? 87.850 15.204 -141.928 1.00 87.19 359 LEU A O 1
ATOM 2946 N N . LEU A 1 360 ? 88.164 14.968 -139.710 1.00 82.44 360 LEU A N 1
ATOM 2947 C CA . LEU A 1 360 ? 89.597 15.259 -139.729 1.00 82.44 360 LEU A CA 1
ATOM 2948 C C . LEU A 1 360 ? 90.346 14.211 -140.558 1.00 82.44 360 LEU A C 1
ATOM 2950 O O . LEU A 1 360 ? 91.041 14.575 -141.500 1.00 82.44 360 LEU A O 1
ATOM 2954 N N . ASN A 1 361 ? 90.113 12.921 -140.311 1.00 81.62 361 ASN A N 1
ATOM 2955 C CA . ASN A 1 361 ? 90.703 11.828 -141.087 1.00 81.62 361 ASN A CA 1
ATOM 2956 C C . ASN A 1 361 ? 90.337 11.905 -142.581 1.00 81.62 361 ASN A C 1
ATOM 2958 O O . ASN A 1 361 ? 91.166 11.621 -143.448 1.00 81.62 361 ASN A O 1
ATOM 2962 N N . ARG A 1 362 ? 89.097 12.288 -142.923 1.00 80.38 362 ARG A N 1
ATOM 2963 C CA . ARG A 1 362 ? 88.684 12.539 -144.317 1.00 80.38 362 ARG A CA 1
ATOM 2964 C C . ARG A 1 362 ? 89.441 13.726 -144.909 1.00 80.38 362 ARG A C 1
ATOM 2966 O O . ARG A 1 362 ? 89.931 13.617 -146.030 1.00 80.38 362 ARG A O 1
ATOM 2973 N N . SER A 1 363 ? 89.566 14.825 -144.170 1.00 74.88 363 SER A N 1
ATOM 2974 C CA . SER A 1 363 ? 90.326 16.011 -144.578 1.00 74.88 363 SER A CA 1
ATOM 2975 C C . SER A 1 363 ? 91.814 15.701 -144.771 1.00 74.88 363 SER A C 1
ATOM 2977 O O . SER A 1 363 ? 92.408 16.114 -145.767 1.00 74.88 363 SER A O 1
ATOM 2979 N N . GLU A 1 364 ? 92.412 14.902 -143.889 1.00 77.38 364 GLU A N 1
ATOM 2980 C CA . GLU A 1 364 ? 93.788 14.421 -144.007 1.00 77.38 364 GLU A CA 1
ATOM 2981 C C . GLU A 1 364 ? 93.955 13.492 -145.211 1.00 77.38 364 GLU A C 1
ATOM 2983 O O . GLU A 1 364 ? 94.903 13.662 -145.970 1.00 77.38 364 GLU A O 1
ATOM 2988 N N . LYS A 1 365 ? 93.008 12.581 -145.479 1.00 72.62 365 LYS A N 1
ATOM 2989 C CA . LYS A 1 365 ? 93.004 11.768 -146.711 1.00 72.62 365 LYS A CA 1
ATOM 2990 C C . LYS A 1 365 ? 92.896 12.625 -147.972 1.00 72.62 365 LYS A C 1
ATOM 2992 O O . LYS A 1 365 ? 93.628 12.380 -148.927 1.00 72.62 365 LYS A O 1
ATOM 2997 N N . VAL A 1 366 ? 92.027 13.639 -147.986 1.00 69.62 366 VAL A N 1
ATOM 2998 C CA . VAL A 1 366 ? 91.913 14.603 -149.097 1.00 69.62 366 VAL A CA 1
ATOM 2999 C C . VAL A 1 366 ? 93.198 15.422 -149.241 1.00 69.62 366 VAL A C 1
ATOM 3001 O O . VAL A 1 366 ? 93.641 15.675 -150.360 1.00 69.62 366 VAL A O 1
ATOM 3004 N N . SER A 1 367 ? 93.836 15.794 -148.133 1.00 61.00 367 SER A N 1
ATOM 3005 C CA . SER A 1 367 ? 95.121 16.499 -148.125 1.00 61.00 367 SER A CA 1
ATOM 3006 C C . SER A 1 367 ? 96.263 15.607 -148.618 1.00 61.00 367 SER A C 1
ATOM 3008 O O . SER A 1 367 ? 97.084 16.067 -149.407 1.00 61.00 367 SER A O 1
ATOM 3010 N N . CYS A 1 368 ? 96.284 14.322 -148.258 1.00 60.59 368 CYS A N 1
ATOM 3011 C CA . CYS A 1 368 ? 97.197 13.320 -148.808 1.00 60.59 368 CYS A CA 1
ATOM 3012 C C . CYS A 1 368 ? 96.964 13.107 -150.309 1.00 60.59 368 CYS A C 1
ATOM 3014 O O . CYS A 1 368 ? 97.926 13.104 -151.070 1.00 60.59 368 CYS A O 1
ATOM 3016 N N . LEU A 1 369 ? 95.709 13.026 -150.767 1.00 59.09 369 LEU A N 1
ATOM 3017 C CA . LEU A 1 369 ? 95.375 12.963 -152.197 1.00 59.09 369 LEU A CA 1
ATOM 3018 C C . LEU A 1 369 ? 95.842 14.221 -152.948 1.00 59.09 369 LEU A C 1
ATOM 3020 O O . LEU A 1 369 ? 96.438 14.106 -154.017 1.00 59.09 369 LEU A O 1
ATOM 3024 N N . LYS A 1 370 ? 95.657 15.416 -152.368 1.00 58.34 370 LYS A N 1
ATOM 3025 C CA . LYS A 1 370 ? 96.201 16.673 -152.914 1.00 58.34 370 LYS A CA 1
ATOM 3026 C C . LYS A 1 370 ? 97.733 16.686 -152.927 1.00 58.34 370 LYS A C 1
ATOM 3028 O O . LYS A 1 370 ? 98.318 17.194 -153.877 1.00 58.34 370 LYS A O 1
ATOM 3033 N N . ARG A 1 371 ? 98.385 16.098 -151.919 1.00 56.06 371 ARG A N 1
ATOM 3034 C CA . ARG A 1 371 ? 99.850 15.988 -151.816 1.00 56.06 371 ARG A CA 1
ATOM 3035 C C . ARG A 1 371 ? 100.436 14.941 -152.780 1.00 56.06 371 ARG A C 1
ATOM 3037 O O . ARG A 1 371 ? 101.574 15.099 -153.200 1.00 56.06 371 ARG A O 1
ATOM 3044 N N . CYS A 1 372 ? 99.662 13.935 -153.200 1.00 51.84 372 CYS A N 1
ATOM 3045 C CA . CYS A 1 372 ? 100.043 12.991 -154.262 1.00 51.84 372 CYS A CA 1
ATOM 3046 C C . CYS A 1 372 ? 99.830 13.537 -155.689 1.00 51.84 372 CYS A C 1
ATOM 3048 O O . CYS A 1 372 ? 100.443 13.022 -156.619 1.00 51.84 372 CYS A O 1
ATOM 3050 N N . ALA A 1 373 ? 98.999 14.569 -155.880 1.00 49.12 373 ALA A N 1
ATOM 3051 C CA . ALA A 1 373 ? 98.690 15.129 -157.203 1.00 49.12 373 ALA A CA 1
ATOM 3052 C C . ALA A 1 373 ? 99.661 16.231 -157.685 1.00 49.12 373 ALA A C 1
ATOM 3054 O O . ALA A 1 373 ? 99.576 16.639 -158.840 1.00 49.12 373 ALA A O 1
ATOM 3055 N N . TYR A 1 374 ? 100.599 16.692 -156.848 1.00 42.44 374 TYR A N 1
ATOM 3056 C CA . TYR A 1 374 ? 101.640 17.654 -157.236 1.00 42.44 374 TYR A CA 1
ATOM 3057 C C . TYR A 1 374 ? 102.978 17.339 -156.544 1.00 42.44 374 TYR A C 1
ATOM 3059 O O . TYR A 1 374 ? 103.123 17.610 -155.350 1.00 42.44 374 TYR A O 1
ATOM 3067 N N . PRO A 1 375 ? 103.992 16.817 -157.260 1.00 45.28 375 PRO A N 1
ATOM 3068 C CA . PRO A 1 375 ? 105.350 16.764 -156.748 1.00 45.28 375 PRO A CA 1
ATOM 3069 C C . PRO A 1 375 ? 106.064 18.078 -157.081 1.00 45.28 375 PRO A C 1
ATOM 3071 O O . PRO A 1 375 ? 106.288 18.354 -158.258 1.00 45.28 375 PRO A O 1
ATOM 3074 N N . SER A 1 376 ? 106.453 18.860 -156.063 1.00 40.56 376 SER A N 1
ATOM 3075 C CA . SER A 1 376 ? 107.816 19.424 -155.919 1.00 40.56 376 SER A CA 1
ATOM 3076 C C . SER A 1 376 ? 107.915 20.697 -155.061 1.00 40.56 376 SER A C 1
ATOM 3078 O O . SER A 1 376 ? 107.154 21.641 -155.237 1.00 40.56 376 SER A O 1
ATOM 3080 N N . ILE A 1 377 ? 108.992 20.702 -154.256 1.00 42.88 377 ILE A N 1
ATOM 3081 C CA . ILE A 1 377 ? 109.802 21.837 -153.751 1.00 42.88 377 ILE A CA 1
ATOM 3082 C C . ILE A 1 377 ? 109.246 22.551 -152.495 1.00 42.88 377 ILE A C 1
ATOM 3084 O O . ILE A 1 377 ? 108.330 23.355 -152.570 1.00 42.88 377 ILE A O 1
ATOM 3088 N N . VAL A 1 378 ? 109.635 22.094 -151.291 1.00 40.66 378 VAL A N 1
ATOM 3089 C CA . VAL A 1 378 ? 110.780 22.540 -150.438 1.00 40.66 378 VAL A CA 1
ATOM 3090 C C . VAL A 1 378 ? 110.422 23.765 -149.583 1.00 40.66 378 VAL A C 1
ATOM 3092 O O . VAL A 1 378 ? 110.201 24.840 -150.120 1.00 40.66 378 VAL A O 1
ATOM 3095 N N . CYS A 1 379 ? 110.405 23.613 -148.250 1.00 36.41 379 CYS A N 1
ATOM 3096 C CA . CYS A 1 379 ? 111.408 24.175 -147.321 1.00 36.41 379 CYS A CA 1
ATOM 3097 C C . CYS A 1 379 ? 110.876 24.354 -145.878 1.00 36.41 379 CYS A C 1
ATOM 3099 O O . CYS A 1 379 ? 109.805 24.909 -145.660 1.00 36.41 379 CYS A O 1
ATOM 3101 N N . THR A 1 380 ? 111.741 23.982 -144.925 1.00 40.72 380 THR A N 1
ATOM 3102 C CA . THR A 1 380 ? 111.977 24.581 -143.588 1.00 40.72 380 THR A CA 1
ATOM 3103 C C . THR A 1 380 ? 110.922 24.540 -142.467 1.00 40.72 380 THR A C 1
ATOM 3105 O O . THR A 1 380 ? 109.952 25.282 -142.465 1.00 40.72 380 THR A O 1
ATOM 3108 N N . CYS A 1 381 ? 111.269 23.740 -141.444 1.00 39.72 381 CYS A N 1
ATOM 3109 C CA . CYS A 1 381 ? 111.556 24.134 -140.050 1.00 39.72 381 CYS A CA 1
ATOM 3110 C C . CYS A 1 381 ? 110.531 24.965 -139.247 1.00 39.72 381 CYS A C 1
ATOM 3112 O O . CYS A 1 381 ? 110.377 26.148 -139.516 1.00 39.72 381 CYS A O 1
ATOM 3114 N N . LEU A 1 382 ? 110.001 24.401 -138.147 1.00 45.31 382 LEU A N 1
ATOM 3115 C CA . LEU A 1 382 ? 110.429 24.614 -136.738 1.00 45.31 382 LEU A CA 1
ATOM 3116 C C . LEU A 1 382 ? 109.287 24.356 -135.724 1.00 45.31 382 LEU A C 1
ATOM 3118 O O . LEU A 1 382 ? 108.146 24.746 -135.937 1.00 45.31 382 LEU A O 1
ATOM 3122 N N . TYR A 1 383 ? 109.677 23.705 -134.621 1.00 36.53 383 TYR A N 1
ATOM 3123 C CA . TYR A 1 383 ? 109.042 23.591 -133.288 1.00 36.53 383 TYR A CA 1
ATOM 3124 C C . TYR A 1 383 ? 108.637 24.975 -132.702 1.00 36.53 383 TYR A C 1
ATOM 3126 O O . TYR A 1 383 ? 109.147 25.979 -133.210 1.00 36.53 383 TYR A O 1
ATOM 3134 N N . PRO A 1 384 ? 107.799 25.093 -131.641 1.00 62.78 384 PRO A N 1
ATOM 3135 C CA . PRO A 1 384 ? 107.800 24.294 -130.402 1.00 62.78 384 PRO A CA 1
ATOM 3136 C C . PRO A 1 384 ? 106.590 23.390 -130.149 1.00 62.78 384 PRO A C 1
ATOM 3138 O O . PRO A 1 384 ? 105.481 23.732 -130.615 1.00 62.78 384 PRO A O 1
#

InterPro domains:
  IPR000961 AGC-kinase, C-terminal [PS51285] (50-118)
  IPR000961 AGC-kinase, C-terminal [SM00133] (50-110)
  IPR050839 Rho-associated Serine/Threonine Kinase [PTHR22988] (28-250)

Sequence (384 aa):
MGFVLILNLILNFLELYLKGCFSSPLFNRETRLGRNGVEEIKRHLFFKNDQWAWETLRDAVAPVVPDLTSDVDTSNFDDLEEDKGDEETFPMPKAFVGNQLPFVGFTYYSNRQYLADPAENPDDNRSSSKVDKNLVENLQKSIYQLEEQLHNEMQLKDEMEQKCRMSNIKLDKIMKELDEEGNQRKNLESVVSQTEKEKMMLQHRLNEYQRKAEQEMSTLKDQLEDLKKVSQNSQITNEKIIQLQKQLDEANDFLRAESDTAARLRKGQNEMTKTIAQLEALNRELQDRCRLLESAKLQVEKDFFQLQAALDSERRDRNQGSEMIGDLQARMTSLQEELKHLKHNLERAELDRKEALDLLNRSEKVSCLKRCAYPSIVCTCLYP

pLDDT: mean 83.16, std 18.63, range [36.41, 98.56]